Protein AF-0000000073394061 (afdb_homodimer)

InterPro domains:
  IPR002800 Chorismate pyruvate-lyase Rv2949c-like [PF01947] (24-173)
  IPR028978 Chorismate pyruvate-lyase/UbiC transcription regulator-associated domain superfamily [G3DSA:3.40.1410.10] (12-185)
  IPR028978 Chorismate pyruvate-lyase/UbiC transcription regulator-associated domain superfamily [SSF64288] (14-178)

pLDDT: mean 82.8, std 19.22, range [21.3, 97.12]

Radius of gyration: 22.37 Å; Cα contacts (8 Å, |Δi|>4): 707; chains: 2; bounding box: 52×55×83 Å

Structure (mmCIF, N/CA/C/O backbone):
data_AF-0000000073394061-model_v1
#
loop_
_entity.id
_entity.type
_entity.pdbx_description
1 polymer 'Chorismate pyruvate-lyase'
#
loop_
_atom_site.group_PDB
_atom_site.id
_atom_site.type_symbol
_atom_site.label_atom_id
_atom_site.label_alt_id
_atom_site.label_comp_id
_atom_site.label_asym_id
_atom_site.label_entity_id
_atom_site.label_seq_id
_atom_site.pdbx_PDB_ins_code
_atom_site.Cartn_x
_atom_site.Cartn_y
_atom_site.Cartn_z
_atom_site.occupancy
_atom_site.B_iso_or_equiv
_atom_site.auth_seq_id
_atom_site.auth_comp_id
_atom_site.auth_asym_id
_atom_site.auth_atom_id
_atom_site.p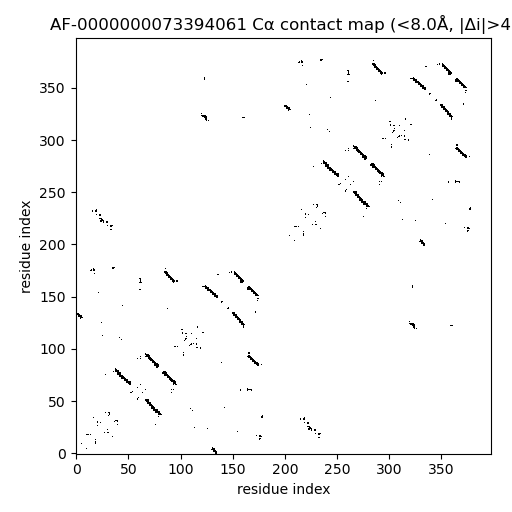dbx_PDB_model_num
ATOM 1 N N . MET A 1 1 ? -3.027 -14.547 -26.516 1 45.72 1 MET A N 1
ATOM 2 C CA . MET A 1 1 ? -3.789 -14.266 -25.297 1 45.72 1 MET A CA 1
ATOM 3 C C . MET A 1 1 ? -3.908 -12.766 -25.062 1 45.72 1 MET A C 1
ATOM 5 O O . MET A 1 1 ? -2.9 -12.055 -25.031 1 45.72 1 MET A O 1
ATOM 9 N N . THR A 1 2 ? -5.047 -12.25 -25.5 1 61.88 2 THR A N 1
ATOM 10 C CA . THR A 1 2 ? -5.207 -10.828 -25.781 1 61.88 2 THR A CA 1
ATOM 11 C C . THR A 1 2 ? -5.277 -10.023 -24.484 1 61.88 2 THR A C 1
ATOM 13 O O . THR A 1 2 ? -6.195 -10.211 -23.688 1 61.88 2 THR A O 1
ATOM 16 N N . GLU A 1 3 ? -4.152 -9.688 -23.984 1 70.31 3 GLU A N 1
ATOM 17 C CA . GLU A 1 3 ? -4.09 -8.711 -22.906 1 70.31 3 GLU A CA 1
ATOM 18 C C . GLU A 1 3 ? -4.555 -7.336 -23.375 1 70.31 3 GLU A C 1
ATOM 20 O O . GLU A 1 3 ? -4.105 -6.848 -24.406 1 70.31 3 GLU A O 1
ATOM 25 N N . CYS A 1 4 ? -5.719 -6.996 -22.797 1 76.94 4 CYS A N 1
ATOM 26 C CA . CYS A 1 4 ? -6.172 -5.633 -23.031 1 76.94 4 CYS A CA 1
ATOM 27 C C . CYS A 1 4 ? -5.809 -4.723 -21.875 1 76.94 4 CYS A C 1
ATOM 29 O O . CYS A 1 4 ? -6.453 -4.758 -20.828 1 76.94 4 CYS A O 1
ATOM 31 N N . PHE A 1 5 ? -4.836 -3.943 -22.094 1 83.5 5 PHE A N 1
ATOM 32 C CA . PHE A 1 5 ? -4.379 -3.045 -21.031 1 83.5 5 PHE A CA 1
ATOM 33 C C . PHE A 1 5 ? -5.422 -1.971 -20.75 1 83.5 5 PHE A C 1
ATOM 35 O O . PHE A 1 5 ? -6.043 -1.442 -21.672 1 83.5 5 PHE A O 1
ATOM 42 N N . LEU A 1 6 ? -5.652 -1.752 -19.5 1 82.94 6 LEU A N 1
ATOM 43 C CA . LEU A 1 6 ? -6.695 -0.818 -19.094 1 82.94 6 LEU A CA 1
ATOM 44 C C . LEU A 1 6 ? -6.102 0.546 -18.75 1 82.94 6 LEU A C 1
ATOM 46 O O . LEU A 1 6 ? -5.102 0.634 -18.047 1 82.94 6 LEU A O 1
ATOM 50 N N . SER A 1 7 ? -6.727 1.514 -19.328 1 81.19 7 SER A N 1
ATOM 51 C CA . SER A 1 7 ? -6.43 2.885 -18.922 1 81.19 7 SER A CA 1
ATOM 52 C C . SER A 1 7 ? -7.051 3.211 -17.578 1 81.19 7 SER A C 1
ATOM 54 O O . SER A 1 7 ? -7.855 2.438 -17.047 1 81.19 7 SER A O 1
ATOM 56 N N . ASP A 1 8 ? -6.648 4.328 -17.031 1 82.88 8 ASP A N 1
ATOM 57 C CA . ASP A 1 8 ? -7.234 4.789 -15.781 1 82.88 8 ASP A CA 1
ATOM 58 C C . ASP A 1 8 ? -8.75 4.914 -15.898 1 82.88 8 ASP A C 1
ATOM 60 O O . ASP A 1 8 ? -9.477 4.594 -14.953 1 82.88 8 ASP A O 1
ATOM 64 N N . GLN A 1 9 ? -9.203 5.332 -17.031 1 81.25 9 GLN A N 1
ATOM 65 C CA . GLN A 1 9 ? -10.633 5.508 -17.266 1 81.25 9 GLN A CA 1
ATOM 66 C C . GLN A 1 9 ? -11.359 4.164 -17.266 1 81.25 9 GLN A C 1
ATOM 68 O O . GLN A 1 9 ? -12.477 4.055 -16.75 1 81.25 9 GLN A O 1
ATOM 73 N N . GLU A 1 10 ? -10.758 3.188 -17.812 1 84.19 10 GLU A N 1
ATOM 74 C CA . GLU A 1 10 ? -11.352 1.856 -17.859 1 84.19 10 GLU A CA 1
ATOM 75 C C . GLU A 1 10 ? -11.375 1.218 -16.469 1 84.19 10 GLU A C 1
ATOM 77 O O . GLU A 1 10 ? -12.328 0.512 -16.125 1 84.19 10 GLU A O 1
ATOM 82 N N . ILE A 1 11 ? -10.391 1.505 -15.758 1 84.38 11 ILE A N 1
ATOM 83 C CA . ILE A 1 11 ? -10.312 0.983 -14.398 1 84.38 11 ILE A CA 1
ATOM 84 C C . ILE A 1 11 ? -11.438 1.579 -13.555 1 84.38 11 ILE A C 1
ATOM 86 O O . ILE A 1 11 ? -12.016 0.895 -12.703 1 84.38 11 ILE A O 1
ATOM 90 N N . ARG A 1 12 ? -11.812 2.775 -13.82 1 84.44 12 ARG A N 1
ATOM 91 C CA . ARG A 1 12 ? -12.859 3.463 -13.078 1 84.44 12 ARG A CA 1
ATOM 92 C C . ARG A 1 12 ? -14.219 2.812 -13.305 1 84.44 12 ARG A C 1
ATOM 94 O O . ARG A 1 12 ? -15.156 3.033 -12.539 1 84.44 12 ARG A O 1
ATOM 101 N N . LYS A 1 13 ? -14.312 2.006 -14.328 1 85.44 13 LYS A N 1
ATOM 102 C CA . LYS A 1 13 ? -15.578 1.362 -14.664 1 85.44 13 LYS A CA 1
ATOM 103 C C . LYS A 1 13 ? -15.727 0.024 -13.938 1 85.44 13 LYS A C 1
ATOM 105 O O . LYS A 1 13 ? -16.797 -0.576 -13.945 1 85.44 13 LYS A O 1
ATOM 110 N N . LEU A 1 14 ? -14.68 -0.327 -13.328 1 88.31 14 LEU A N 1
ATOM 111 C CA . LEU A 1 14 ? -14.711 -1.595 -12.602 1 88.31 14 LEU A CA 1
ATOM 112 C C . LEU A 1 14 ? -15.477 -1.455 -11.297 1 88.31 14 LEU A C 1
ATOM 114 O O . LEU A 1 14 ? -15.742 -0.339 -10.836 1 88.31 14 LEU A O 1
ATOM 118 N N . ASN A 1 15 ? -15.828 -2.625 -10.805 1 90 15 ASN A N 1
ATOM 119 C CA . ASN A 1 15 ? -16.469 -2.654 -9.492 1 90 15 ASN A CA 1
ATOM 120 C C . ASN A 1 15 ? -15.586 -2.025 -8.422 1 90 15 ASN A C 1
ATOM 122 O O . ASN A 1 15 ? -14.359 -2.156 -8.469 1 90 15 ASN A O 1
ATOM 126 N N . ARG A 1 16 ? -16.172 -1.45 -7.41 1 90.19 16 ARG A N 1
ATOM 127 C CA . ARG A 1 16 ? -15.484 -0.701 -6.363 1 90.19 16 ARG A CA 1
ATOM 128 C C . ARG A 1 16 ? -14.445 -1.569 -5.656 1 90.19 16 ARG A C 1
ATOM 130 O O . ARG A 1 16 ? -13.32 -1.128 -5.41 1 90.19 16 ARG A O 1
ATOM 137 N N . ASP A 1 17 ? -14.836 -2.752 -5.301 1 92.06 17 ASP A N 1
ATOM 138 C CA . ASP A 1 17 ? -13.922 -3.645 -4.594 1 92.06 17 ASP A CA 1
ATOM 139 C C . ASP A 1 17 ? -12.664 -3.914 -5.418 1 92.06 17 ASP A C 1
ATOM 141 O O . ASP A 1 17 ? -11.555 -3.865 -4.895 1 92.06 17 ASP A O 1
ATOM 145 N N . LEU A 1 18 ? -12.867 -4.156 -6.68 1 92.44 18 LEU A N 1
ATOM 146 C CA . LEU A 1 18 ? -11.734 -4.402 -7.566 1 92.44 18 LEU A CA 1
ATOM 147 C C . LEU A 1 18 ? -10.859 -3.16 -7.691 1 92.44 18 LEU A C 1
ATOM 149 O O . LEU A 1 18 ? -9.633 -3.258 -7.691 1 92.44 18 LEU A O 1
ATOM 153 N N . ARG A 1 19 ? -11.469 -2.023 -7.805 1 93.5 19 ARG A N 1
ATOM 154 C CA . ARG A 1 19 ? -10.711 -0.776 -7.887 1 93.5 19 ARG A CA 1
ATOM 155 C C . ARG A 1 19 ? -9.852 -0.578 -6.645 1 93.5 19 ARG A C 1
ATOM 157 O O . ARG A 1 19 ? -8.703 -0.139 -6.742 1 93.5 19 ARG A O 1
ATOM 164 N N . ILE A 1 20 ? -10.414 -0.909 -5.496 1 93.31 20 ILE A N 1
ATOM 165 C CA . ILE A 1 20 ? -9.688 -0.782 -4.238 1 93.31 20 ILE A CA 1
ATOM 166 C C . ILE A 1 20 ? -8.492 -1.735 -4.238 1 93.31 20 ILE A C 1
ATOM 168 O O . ILE A 1 20 ? -7.379 -1.345 -3.881 1 93.31 20 ILE A O 1
ATOM 172 N N . LEU A 1 21 ? -8.727 -2.887 -4.652 1 94 21 LEU A N 1
ATOM 173 C CA . LEU A 1 21 ? -7.664 -3.887 -4.664 1 94 21 LEU A CA 1
ATOM 174 C C . LEU A 1 21 ? -6.562 -3.502 -5.648 1 94 21 LEU A C 1
ATOM 176 O O . LEU A 1 21 ? -5.379 -3.668 -5.355 1 94 21 LEU A O 1
ATOM 180 N N . ILE A 1 22 ? -6.945 -3.02 -6.793 1 92.94 22 ILE A N 1
ATOM 181 C CA . ILE A 1 22 ? -5.984 -2.594 -7.805 1 92.94 22 ILE A CA 1
ATOM 182 C C . ILE A 1 22 ? -5.176 -1.409 -7.281 1 92.94 22 ILE A C 1
ATOM 184 O O . ILE A 1 22 ? -3.973 -1.31 -7.539 1 92.94 22 ILE A O 1
ATOM 188 N N . ALA A 1 23 ? -5.793 -0.604 -6.559 1 92.19 23 ALA A N 1
ATOM 189 C CA . ALA A 1 23 ? -5.156 0.602 -6.035 1 92.19 23 ALA A CA 1
ATOM 190 C C . ALA A 1 23 ? -4.215 0.271 -4.879 1 92.19 23 ALA A C 1
ATOM 192 O O . ALA A 1 23 ? -3.283 1.026 -4.594 1 92.19 23 ALA A O 1
ATOM 193 N N . ALA A 1 24 ? -4.457 -0.82 -4.191 1 89 24 ALA A N 1
ATOM 194 C CA . ALA A 1 24 ? -3.627 -1.22 -3.059 1 89 24 ALA A CA 1
ATOM 195 C C . ALA A 1 24 ? -2.229 -1.623 -3.516 1 89 24 ALA A C 1
ATOM 197 O O . ALA A 1 24 ? -2.076 -2.367 -4.488 1 89 24 ALA A O 1
ATOM 198 N N . ASN A 1 25 ? -1.171 -1.042 -2.975 1 81.12 25 ASN A N 1
ATOM 199 C CA . ASN A 1 25 ? 0.212 -1.317 -3.352 1 81.12 25 ASN A CA 1
ATOM 200 C C . ASN A 1 25 ? 1.014 -1.868 -2.176 1 81.12 25 ASN A C 1
ATOM 202 O O . ASN A 1 25 ? 1.778 -1.138 -1.544 1 81.12 25 ASN A O 1
ATOM 206 N N . GLY A 1 26 ? 1.031 -3.102 -2.012 1 72.31 26 GLY A N 1
ATOM 207 C CA . GLY A 1 26 ? 1.876 -3.723 -1.005 1 72.31 26 GLY A CA 1
ATOM 208 C C . GLY A 1 26 ? 1.09 -4.328 0.142 1 72.31 26 GLY A C 1
ATOM 209 O O . GLY A 1 26 ? 1.67 -4.918 1.056 1 72.31 26 GLY A O 1
ATOM 210 N N . THR A 1 27 ? -0.174 -4.168 0.167 1 81.94 27 THR A N 1
ATOM 211 C CA . THR A 1 27 ? -0.983 -4.676 1.27 1 81.94 27 THR A CA 1
ATOM 212 C C . THR A 1 27 ? -2.188 -5.453 0.744 1 81.94 27 THR A C 1
ATOM 214 O O . THR A 1 27 ? -3.271 -5.398 1.329 1 81.94 27 THR A O 1
ATOM 217 N N . LEU A 1 28 ? -1.962 -6.133 -0.266 1 91.44 28 LEU A N 1
ATOM 218 C CA . LEU A 1 28 ? -3.098 -6.75 -0.941 1 91.44 28 LEU A CA 1
ATOM 219 C C . LEU A 1 28 ? -3.84 -7.695 -0.002 1 91.44 28 LEU A C 1
ATOM 221 O O . LEU A 1 28 ? -5.062 -7.617 0.128 1 91.44 28 LEU A O 1
ATOM 225 N N . THR A 1 29 ? -3.115 -8.5 0.686 1 92.75 29 THR A N 1
ATOM 226 C CA . THR A 1 29 ? -3.756 -9.492 1.546 1 92.75 29 THR A CA 1
ATOM 227 C C . THR A 1 29 ? -4.543 -8.812 2.662 1 92.75 29 THR A C 1
ATOM 229 O O . THR A 1 29 ? -5.672 -9.203 2.959 1 92.75 29 THR A O 1
ATOM 232 N N . ARG A 1 30 ? -4.012 -7.824 3.217 1 91.25 30 ARG A N 1
ATOM 233 C CA . ARG A 1 30 ? -4.68 -7.102 4.297 1 91.25 30 ARG A CA 1
ATOM 234 C C . ARG A 1 30 ? -5.977 -6.465 3.809 1 91.25 30 ARG A C 1
ATOM 236 O O . ARG A 1 30 ? -7.016 -6.59 4.457 1 91.25 30 ARG A O 1
ATOM 243 N N . VAL A 1 31 ? -5.871 -5.832 2.732 1 93.5 31 VAL A N 1
ATOM 244 C CA . VAL A 1 31 ? -7.047 -5.164 2.182 1 93.5 31 VAL A CA 1
ATOM 245 C C . VAL A 1 31 ? -8.07 -6.203 1.727 1 93.5 31 VAL A C 1
ATOM 247 O O . VAL A 1 31 ? -9.273 -6.027 1.916 1 93.5 31 VAL A O 1
ATOM 250 N N . LEU A 1 32 ? -7.574 -7.223 1.147 1 94.81 32 LEU A N 1
ATOM 251 C CA . LEU A 1 32 ? -8.445 -8.289 0.668 1 94.81 32 LEU A CA 1
ATOM 252 C C . LEU A 1 32 ? -9.219 -8.922 1.822 1 94.81 32 LEU A C 1
ATOM 254 O O . LEU A 1 32 ? -10.391 -9.266 1.672 1 94.81 32 LEU A O 1
ATOM 258 N N . ASN A 1 33 ? -8.633 -9.047 2.965 1 94.31 33 ASN A N 1
ATOM 259 C CA . ASN A 1 33 ? -9.328 -9.531 4.156 1 94.31 33 ASN A CA 1
ATOM 260 C C . ASN A 1 33 ? -10.57 -8.703 4.461 1 94.31 33 ASN A C 1
ATOM 262 O O . ASN A 1 33 ? -11.617 -9.25 4.82 1 94.31 33 ASN A O 1
ATOM 266 N N . ILE A 1 34 ? -10.461 -7.504 4.316 1 92.56 34 ILE A N 1
ATOM 267 C CA . ILE A 1 34 ? -11.547 -6.586 4.637 1 92.56 34 ILE A CA 1
ATOM 268 C C . ILE A 1 34 ? -12.594 -6.613 3.527 1 92.56 34 ILE A C 1
ATOM 270 O O . ILE A 1 34 ? -13.789 -6.773 3.793 1 92.56 34 ILE A O 1
ATOM 274 N N . VAL A 1 35 ? -12.094 -6.539 2.305 1 92.12 35 VAL A N 1
ATOM 275 C CA . VAL A 1 35 ? -12.969 -6.469 1.142 1 92.12 35 VAL A CA 1
ATOM 276 C C . VAL A 1 35 ? -13.773 -7.758 1.021 1 92.12 35 VAL A C 1
ATOM 278 O O . VAL A 1 35 ? -14.961 -7.727 0.702 1 92.12 35 VAL A O 1
ATOM 281 N N . ALA A 1 36 ? -13.188 -8.82 1.277 1 92.69 36 ALA A N 1
ATOM 282 C CA . ALA A 1 36 ? -13.836 -10.133 1.172 1 92.69 36 ALA A CA 1
ATOM 283 C C . ALA A 1 36 ? -14.602 -10.469 2.447 1 92.69 36 ALA A C 1
ATOM 285 O O . ALA A 1 36 ? -15.398 -11.414 2.469 1 92.69 36 ALA A O 1
ATOM 286 N N . ASP A 1 37 ? -14.359 -9.727 3.475 1 91.44 37 ASP A N 1
ATOM 287 C CA . ASP A 1 37 ? -14.906 -10.016 4.793 1 91.44 37 ASP A CA 1
ATOM 288 C C . ASP A 1 37 ? -14.672 -11.469 5.18 1 91.44 37 ASP A C 1
ATOM 290 O O . ASP A 1 37 ? -15.609 -12.18 5.551 1 91.44 37 ASP A O 1
ATOM 294 N N . ASP A 1 38 ? -13.531 -11.914 4.996 1 92.38 38 ASP A N 1
ATOM 295 C CA . ASP A 1 38 ? -13.055 -13.266 5.254 1 92.38 38 ASP A CA 1
ATOM 296 C C . ASP A 1 38 ? -11.57 -13.266 5.617 1 92.38 38 ASP A C 1
ATOM 298 O O . ASP A 1 38 ? -10.82 -12.383 5.195 1 92.38 38 ASP A O 1
ATOM 302 N N . GLU A 1 39 ? -11.219 -14.203 6.488 1 93.75 39 GLU A N 1
ATOM 303 C CA . GLU A 1 39 ? -9.781 -14.398 6.652 1 93.75 39 GLU A CA 1
ATOM 304 C C . GLU A 1 39 ? -9.156 -14.992 5.391 1 93.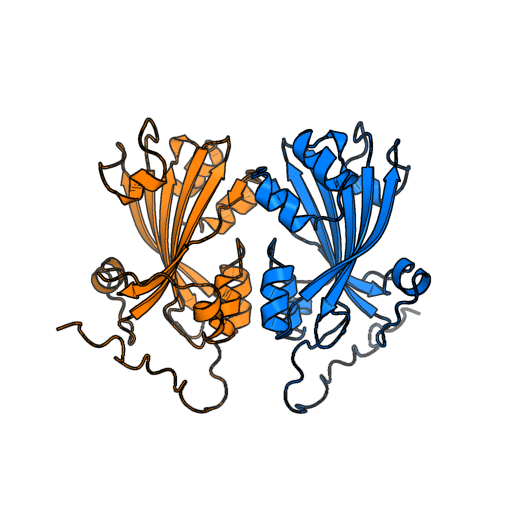75 39 GLU A C 1
ATOM 306 O O . GLU A 1 39 ? -9.531 -16.078 4.961 1 93.75 39 GLU A O 1
ATOM 311 N N . VAL A 1 40 ? -8.234 -14.305 4.852 1 94.81 40 VAL A N 1
ATOM 312 C CA . VAL A 1 40 ? -7.621 -14.742 3.605 1 94.81 40 VAL A CA 1
ATOM 313 C C . VAL A 1 40 ? -6.359 -15.547 3.906 1 94.81 40 VAL A C 1
ATOM 315 O O . VAL A 1 40 ? -5.512 -15.109 4.688 1 94.81 40 VAL A O 1
ATOM 318 N N . ILE A 1 41 ? -6.258 -16.641 3.314 1 95.25 41 ILE A N 1
ATOM 319 C CA . ILE A 1 41 ? -5.074 -17.484 3.49 1 95.25 41 ILE A CA 1
ATOM 320 C C . ILE A 1 41 ? -4.301 -17.562 2.174 1 95.25 41 ILE A C 1
ATOM 322 O O . ILE A 1 41 ? -4.895 -17.516 1.095 1 95.25 41 ILE A O 1
ATOM 326 N N . VAL A 1 42 ? -3.004 -17.719 2.346 1 96.31 42 VAL A N 1
ATOM 327 C CA . VAL A 1 42 ? -2.113 -17.891 1.202 1 96.31 42 VAL A CA 1
ATOM 328 C C . VAL A 1 42 ? -1.809 -19.375 1.004 1 96.31 42 VAL A C 1
ATOM 330 O O . VAL A 1 42 ? -1.283 -20.031 1.905 1 96.31 42 VAL A O 1
ATOM 333 N N . GLN A 1 43 ? -2.146 -19.891 -0.129 1 95.12 43 GLN A N 1
ATOM 334 C CA . GLN A 1 43 ? -1.823 -21.266 -0.482 1 95.12 43 GLN A CA 1
ATOM 335 C C . GLN A 1 43 ? -0.78 -21.328 -1.595 1 95.12 43 GLN A C 1
ATOM 337 O O . GLN A 1 43 ? -1.052 -20.922 -2.727 1 95.12 43 GLN A O 1
ATOM 342 N N . ILE A 1 44 ? 0.374 -21.891 -1.315 1 96.19 44 ILE A N 1
ATOM 343 C CA . ILE A 1 44 ? 1.384 -22.109 -2.346 1 96.19 44 ILE A CA 1
ATOM 344 C C . ILE A 1 44 ? 1.004 -23.328 -3.195 1 96.19 44 ILE A C 1
ATOM 346 O O . ILE A 1 44 ? 0.878 -24.438 -2.678 1 96.19 44 ILE A O 1
ATOM 350 N N . VAL A 1 45 ? 0.826 -23.141 -4.418 1 95.81 45 VAL A N 1
ATOM 351 C CA . VAL A 1 45 ? 0.418 -24.203 -5.344 1 95.81 45 VAL A CA 1
ATOM 352 C C . VAL A 1 45 ? 1.65 -24.938 -5.855 1 95.81 45 VAL A C 1
ATOM 354 O O . VAL A 1 45 ? 1.649 -26.172 -5.949 1 95.81 45 VAL A O 1
ATOM 357 N N . LYS A 1 46 ? 2.617 -24.172 -6.258 1 94.5 46 LYS A N 1
ATOM 358 C CA . LYS A 1 46 ? 3.861 -24.688 -6.816 1 94.5 46 LYS A CA 1
ATOM 359 C C . LYS A 1 46 ? 4.992 -23.672 -6.672 1 94.5 46 LYS A C 1
ATOM 361 O O . LYS A 1 46 ? 4.758 -22.469 -6.707 1 94.5 46 LYS A O 1
ATOM 366 N N . GLN A 1 47 ? 6.16 -24.172 -6.477 1 94.69 47 GLN A N 1
ATOM 367 C CA . GLN A 1 47 ? 7.34 -23.312 -6.523 1 94.69 47 GLN A CA 1
ATOM 368 C C . GLN A 1 47 ? 8.547 -24.062 -7.078 1 94.69 47 GLN A C 1
ATOM 370 O O . GLN A 1 47 ? 8.688 -25.266 -6.855 1 94.69 47 GLN A O 1
ATOM 375 N N . ARG A 1 48 ? 9.375 -23.359 -7.789 1 93.12 48 ARG A N 1
ATOM 376 C CA . ARG A 1 48 ? 10.578 -23.906 -8.406 1 93.12 48 ARG A CA 1
ATOM 377 C C . ARG A 1 48 ? 11.688 -22.875 -8.461 1 93.12 48 ARG A C 1
ATOM 379 O O . ARG A 1 48 ? 11.43 -21.688 -8.656 1 93.12 48 ARG A O 1
ATOM 386 N N . ILE A 1 49 ? 12.906 -23.359 -8.273 1 92.88 49 ILE A N 1
ATOM 387 C CA . ILE A 1 49 ? 14.07 -22.516 -8.453 1 92.88 49 ILE A CA 1
ATOM 388 C C . ILE A 1 49 ? 14.719 -22.797 -9.805 1 92.88 49 ILE A C 1
ATOM 390 O O . ILE A 1 49 ? 15.039 -23.953 -10.117 1 92.88 49 ILE A O 1
ATOM 394 N N . HIS A 1 50 ? 14.82 -21.734 -10.547 1 90 50 HIS A N 1
ATOM 395 C CA . HIS A 1 50 ? 15.5 -21.828 -11.836 1 90 50 HIS A CA 1
ATOM 396 C C . HIS A 1 50 ? 16.922 -21.312 -11.742 1 90 50 HIS A C 1
ATOM 398 O O . HIS A 1 50 ? 17.156 -20.219 -11.211 1 90 50 HIS A O 1
ATOM 404 N N . ASP A 1 51 ? 18.031 -22.016 -12.109 1 82.81 51 ASP A N 1
ATOM 405 C CA . ASP A 1 51 ? 19.422 -21.578 -12.062 1 82.81 51 ASP A CA 1
ATOM 406 C C . ASP A 1 51 ? 19.672 -20.422 -13.023 1 82.81 51 ASP A C 1
ATOM 408 O O . ASP A 1 51 ? 20.422 -19.5 -12.703 1 82.81 51 ASP A O 1
ATOM 412 N N . VAL A 1 52 ? 19.438 -20.625 -14.359 1 64.38 52 VAL A N 1
ATOM 413 C CA . VAL A 1 52 ? 19.672 -19.547 -15.312 1 64.38 52 VAL A CA 1
ATOM 414 C C . VAL A 1 52 ? 18.344 -18.969 -15.789 1 64.38 52 VAL A C 1
ATOM 416 O O . VAL A 1 52 ? 17.344 -19.703 -15.867 1 64.38 52 VAL A O 1
ATOM 419 N N . SER A 1 53 ? 18.281 -17.609 -15.539 1 59.25 53 SER A N 1
ATOM 420 C CA . SER A 1 53 ? 17.047 -17.016 -16.031 1 59.25 53 SER A CA 1
ATOM 421 C C . SER A 1 53 ? 16.609 -17.656 -17.344 1 59.25 53 SER A C 1
ATOM 423 O O . SER A 1 53 ? 17.344 -17.594 -18.328 1 59.25 53 SER A O 1
ATOM 425 N N . PRO A 1 54 ? 15.711 -18.578 -17.219 1 57.66 54 PRO A N 1
ATOM 426 C CA . PRO A 1 54 ? 15.273 -19.078 -18.531 1 57.66 54 PRO A CA 1
ATOM 427 C C . PRO A 1 54 ? 14.977 -17.953 -19.516 1 57.66 54 PRO A C 1
ATOM 429 O O . PRO A 1 54 ? 14.68 -16.828 -19.094 1 57.66 54 PRO A O 1
ATOM 432 N N . LYS A 1 55 ? 15.5 -18.062 -20.688 1 56.69 55 LYS A N 1
ATOM 433 C CA . LYS A 1 55 ? 15.203 -17.125 -21.766 1 56.69 55 LYS A CA 1
ATOM 434 C C . LYS A 1 55 ? 13.711 -16.797 -21.812 1 56.69 55 LYS A C 1
ATOM 436 O O . LYS A 1 55 ? 13.188 -16.438 -22.875 1 56.69 55 LYS A O 1
ATOM 441 N N . LEU A 1 56 ? 13.062 -16.922 -20.641 1 58.22 56 LEU A N 1
ATOM 442 C CA . LEU A 1 56 ? 11.641 -16.641 -20.719 1 58.22 56 LEU A CA 1
ATOM 443 C C . LEU A 1 56 ? 11.383 -15.141 -20.531 1 58.22 56 LEU A C 1
ATOM 445 O O . LEU A 1 56 ? 12.055 -14.492 -19.719 1 58.22 56 LEU A O 1
ATOM 449 N N . SER A 1 57 ? 10.562 -14.609 -21.453 1 59.59 57 SER A N 1
ATOM 450 C CA . SER A 1 57 ? 10.164 -13.211 -21.562 1 59.59 57 SER A CA 1
ATOM 451 C C . SER A 1 57 ? 9.852 -12.602 -20.203 1 59.59 57 SER A C 1
ATOM 453 O O . SER A 1 57 ? 10.227 -11.461 -19.922 1 59.59 57 SER A O 1
ATOM 455 N N . GLU A 1 58 ? 9.273 -13.383 -19.328 1 62.78 58 GLU A N 1
ATOM 456 C CA . GLU A 1 58 ? 8.898 -12.844 -18.016 1 62.78 58 GLU A CA 1
ATOM 457 C C . GLU A 1 58 ? 10.125 -12.547 -17.172 1 62.78 58 GLU A C 1
ATOM 459 O O . GLU A 1 58 ? 10.125 -11.594 -16.375 1 62.78 58 GLU A O 1
ATOM 464 N N . PHE A 1 59 ? 11.102 -13.234 -17.484 1 66.38 59 PHE A N 1
ATOM 465 C CA . PHE A 1 59 ? 12.344 -13.07 -16.75 1 66.38 59 PHE A CA 1
ATOM 466 C C . PHE A 1 59 ? 13.078 -11.812 -17.203 1 66.38 59 PHE A C 1
ATOM 468 O O . PHE A 1 59 ? 13.891 -11.266 -16.453 1 66.38 59 PHE A O 1
ATOM 475 N N . GLU A 1 60 ? 12.633 -11.516 -18.422 1 71.88 60 GLU A N 1
ATOM 476 C CA . GLU A 1 60 ? 13.258 -10.305 -18.969 1 71.88 60 GLU A CA 1
ATOM 477 C C . GLU A 1 60 ? 12.891 -9.078 -18.141 1 71.88 60 GLU A C 1
ATOM 479 O O . GLU A 1 60 ? 13.648 -8.109 -18.078 1 71.88 60 GLU A O 1
ATOM 484 N N . GLN A 1 61 ? 11.773 -9.242 -17.469 1 76.88 61 GLN A N 1
ATOM 485 C CA . GLN A 1 61 ? 11.328 -8.125 -16.641 1 76.88 61 GLN A CA 1
ATOM 486 C C . GLN A 1 61 ? 12.242 -7.953 -15.43 1 76.88 61 GLN A C 1
ATOM 488 O O . GLN A 1 61 ? 12.281 -6.883 -14.82 1 76.88 61 GLN A O 1
ATOM 493 N N . LEU A 1 62 ? 12.906 -9.008 -15.016 1 78.38 62 LEU A N 1
ATOM 494 C CA . LEU A 1 62 ? 13.867 -8.906 -13.922 1 78.38 62 LEU A CA 1
ATOM 495 C C . LEU A 1 62 ? 15.195 -8.328 -14.406 1 78.38 62 LEU A C 1
ATOM 497 O O . LEU A 1 62 ? 16.047 -7.977 -13.602 1 78.38 62 LEU A O 1
ATOM 501 N N . GLY A 1 63 ? 15.164 -8.078 -15.688 1 70.5 63 GLY A N 1
ATOM 502 C CA . GLY A 1 63 ? 16.422 -7.629 -16.281 1 70.5 63 GLY A CA 1
ATOM 503 C C . GLY A 1 63 ? 17.25 -8.766 -16.859 1 70.5 63 GLY A C 1
ATOM 504 O O . GLY A 1 63 ? 17.031 -9.93 -16.516 1 70.5 63 GLY A O 1
ATOM 505 N N . GLN A 1 64 ? 17.766 -8.562 -18.031 1 61.47 64 GLN A N 1
ATOM 506 C CA . GLN A 1 64 ? 18.422 -9.578 -18.844 1 61.47 64 GLN A CA 1
ATOM 507 C C . GLN A 1 64 ? 19.703 -10.062 -18.172 1 61.47 64 GLN A C 1
ATOM 509 O O . GLN A 1 64 ? 19.922 -11.273 -18.016 1 61.47 64 GLN A O 1
ATOM 514 N N . VAL A 1 65 ? 20.625 -9.289 -17.922 1 59.66 65 VAL A N 1
ATOM 515 C CA . VAL A 1 65 ? 22 -9.703 -17.703 1 59.66 65 VAL A CA 1
ATOM 516 C C . VAL A 1 65 ? 22.266 -9.859 -16.203 1 59.66 65 VAL A C 1
ATOM 518 O O . VAL A 1 65 ? 21.984 -8.953 -15.414 1 59.66 65 VAL A O 1
ATOM 521 N N . GLY A 1 66 ? 22.562 -11.164 -15.742 1 66.25 66 GLY A N 1
ATOM 522 C CA . GLY A 1 66 ? 23.172 -11.367 -14.43 1 66.25 66 GLY A CA 1
ATOM 523 C C . GLY A 1 66 ? 22.156 -11.641 -13.344 1 66.25 66 GLY A C 1
ATOM 524 O O . GLY A 1 66 ? 22.391 -11.352 -12.172 1 66.25 66 GLY A O 1
ATOM 525 N N . VAL A 1 67 ? 20.891 -12.008 -13.539 1 72.12 67 VAL A N 1
ATOM 526 C CA . VAL A 1 67 ? 19.906 -12.195 -12.492 1 72.12 67 VAL A CA 1
ATOM 527 C C . VAL A 1 67 ? 20.281 -13.406 -11.633 1 72.12 67 VAL A C 1
ATOM 529 O O . VAL A 1 67 ? 20.094 -13.398 -10.414 1 72.12 67 VAL A O 1
ATOM 532 N N . GLY A 1 68 ? 20.938 -14.383 -12.094 1 84.25 68 GLY A N 1
ATOM 533 C CA . GLY A 1 68 ? 21.219 -15.609 -11.359 1 84.25 68 GLY A CA 1
ATOM 534 C C . GLY A 1 68 ? 19.984 -16.484 -11.156 1 84.25 68 GLY A C 1
ATOM 535 O O . GLY A 1 68 ? 19.188 -16.672 -12.086 1 84.25 68 GLY A O 1
ATOM 536 N N . ARG A 1 69 ? 19.906 -17.125 -9.914 1 90.69 69 ARG A N 1
ATOM 537 C CA . ARG A 1 69 ? 18.797 -18.031 -9.633 1 90.69 69 ARG A CA 1
ATOM 538 C C . ARG A 1 69 ? 17.5 -17.25 -9.469 1 90.69 69 ARG A C 1
ATOM 540 O O . ARG A 1 69 ? 17.484 -16.172 -8.867 1 90.69 69 ARG A O 1
ATOM 547 N N . VAL A 1 70 ? 16.422 -17.859 -9.961 1 92.88 70 VAL A N 1
ATOM 548 C CA . VAL A 1 70 ? 15.109 -17.25 -9.875 1 92.88 70 VAL A CA 1
ATOM 549 C C . VAL A 1 70 ? 14.117 -18.219 -9.234 1 92.88 70 VAL A C 1
ATOM 551 O O . VAL A 1 70 ? 13.953 -19.344 -9.703 1 92.88 70 VAL A O 1
ATOM 554 N N . LEU A 1 71 ? 13.539 -17.828 -8.141 1 94.5 71 LEU A N 1
ATOM 555 C CA . LEU A 1 71 ? 12.438 -18.578 -7.543 1 94.5 71 LEU A CA 1
ATOM 556 C C . LEU A 1 71 ? 11.109 -18.188 -8.188 1 94.5 71 LEU A C 1
ATOM 558 O O . LEU A 1 71 ? 10.75 -17.016 -8.227 1 94.5 71 LEU A O 1
ATOM 562 N N . GLN A 1 72 ? 10.516 -19.156 -8.805 1 94.62 72 GLN A N 1
ATOM 563 C CA . GLN A 1 72 ? 9.172 -19 -9.344 1 94.62 72 GLN A CA 1
ATOM 564 C C . GLN A 1 72 ? 8.133 -19.609 -8.414 1 94.62 72 GLN A C 1
ATOM 566 O O . GLN A 1 72 ? 8.188 -20.797 -8.109 1 94.62 72 GLN A O 1
ATOM 571 N N . ARG A 1 73 ? 7.191 -18.812 -7.93 1 95.56 73 ARG A N 1
ATOM 572 C CA . ARG A 1 73 ? 6.191 -19.266 -6.965 1 95.56 73 ARG A CA 1
ATOM 573 C C . ARG A 1 73 ? 4.781 -18.922 -7.441 1 95.56 73 ARG A C 1
ATOM 575 O O . ARG A 1 73 ? 4.512 -17.797 -7.863 1 95.56 73 ARG A O 1
ATOM 582 N N . TYR A 1 74 ? 3.912 -19.922 -7.445 1 96.38 74 TYR A N 1
ATOM 583 C CA . TYR A 1 74 ? 2.49 -19.766 -7.727 1 96.38 74 TYR A CA 1
ATOM 584 C C . TYR A 1 74 ? 1.665 -19.891 -6.453 1 96.38 74 TYR A C 1
ATOM 586 O O . TYR A 1 74 ? 1.813 -20.859 -5.703 1 96.38 74 TYR A O 1
ATOM 594 N N . ILE A 1 75 ? 0.779 -18.875 -6.258 1 97.06 75 ILE A N 1
ATOM 595 C CA . ILE A 1 75 ? -0.034 -18.953 -5.051 1 97.06 75 ILE A CA 1
ATOM 596 C C . ILE A 1 75 ? -1.492 -18.656 -5.387 1 97.06 75 ILE A C 1
ATOM 598 O O . ILE A 1 75 ? -1.782 -18.031 -6.414 1 97.06 75 ILE A O 1
ATOM 602 N N . ILE A 1 76 ? -2.363 -19.094 -4.48 1 95.81 76 ILE A N 1
ATOM 603 C CA . ILE A 1 76 ? -3.771 -18.719 -4.465 1 95.81 76 ILE A CA 1
ATOM 604 C C . ILE A 1 76 ? -4.117 -18.047 -3.135 1 95.81 76 ILE A C 1
ATOM 606 O O . ILE A 1 76 ? -3.699 -18.516 -2.074 1 95.81 76 ILE A O 1
ATOM 610 N N . LEU A 1 77 ? -4.734 -16.891 -3.252 1 96 77 LEU A N 1
ATOM 611 C CA . LEU A 1 77 ? -5.379 -16.312 -2.076 1 96 77 LEU A CA 1
ATOM 612 C C . LEU A 1 77 ? -6.832 -16.766 -1.978 1 96 77 LEU A C 1
ATOM 614 O O . LEU A 1 77 ? -7.637 -16.484 -2.871 1 96 77 LEU A O 1
ATOM 618 N N . LYS A 1 78 ? -7.176 -17.375 -0.898 1 95 78 LYS A N 1
ATOM 619 C CA . LYS A 1 78 ? -8.531 -17.906 -0.756 1 95 78 LYS A CA 1
ATOM 620 C C . LYS A 1 78 ? -9.078 -17.625 0.638 1 95 78 LYS A C 1
ATOM 622 O O . LYS A 1 78 ? -8.32 -17.391 1.58 1 95 78 LYS A O 1
ATOM 627 N N . GLY A 1 79 ? -10.391 -17.578 0.709 1 94.44 79 GLY A N 1
ATOM 628 C CA . GLY A 1 79 ? -11.039 -17.422 2.004 1 94.44 79 GLY A CA 1
ATOM 629 C C . GLY A 1 79 ? -10.953 -18.656 2.867 1 94.44 79 GLY A C 1
ATOM 630 O O . GLY A 1 79 ? -11.219 -19.766 2.396 1 94.44 79 GLY A O 1
ATOM 631 N N . ARG A 1 80 ? -10.586 -18.438 4.043 1 94.69 80 ARG A N 1
ATOM 632 C CA . ARG A 1 80 ? -10.5 -19.547 4.977 1 94.69 80 ARG A CA 1
ATOM 633 C C . ARG A 1 80 ? -11.875 -20.172 5.207 1 94.69 80 ARG A C 1
ATOM 635 O O . ARG A 1 80 ? -12.016 -21.391 5.199 1 94.69 80 ARG A O 1
ATOM 642 N N . ASN A 1 81 ? -12.859 -19.344 5.355 1 93.5 81 ASN A N 1
ATOM 643 C CA . ASN A 1 81 ? -14.203 -19.828 5.664 1 93.5 81 ASN A CA 1
ATOM 644 C C . ASN A 1 81 ? -15.008 -20.109 4.395 1 93.5 81 ASN A C 1
ATOM 646 O O . ASN A 1 81 ? -15.609 -21.172 4.262 1 93.5 81 ASN A O 1
ATOM 650 N N . SER A 1 82 ? -14.992 -19.234 3.459 1 90.56 82 SER A N 1
ATOM 651 C CA . SER A 1 82 ? -15.805 -19.344 2.254 1 90.56 82 SER A CA 1
ATOM 652 C C . SER A 1 82 ? -15.164 -20.297 1.241 1 90.56 82 SER A C 1
ATOM 654 O O . SER A 1 82 ? -15.844 -20.797 0.343 1 90.56 82 SER A O 1
ATOM 656 N N . GLU A 1 83 ? -13.828 -20.406 1.298 1 91.38 83 GLU A N 1
ATOM 657 C CA . GLU A 1 83 ? -13.039 -21.188 0.354 1 91.38 83 GLU A CA 1
ATOM 658 C C . GLU A 1 83 ? -13.094 -20.594 -1.049 1 91.38 83 GLU A C 1
ATOM 660 O O . GLU A 1 83 ? -12.688 -21.234 -2.02 1 91.38 83 GLU A O 1
ATOM 665 N N . HIS A 1 84 ? -13.664 -19.422 -1.066 1 91.88 84 HIS A N 1
ATOM 666 C CA . HIS A 1 84 ? -13.648 -18.703 -2.334 1 91.88 84 HIS A CA 1
ATOM 667 C C . HIS A 1 84 ? -12.219 -18.359 -2.756 1 91.88 84 HIS A C 1
ATOM 669 O O . HIS A 1 84 ? -11.398 -17.969 -1.925 1 91.88 84 HIS A O 1
ATOM 675 N N . LEU A 1 85 ? -11.977 -18.562 -4.039 1 94 85 LEU A N 1
ATOM 676 C CA . LEU A 1 85 ? -10.711 -18.125 -4.621 1 94 85 LEU A CA 1
ATOM 677 C C . LEU A 1 85 ? -10.766 -16.656 -5.008 1 94 85 LEU A C 1
ATOM 679 O O . LEU A 1 85 ? -11.656 -16.234 -5.758 1 94 85 LEU A O 1
ATOM 683 N N . PHE A 1 86 ? -9.844 -15.867 -4.539 1 94.69 86 PHE A N 1
ATOM 684 C CA . PHE A 1 86 ? -9.93 -14.43 -4.77 1 94.69 8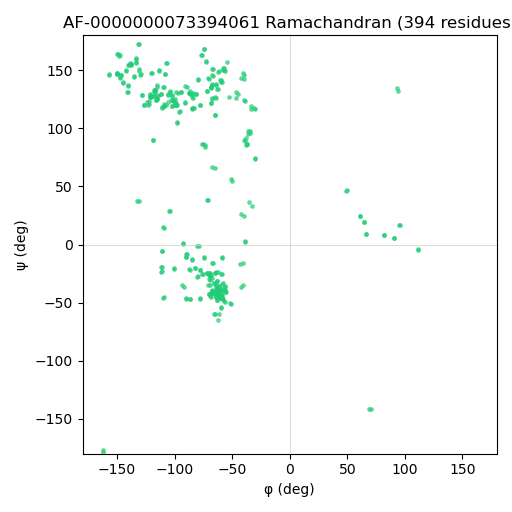6 PHE A CA 1
ATOM 685 C C . PHE A 1 86 ? -8.859 -13.969 -5.75 1 94.69 86 PHE A C 1
ATOM 687 O O . PHE A 1 86 ? -9.133 -13.188 -6.66 1 94.69 86 PHE A O 1
ATOM 694 N N . VAL A 1 87 ? -7.605 -14.445 -5.555 1 96 87 VAL A N 1
ATOM 695 C CA . VAL A 1 87 ? -6.496 -13.969 -6.371 1 96 87 VAL A CA 1
ATOM 696 C C . VAL A 1 87 ? -5.559 -15.125 -6.699 1 96 87 VAL A C 1
ATOM 698 O O . VAL A 1 87 ? -5.254 -15.953 -5.832 1 96 87 VAL A O 1
ATOM 701 N N . ALA A 1 88 ? -5.199 -15.281 -7.91 1 96.5 88 ALA A N 1
ATOM 702 C CA . ALA A 1 88 ? -4.094 -16.125 -8.359 1 96.5 88 ALA A CA 1
ATOM 703 C C . ALA A 1 88 ? -2.865 -15.289 -8.695 1 96.5 88 ALA A C 1
ATOM 705 O O . ALA A 1 88 ? -2.949 -14.328 -9.469 1 96.5 88 ALA A O 1
ATOM 706 N N . ALA A 1 89 ? -1.744 -15.648 -8.141 1 96.38 89 ALA A N 1
ATOM 707 C CA . ALA A 1 89 ? -0.574 -14.797 -8.336 1 96.38 89 ALA A CA 1
ATOM 708 C C . ALA A 1 89 ? 0.661 -15.625 -8.664 1 96.38 89 ALA A C 1
ATOM 710 O O . ALA A 1 89 ? 0.836 -16.734 -8.141 1 96.38 89 ALA A O 1
ATOM 711 N N . GLU A 1 90 ? 1.472 -15.086 -9.492 1 95.56 90 GLU A N 1
ATOM 712 C CA . GLU A 1 90 ? 2.807 -15.594 -9.789 1 95.56 90 GLU A CA 1
ATOM 713 C C . GLU A 1 90 ? 3.881 -14.586 -9.398 1 95.56 90 GLU A C 1
ATOM 715 O O . GLU A 1 90 ? 3.771 -13.398 -9.711 1 95.56 90 GLU A O 1
ATOM 720 N N . SER A 1 91 ? 4.887 -15.055 -8.719 1 95.69 91 SER A N 1
ATOM 721 C CA . SER A 1 91 ? 6.035 -14.219 -8.375 1 95.69 91 SER A CA 1
ATOM 722 C C . SER A 1 91 ? 7.328 -14.805 -8.93 1 95.69 91 SER A C 1
ATOM 724 O O . SER A 1 91 ? 7.602 -16 -8.758 1 95.69 91 SER A O 1
ATOM 726 N N . LEU A 1 92 ? 8.023 -13.992 -9.641 1 94.75 92 LEU A N 1
ATOM 727 C CA . LEU A 1 92 ? 9.406 -14.266 -10.023 1 94.75 92 LEU A CA 1
ATOM 728 C C . LEU A 1 92 ? 10.375 -13.477 -9.148 1 94.75 92 LEU A C 1
ATOM 730 O O . LEU A 1 92 ? 10.375 -12.242 -9.164 1 94.75 92 LEU A O 1
ATOM 734 N N . ILE A 1 93 ? 11.234 -14.211 -8.422 1 95 93 ILE A N 1
ATOM 735 C CA . ILE A 1 93 ? 12.102 -13.57 -7.434 1 95 93 ILE A CA 1
ATOM 736 C C . ILE A 1 93 ? 13.555 -13.891 -7.75 1 95 93 ILE A C 1
ATOM 738 O O . ILE A 1 93 ? 13.953 -15.062 -7.777 1 95 93 ILE A O 1
ATOM 742 N N . ALA A 1 94 ? 14.336 -12.859 -7.992 1 94.12 94 ALA A N 1
ATOM 743 C CA . ALA A 1 94 ? 15.781 -13.016 -8.156 1 94.12 94 ALA A CA 1
ATOM 744 C C . ALA A 1 94 ? 16.469 -13.234 -6.805 1 94.12 94 ALA A C 1
ATOM 746 O O . ALA A 1 94 ? 16.984 -12.297 -6.203 1 94.12 94 ALA A O 1
ATOM 747 N N . ILE A 1 95 ? 16.531 -14.453 -6.391 1 93.62 95 ILE A N 1
ATOM 748 C CA . ILE A 1 95 ? 16.875 -14.75 -5 1 93.62 95 ILE A CA 1
ATOM 749 C C . ILE A 1 95 ? 18.328 -14.406 -4.742 1 93.62 95 ILE A C 1
ATOM 751 O O . ILE A 1 95 ? 18.703 -14.031 -3.627 1 93.62 95 ILE A O 1
ATOM 755 N N . ASP A 1 96 ? 19.203 -14.422 -5.703 1 92.19 96 ASP A N 1
ATOM 756 C CA . ASP A 1 96 ? 20.625 -14.148 -5.488 1 92.19 96 ASP A CA 1
ATOM 757 C C . ASP A 1 96 ? 20.859 -12.664 -5.258 1 92.19 96 ASP A C 1
ATOM 759 O O . ASP A 1 96 ? 21.969 -12.258 -4.855 1 92.19 96 ASP A O 1
ATOM 763 N N . ARG A 1 97 ? 19.875 -11.898 -5.512 1 93.5 97 ARG A N 1
ATOM 764 C CA . ARG A 1 97 ? 19.984 -10.461 -5.27 1 93.5 97 ARG A CA 1
ATOM 765 C C . ARG A 1 97 ? 19.484 -10.102 -3.875 1 93.5 97 ARG A C 1
ATOM 767 O O . ARG A 1 97 ? 19.484 -8.93 -3.492 1 93.5 97 ARG A O 1
ATOM 774 N N . LEU A 1 98 ? 19.062 -11.07 -3.119 1 95.81 98 LEU A N 1
ATOM 775 C CA . LEU A 1 98 ? 18.453 -10.828 -1.811 1 95.81 98 LEU A CA 1
ATOM 776 C C . LEU A 1 98 ? 19.422 -11.227 -0.692 1 95.81 98 LEU A C 1
ATOM 778 O O . LEU A 1 98 ? 20.312 -12.047 -0.9 1 95.81 98 LEU A O 1
ATOM 782 N N . PRO A 1 99 ? 19.219 -10.617 0.499 1 96.19 99 PRO A N 1
ATOM 783 C CA . PRO A 1 99 ? 19.984 -11.078 1.656 1 96.19 99 PRO A CA 1
ATOM 784 C C . PRO A 1 99 ? 19.781 -12.562 1.95 1 96.19 99 PRO A C 1
ATOM 786 O O . PRO A 1 99 ? 18.688 -13.086 1.763 1 96.19 99 PRO A O 1
ATOM 789 N N . ALA A 1 100 ? 20.797 -13.18 2.537 1 96.06 100 ALA A N 1
ATOM 790 C CA . ALA A 1 100 ? 20.812 -14.617 2.783 1 96.06 100 ALA A CA 1
ATOM 791 C C . ALA A 1 100 ? 19.625 -15.039 3.656 1 96.06 100 ALA A C 1
ATOM 793 O O . ALA A 1 100 ? 19.047 -16.109 3.457 1 96.06 100 ALA A O 1
ATOM 794 N N . ALA A 1 101 ? 19.328 -14.219 4.586 1 95.75 101 ALA A N 1
ATOM 795 C CA . ALA A 1 101 ? 18.234 -14.547 5.5 1 95.75 101 ALA A CA 1
ATOM 796 C C . ALA A 1 101 ? 16.906 -14.648 4.75 1 95.75 101 ALA A C 1
ATOM 798 O O . ALA A 1 101 ? 16.078 -15.508 5.055 1 95.75 101 ALA A O 1
ATOM 799 N N . ILE A 1 102 ? 16.703 -13.805 3.785 1 96.81 102 ILE A N 1
ATOM 800 C CA . ILE A 1 102 ? 15.484 -13.812 2.988 1 96.81 102 ILE A CA 1
ATOM 801 C C . ILE A 1 102 ? 15.461 -15.047 2.088 1 96.81 102 ILE A C 1
ATOM 803 O O . ILE A 1 102 ? 14.445 -15.734 1.984 1 96.81 102 ILE A O 1
ATOM 807 N N . ILE A 1 103 ? 16.594 -15.336 1.505 1 95.75 103 ILE A N 1
ATOM 808 C CA . ILE A 1 103 ? 16.734 -16.516 0.646 1 95.75 103 ILE A CA 1
ATOM 809 C C . ILE A 1 103 ? 16.344 -17.766 1.423 1 95.75 103 ILE A C 1
ATOM 811 O O . ILE A 1 103 ? 15.516 -18.562 0.96 1 95.75 103 ILE A O 1
ATOM 815 N N . THR A 1 104 ? 16.875 -17.891 2.566 1 96.38 104 THR A N 1
ATOM 816 C CA . THR A 1 104 ? 16.641 -19.062 3.402 1 96.38 104 THR A CA 1
ATOM 817 C C . THR A 1 104 ? 15.156 -19.203 3.74 1 96.38 104 THR A C 1
ATOM 819 O O . THR A 1 104 ? 14.578 -20.281 3.596 1 96.38 104 THR A O 1
ATOM 822 N N . ARG A 1 105 ? 14.531 -18.141 4.078 1 95.81 105 ARG A N 1
ATOM 823 C CA . ARG A 1 105 ? 13.125 -18.188 4.453 1 95.81 105 ARG A CA 1
ATOM 824 C C . ARG A 1 105 ? 12.25 -18.516 3.252 1 95.81 105 ARG A C 1
ATOM 826 O O . ARG A 1 105 ? 11.305 -19.312 3.363 1 95.81 105 ARG A O 1
ATOM 833 N N . LEU A 1 106 ? 12.57 -17.906 2.107 1 95.69 106 LEU A N 1
ATOM 834 C CA . LEU A 1 106 ? 11.766 -18.109 0.911 1 95.69 106 LEU A CA 1
ATOM 835 C C . LEU A 1 106 ? 11.93 -19.531 0.376 1 95.69 106 LEU A C 1
ATOM 837 O O . LEU A 1 106 ? 10.992 -20.109 -0.172 1 95.69 106 LEU A O 1
ATOM 841 N N . THR A 1 107 ? 13.086 -20.125 0.581 1 93.88 107 THR A N 1
ATOM 842 C CA . THR A 1 107 ? 13.375 -21.406 -0.067 1 93.88 107 THR A CA 1
ATOM 843 C C . THR A 1 107 ? 13.18 -22.562 0.906 1 93.88 107 THR A C 1
ATOM 845 O O . THR A 1 107 ? 12.969 -23.703 0.487 1 93.88 107 THR A O 1
ATOM 848 N N . GLN A 1 108 ? 13.203 -22.312 2.166 1 93.5 108 GLN A N 1
ATOM 849 C CA . GLN A 1 108 ? 13.156 -23.406 3.125 1 93.5 108 GLN A CA 1
ATOM 850 C C . GLN A 1 108 ? 11.836 -23.422 3.891 1 93.5 108 GLN A C 1
ATOM 852 O O . GLN A 1 108 ? 11.602 -24.312 4.711 1 93.5 108 GLN A O 1
ATOM 857 N N . THR A 1 109 ? 11.023 -22.422 3.666 1 90.38 109 THR A N 1
ATOM 858 C CA . THR A 1 109 ? 9.711 -22.391 4.305 1 90.38 109 THR A CA 1
ATOM 859 C C . THR A 1 109 ? 8.617 -22.078 3.285 1 90.38 109 THR A C 1
ATOM 861 O O . THR A 1 109 ? 8.906 -21.766 2.127 1 90.38 109 THR A O 1
ATOM 864 N N . ASN A 1 110 ? 7.406 -22.203 3.787 1 90.12 110 ASN A N 1
ATOM 865 C CA . ASN A 1 110 ? 6.246 -21.828 2.979 1 90.12 110 ASN A CA 1
ATOM 866 C C . ASN A 1 110 ? 5.66 -20.5 3.416 1 90.12 110 ASN A C 1
ATOM 868 O O . ASN A 1 110 ? 4.453 -20.266 3.295 1 90.12 110 ASN A O 1
ATOM 872 N N . ASP A 1 111 ? 6.539 -19.703 3.939 1 93.5 111 ASP A N 1
ATOM 873 C CA . ASP A 1 111 ? 6.078 -18.391 4.383 1 93.5 111 ASP A CA 1
ATOM 874 C C . ASP A 1 111 ? 5.668 -17.531 3.193 1 93.5 111 ASP A C 1
ATOM 876 O O . ASP A 1 111 ? 6.355 -17.5 2.17 1 93.5 111 ASP A O 1
ATOM 880 N N . PRO A 1 112 ? 4.551 -16.844 3.375 1 92.88 112 PRO A N 1
ATOM 881 C CA . PRO A 1 112 ? 4.137 -15.945 2.299 1 92.88 112 PRO A CA 1
ATOM 882 C C . PRO A 1 112 ? 5.176 -14.867 2.002 1 92.88 112 PRO A C 1
ATOM 884 O O . PRO A 1 112 ? 5.812 -14.344 2.922 1 92.88 112 PRO A O 1
ATOM 887 N N . LEU A 1 113 ? 5.344 -14.562 0.723 1 94.56 113 LEU A N 1
ATOM 888 C CA . LEU A 1 113 ? 6.324 -13.586 0.257 1 94.56 113 LEU A CA 1
ATOM 889 C C . LEU A 1 113 ? 6.191 -12.273 1.014 1 94.56 113 LEU A C 1
ATOM 891 O O . LEU A 1 113 ? 7.184 -11.727 1.499 1 94.56 113 LEU A O 1
ATOM 895 N N . GLY A 1 114 ? 4.926 -11.727 1.084 1 92.38 114 GLY A N 1
ATOM 896 C CA . GLY A 1 114 ? 4.699 -10.461 1.765 1 92.38 114 GLY A CA 1
ATOM 897 C C . GLY A 1 114 ? 5.176 -10.461 3.203 1 92.38 114 GLY A C 1
ATOM 898 O O . GLY A 1 114 ? 5.734 -9.469 3.678 1 92.38 114 GLY A O 1
ATOM 899 N N . GLU A 1 115 ? 4.988 -11.523 3.916 1 92.06 115 GLU A N 1
ATOM 900 C CA . GLU A 1 115 ? 5.402 -11.641 5.309 1 92.06 115 GLU A CA 1
ATOM 901 C C . GLU A 1 115 ? 6.926 -11.688 5.43 1 92.06 115 GLU A C 1
ATOM 903 O O . GLU A 1 115 ? 7.5 -11.078 6.332 1 92.06 115 GLU A O 1
ATOM 908 N N . VAL A 1 116 ? 7.57 -12.469 4.574 1 94.56 116 VAL A N 1
ATOM 909 C CA . VAL A 1 116 ? 9.023 -12.578 4.582 1 94.56 116 VAL A CA 1
ATOM 910 C C . VAL A 1 116 ? 9.648 -11.211 4.32 1 94.56 116 VAL A C 1
ATOM 912 O O . VAL A 1 116 ? 10.57 -10.797 5.027 1 94.56 116 VAL A O 1
ATOM 915 N N . MET A 1 117 ? 9.094 -10.539 3.318 1 93.94 117 MET A N 1
ATOM 916 C CA . MET A 1 117 ? 9.617 -9.219 2.973 1 93.94 117 MET A CA 1
ATOM 917 C C . MET A 1 117 ? 9.43 -8.234 4.125 1 93.94 117 MET A C 1
ATOM 919 O O . MET A 1 117 ? 10.352 -7.512 4.484 1 93.94 117 MET A O 1
ATOM 923 N N . ALA A 1 118 ? 8.258 -8.234 4.711 1 91.12 118 ALA A N 1
ATOM 924 C CA . ALA A 1 118 ? 7.965 -7.328 5.82 1 91.12 118 ALA A CA 1
ATOM 925 C C . ALA A 1 118 ? 8.883 -7.602 7.008 1 91.12 118 ALA A C 1
ATOM 927 O O . ALA A 1 118 ? 9.383 -6.668 7.641 1 91.12 118 ALA A O 1
ATOM 928 N N . ALA A 1 119 ? 9.133 -8.812 7.285 1 92.62 119 ALA A N 1
ATOM 929 C CA . ALA A 1 119 ? 9.945 -9.203 8.438 1 92.62 119 ALA A CA 1
ATOM 930 C C . ALA A 1 119 ? 11.414 -8.875 8.203 1 92.62 119 ALA A C 1
ATOM 932 O O . ALA A 1 119 ? 12.172 -8.688 9.164 1 92.62 119 ALA A O 1
ATOM 933 N N . SER A 1 120 ? 11.789 -8.805 6.992 1 94.5 120 SER A N 1
ATOM 934 C CA . SER A 1 120 ? 13.195 -8.617 6.668 1 94.5 120 SER A CA 1
ATOM 935 C C . SER A 1 120 ? 13.586 -7.141 6.75 1 94.5 120 SER A C 1
ATOM 937 O O . SER A 1 120 ? 14.773 -6.809 6.781 1 94.5 120 SER A O 1
ATOM 939 N N . HIS A 1 121 ? 12.625 -6.258 6.676 1 93.69 121 HIS A N 1
ATOM 940 C CA . HIS A 1 121 ? 12.836 -4.812 6.699 1 93.69 121 HIS A CA 1
ATOM 941 C C . HIS A 1 121 ? 13.617 -4.348 5.477 1 93.69 121 HIS A C 1
ATOM 943 O O . HIS A 1 121 ? 14.273 -3.305 5.516 1 93.69 121 HIS A O 1
ATOM 949 N N . ILE A 1 122 ? 13.617 -5.195 4.461 1 96 122 ILE A N 1
ATOM 950 C CA . ILE A 1 122 ? 14.305 -4.809 3.234 1 96 122 ILE A CA 1
ATOM 951 C C . ILE A 1 122 ? 13.641 -3.566 2.641 1 96 122 ILE A C 1
ATOM 953 O O . ILE A 1 122 ? 12.406 -3.461 2.627 1 96 122 ILE A O 1
ATOM 957 N N . GLU A 1 123 ? 14.453 -2.6 2.256 1 97.12 123 GLU A N 1
ATOM 958 C CA . GLU A 1 123 ? 13.961 -1.402 1.581 1 97.12 123 GLU A CA 1
ATOM 959 C C . GLU A 1 123 ? 13.734 -1.66 0.095 1 97.12 123 GLU A C 1
ATOM 961 O O . GLU A 1 123 ? 14.617 -2.168 -0.595 1 97.12 123 GLU A O 1
ATOM 966 N N . THR A 1 124 ? 12.516 -1.28 -0.397 1 96.12 124 THR A N 1
ATOM 967 C CA . THR A 1 124 ? 12.172 -1.554 -1.788 1 96.12 124 THR A CA 1
ATOM 968 C C . THR A 1 124 ? 11.453 -0.358 -2.414 1 96.12 124 THR A C 1
ATOM 970 O O . THR A 1 124 ? 10.984 0.532 -1.702 1 96.12 124 THR A O 1
ATOM 973 N N . PHE A 1 125 ? 11.547 -0.302 -3.65 1 95.31 125 PHE A N 1
ATOM 974 C CA . PHE A 1 125 ? 10.703 0.559 -4.469 1 95.31 125 PHE A CA 1
ATOM 975 C C . PHE A 1 125 ? 9.812 -0.271 -5.387 1 95.31 125 PHE A C 1
ATOM 977 O O . PHE A 1 125 ? 10.305 -1.147 -6.105 1 95.31 125 PHE A O 1
ATOM 984 N N . LYS A 1 126 ? 8.516 -0.023 -5.289 1 93.94 126 LYS A N 1
ATOM 985 C CA . LYS A 1 126 ? 7.566 -0.729 -6.145 1 93.94 126 LYS A CA 1
ATOM 986 C C . LYS A 1 126 ? 7.156 0.131 -7.34 1 93.94 126 LYS A C 1
ATOM 988 O O . LYS A 1 126 ? 6.602 1.218 -7.164 1 93.94 126 LYS A O 1
ATOM 993 N N . GLU A 1 127 ? 7.367 -0.337 -8.5 1 92.69 127 GLU A N 1
ATOM 994 C CA . GLU A 1 127 ? 6.957 0.368 -9.711 1 92.69 127 GLU A CA 1
ATOM 995 C C . GLU A 1 127 ? 5.445 0.315 -9.898 1 92.69 127 GLU A C 1
ATOM 997 O O . GLU A 1 127 ? 4.777 -0.566 -9.352 1 92.69 127 GLU A O 1
ATOM 1002 N N . GLU A 1 128 ? 5.004 1.286 -10.664 1 90.62 128 GLU A N 1
ATOM 1003 C CA . GLU A 1 128 ? 3.574 1.308 -10.969 1 90.62 128 GLU A CA 1
ATOM 1004 C C . GLU A 1 128 ? 3.146 0.034 -11.688 1 90.62 128 GLU A C 1
ATOM 1006 O O . GLU A 1 128 ? 3.85 -0.447 -12.578 1 90.62 128 GLU A O 1
ATOM 1011 N N . ALA A 1 129 ? 2.004 -0.416 -11.305 1 92.31 129 ALA A N 1
ATOM 1012 C CA . ALA A 1 129 ? 1.507 -1.651 -11.898 1 92.31 129 ALA A CA 1
ATOM 1013 C C . ALA A 1 129 ? 0.894 -1.389 -13.273 1 92.31 129 ALA A C 1
ATOM 1015 O O . ALA A 1 129 ? 0.219 -0.376 -13.477 1 92.31 129 ALA A O 1
ATOM 1016 N N . LYS A 1 130 ? 1.137 -2.332 -14.164 1 93 130 LYS A N 1
ATOM 1017 C CA . LYS A 1 130 ? 0.338 -2.416 -15.383 1 93 130 LYS A CA 1
ATOM 1018 C C . LYS A 1 130 ? -0.911 -3.266 -15.164 1 93 130 LYS A C 1
ATOM 1020 O O . LYS A 1 130 ? -0.83 -4.367 -14.617 1 93 130 LYS A O 1
ATOM 1025 N N . VAL A 1 131 ? -2.021 -2.713 -15.562 1 94.69 131 VAL A N 1
ATOM 1026 C CA . VAL A 1 131 ? -3.293 -3.387 -15.328 1 94.69 131 VAL A CA 1
ATOM 1027 C C . VAL A 1 131 ? -3.932 -3.762 -16.672 1 94.69 131 VAL A C 1
ATOM 1029 O O . VAL A 1 131 ? -3.924 -2.969 -17.609 1 94.69 131 VAL A O 1
ATOM 1032 N N . TRP A 1 132 ? -4.477 -4.992 -16.75 1 94.56 132 TRP A N 1
ATOM 1033 C CA . TRP A 1 132 ? -5.137 -5.418 -17.969 1 94.56 132 TRP A CA 1
ATOM 1034 C C . TRP A 1 132 ? -6.254 -6.414 -17.672 1 94.56 132 TRP A C 1
ATOM 1036 O O . TRP A 1 132 ? -6.398 -6.867 -16.531 1 94.56 132 TRP A O 1
ATOM 1046 N N . VAL A 1 133 ? -7.074 -6.586 -18.625 1 92.69 133 VAL A N 1
ATOM 1047 C CA . VAL A 1 133 ? -8.023 -7.695 -18.625 1 92.69 133 VAL A CA 1
ATOM 1048 C C . VAL A 1 133 ? -7.547 -8.781 -19.594 1 92.69 133 VAL A C 1
ATOM 1050 O O . VAL A 1 133 ? -7.152 -8.484 -20.719 1 92.69 133 VAL A O 1
ATOM 1053 N N . GLY A 1 134 ? -7.555 -9.961 -19.125 1 90.88 134 GLY A N 1
ATOM 1054 C CA . GLY A 1 134 ? -7.117 -11.055 -19.969 1 90.88 134 GLY A CA 1
ATOM 1055 C C . GLY A 1 134 ? -7.559 -12.414 -19.469 1 90.88 134 GLY A C 1
ATOM 1056 O O . GLY A 1 134 ? -8.305 -12.508 -18.484 1 90.88 134 GLY A O 1
ATOM 1057 N N . ASP A 1 135 ? -7.086 -13.383 -20.234 1 90.38 135 ASP A N 1
ATOM 1058 C CA . ASP A 1 135 ? -7.414 -14.758 -19.875 1 90.38 135 ASP A CA 1
ATOM 1059 C C . ASP A 1 135 ? -6.738 -15.148 -18.562 1 90.38 135 ASP A C 1
ATOM 1061 O O . ASP A 1 135 ? -5.691 -14.594 -18.203 1 90.38 135 ASP A O 1
ATOM 1065 N N . LEU A 1 136 ? -7.363 -16.031 -17.875 1 91.44 136 LEU A N 1
ATOM 1066 C CA . LEU A 1 136 ? -6.742 -16.594 -16.688 1 91.44 136 LEU A CA 1
ATOM 1067 C C . LEU A 1 136 ? -5.453 -17.328 -17.047 1 91.44 136 LEU A C 1
ATOM 1069 O O . LEU A 1 136 ? -5.336 -17.891 -18.141 1 91.44 136 LEU A O 1
ATOM 1073 N N . PRO A 1 137 ? -4.57 -17.297 -16.125 1 90.25 137 PRO A N 1
ATOM 1074 C CA . PRO A 1 137 ? -3.328 -18 -16.406 1 90.25 137 PRO A CA 1
ATOM 1075 C C . PRO A 1 137 ? -3.525 -19.516 -16.516 1 90.25 137 PRO A C 1
ATOM 1077 O O . PRO A 1 137 ? -4.309 -20.094 -15.75 1 90.25 137 PRO A O 1
ATOM 1080 N N . GLY A 1 138 ? -2.762 -20.109 -17.391 1 89.62 138 GLY A N 1
ATOM 1081 C CA . GLY A 1 138 ? -2.916 -21.531 -17.688 1 89.62 138 GLY A CA 1
ATOM 1082 C C . GLY A 1 138 ? -2.627 -22.422 -16.5 1 89.62 138 GLY A C 1
ATOM 1083 O O . GLY A 1 138 ? -3.215 -23.5 -16.359 1 89.62 138 GLY A O 1
ATOM 1084 N N . TRP A 1 139 ? -1.719 -21.984 -15.641 1 90.62 139 TRP A N 1
ATOM 1085 C CA . TRP A 1 139 ? -1.322 -22.828 -14.523 1 90.62 139 TRP A CA 1
ATOM 1086 C C . TRP A 1 139 ? -2.49 -23.047 -13.562 1 90.62 139 TRP A C 1
ATOM 1088 O O . TRP A 1 139 ? -2.502 -24.016 -12.797 1 90.62 139 TRP A O 1
ATOM 1098 N N . LEU A 1 140 ? -3.479 -22.188 -13.492 1 91 140 LEU A N 1
ATOM 1099 C CA . LEU A 1 140 ? -4.641 -22.375 -12.633 1 91 140 LEU A CA 1
ATOM 1100 C C . LEU A 1 140 ? -5.387 -23.656 -12.984 1 91 140 LEU A C 1
ATOM 1102 O O . LEU A 1 140 ? -5.668 -24.469 -12.109 1 91 140 LEU A O 1
ATOM 1106 N N . ALA A 1 141 ? -5.719 -23.734 -14.25 1 86.5 141 ALA A N 1
ATOM 1107 C CA . ALA A 1 141 ? -6.422 -24.922 -14.727 1 86.5 141 ALA A CA 1
ATOM 1108 C C . ALA A 1 141 ? -5.578 -26.172 -14.523 1 86.5 141 ALA A C 1
ATOM 1110 O O . ALA A 1 141 ? -6.102 -27.234 -14.156 1 86.5 141 ALA A O 1
ATOM 1111 N N . LEU A 1 142 ? -4.34 -26.062 -14.766 1 85.31 142 LEU A N 1
ATOM 1112 C CA . LEU A 1 142 ? -3.412 -27.172 -14.641 1 85.31 142 LEU A CA 1
ATOM 1113 C C . LEU A 1 142 ? -3.414 -27.719 -13.219 1 85.31 142 LEU A C 1
ATOM 1115 O O . LEU A 1 142 ? -3.186 -28.922 -13.008 1 85.31 142 LEU A O 1
ATOM 1119 N N . HIS A 1 143 ? -3.762 -26.922 -12.297 1 86.62 143 HIS A N 1
ATOM 1120 C CA . HIS A 1 143 ? -3.707 -27.359 -10.906 1 86.62 143 HIS A CA 1
ATOM 1121 C C . HIS A 1 143 ? -5.109 -27.547 -10.328 1 86.62 143 HIS A C 1
ATOM 1123 O O . HIS A 1 143 ? -5.289 -27.531 -9.109 1 86.62 143 HIS A O 1
ATOM 1129 N N . GLY A 1 144 ? -6.094 -27.578 -11.234 1 82.25 144 GLY A N 1
ATOM 1130 C CA . GLY A 1 144 ? -7.426 -28.016 -10.852 1 82.25 144 GLY A CA 1
ATOM 1131 C C . GLY A 1 144 ? -8.312 -26.875 -10.375 1 82.25 144 GLY A C 1
ATOM 1132 O O . GLY A 1 144 ? -9.398 -27.109 -9.844 1 82.25 144 GLY A O 1
ATOM 1133 N N . TYR A 1 145 ? -7.766 -25.766 -10.5 1 81.62 145 TYR A N 1
ATOM 1134 C CA . TYR A 1 145 ? -8.602 -24.641 -10.102 1 81.62 145 TYR A CA 1
ATOM 1135 C C . TYR A 1 145 ? -9.523 -24.219 -11.242 1 81.62 145 TYR A C 1
ATOM 1137 O O . TYR A 1 145 ? -9.094 -24.141 -12.398 1 81.62 145 TYR A O 1
ATOM 1145 N N . GLN A 1 146 ? -10.766 -24.094 -10.906 1 76.69 146 GLN A N 1
ATOM 1146 C CA . GLN A 1 146 ? -11.773 -23.672 -11.875 1 76.69 146 GLN A CA 1
ATOM 1147 C C . GLN A 1 146 ? -12.375 -22.328 -11.484 1 76.69 146 GLN A C 1
ATOM 1149 O O . GLN A 1 146 ? -12.594 -22.062 -10.297 1 76.69 146 GLN A O 1
ATOM 1154 N N . ASN A 1 147 ? -12.359 -21.469 -12.43 1 74.69 147 ASN A N 1
ATOM 1155 C CA . ASN A 1 147 ? -13.031 -20.188 -12.266 1 74.69 147 ASN A CA 1
ATOM 1156 C C . ASN A 1 147 ? -14.156 -20 -13.281 1 74.69 147 ASN A C 1
ATOM 1158 O O . ASN A 1 147 ? -14.008 -20.375 -14.445 1 74.69 147 ASN A O 1
ATOM 1162 N N . SER A 1 148 ? -15.25 -19.609 -12.734 1 70.56 148 SER A N 1
ATOM 1163 C CA . SER A 1 148 ? -16.406 -19.406 -13.609 1 70.56 148 SER A CA 1
ATOM 1164 C C . SER A 1 148 ? -16.094 -18.391 -14.703 1 70.56 148 SER A C 1
ATOM 1166 O O . SER A 1 148 ? -16.594 -18.516 -15.82 1 70.56 148 SER A O 1
ATOM 1168 N N . ARG A 1 149 ? -15.305 -17.5 -14.344 1 75.81 149 ARG A N 1
ATOM 1169 C CA . ARG A 1 149 ? -14.938 -16.469 -15.312 1 75.81 149 ARG A CA 1
ATOM 1170 C C . ARG A 1 149 ? -13.688 -16.875 -16.078 1 75.81 149 ARG A C 1
ATOM 1172 O O . ARG A 1 149 ? -12.734 -17.406 -15.508 1 75.81 149 ARG A O 1
ATOM 1179 N N . LYS A 1 150 ? -13.742 -16.641 -17.422 1 79.12 150 LYS A N 1
ATOM 1180 C CA . LYS A 1 150 ? -12.602 -16.984 -18.266 1 79.12 150 LYS A CA 1
ATOM 1181 C C . LYS A 1 150 ? -11.609 -15.82 -18.328 1 79.12 150 LYS A C 1
ATOM 1183 O O . LYS A 1 150 ? -10.445 -16.016 -18.688 1 79.12 150 LYS A O 1
ATOM 1188 N N . ARG A 1 151 ? -12.172 -14.648 -18.016 1 85.81 151 ARG A N 1
ATOM 1189 C CA . ARG A 1 151 ? -11.32 -13.461 -18.047 1 85.81 151 ARG A CA 1
ATOM 1190 C C . ARG A 1 151 ? -11.273 -12.789 -16.672 1 85.81 151 ARG A C 1
ATOM 1192 O O . ARG A 1 151 ? -12.227 -12.883 -15.898 1 85.81 151 ARG A O 1
ATOM 1199 N N . ALA A 1 152 ? -10.148 -12.227 -16.422 1 91.38 152 ALA A N 1
ATOM 1200 C CA . ALA A 1 152 ? -9.961 -11.562 -15.141 1 91.38 152 ALA A CA 1
ATOM 1201 C C . ALA A 1 152 ? -9.141 -10.289 -15.297 1 91.38 152 ALA A C 1
ATOM 1203 O O . ALA A 1 152 ? -8.359 -10.156 -16.234 1 91.38 152 ALA A O 1
ATOM 1204 N N . VAL A 1 153 ? -9.406 -9.344 -14.453 1 93.75 153 VAL A N 1
ATOM 1205 C CA . VAL A 1 153 ? -8.5 -8.211 -14.312 1 93.75 153 VAL A CA 1
ATOM 1206 C C . VAL A 1 153 ? -7.188 -8.68 -13.68 1 93.75 153 VAL A C 1
ATOM 1208 O O . VAL A 1 153 ? -7.199 -9.469 -12.734 1 93.75 153 VAL A O 1
ATOM 1211 N N . ALA A 1 154 ? -6.133 -8.227 -14.227 1 94.81 154 ALA A N 1
ATOM 1212 C CA . ALA A 1 154 ? -4.812 -8.602 -13.727 1 94.81 154 ALA A CA 1
ATOM 1213 C C . ALA A 1 154 ? -3.912 -7.371 -13.594 1 94.81 154 ALA A C 1
ATOM 1215 O O . ALA A 1 154 ? -4.184 -6.328 -14.195 1 94.81 154 ALA A O 1
ATOM 1216 N N . ARG A 1 155 ? -2.928 -7.496 -12.75 1 94.5 155 ARG A N 1
ATOM 1217 C CA . ARG A 1 155 ? -1.904 -6.461 -12.672 1 94.5 155 ARG A CA 1
ATOM 1218 C C . ARG A 1 155 ? -0.518 -7.07 -12.492 1 94.5 155 ARG A C 1
ATOM 1220 O O . ARG A 1 155 ? -0.385 -8.18 -11.977 1 94.5 155 ARG A O 1
ATOM 1227 N N . ARG A 1 156 ? 0.483 -6.305 -12.93 1 94.12 156 ARG A N 1
ATOM 1228 C CA . ARG A 1 156 ? 1.883 -6.711 -12.836 1 94.12 156 ARG A CA 1
ATOM 1229 C C . ARG A 1 156 ? 2.77 -5.531 -12.453 1 94.12 156 ARG A C 1
ATOM 1231 O O . ARG A 1 156 ? 2.576 -4.414 -12.945 1 94.12 156 ARG A O 1
ATOM 1238 N N . TYR A 1 157 ? 3.689 -5.793 -11.562 1 93.06 157 TYR A N 1
ATOM 1239 C CA . TYR A 1 157 ? 4.633 -4.758 -11.164 1 93.06 157 TYR A CA 1
ATOM 1240 C C . TYR A 1 157 ? 5.984 -5.363 -10.797 1 93.06 157 TYR A C 1
ATOM 1242 O O . TYR A 1 157 ? 6.078 -6.559 -10.516 1 93.06 157 TYR A O 1
ATOM 1250 N N . ARG A 1 158 ? 6.984 -4.535 -10.773 1 94.62 158 ARG A N 1
ATOM 1251 C CA . ARG A 1 158 ? 8.328 -4.898 -10.336 1 94.62 158 ARG A CA 1
ATOM 1252 C C . ARG A 1 158 ? 8.656 -4.27 -8.984 1 94.62 158 ARG A C 1
ATOM 1254 O O . ARG A 1 158 ? 8.164 -3.189 -8.664 1 94.62 158 ARG A O 1
ATOM 1261 N N . VAL A 1 159 ? 9.391 -4.988 -8.297 1 95.38 159 VAL A N 1
ATOM 1262 C CA . VAL A 1 159 ? 9.945 -4.477 -7.047 1 95.38 159 VAL A CA 1
ATOM 1263 C C . VAL A 1 159 ? 11.453 -4.309 -7.188 1 95.38 159 VAL A C 1
ATOM 1265 O O . VAL A 1 159 ? 12.156 -5.227 -7.621 1 95.38 159 VAL A O 1
ATOM 1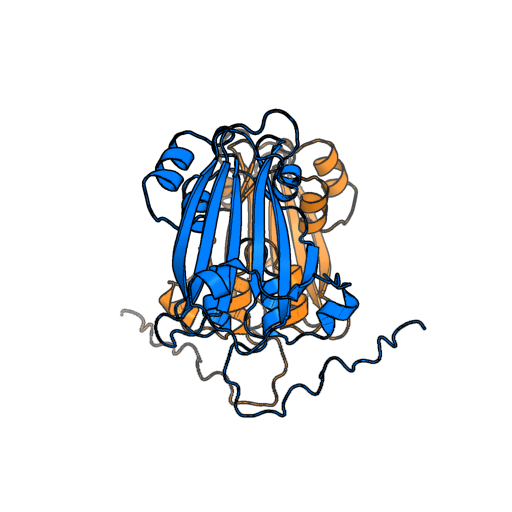268 N N . ILE A 1 160 ? 11.922 -3.154 -6.836 1 95.88 160 ILE A N 1
ATOM 1269 C CA . ILE A 1 160 ? 13.328 -2.799 -6.969 1 95.88 160 ILE A CA 1
ATOM 1270 C C . ILE A 1 160 ? 13.977 -2.721 -5.59 1 95.88 160 ILE A C 1
ATOM 1272 O O . ILE A 1 160 ? 13.391 -2.176 -4.652 1 95.88 160 ILE A O 1
ATOM 1276 N N . SER A 1 161 ? 15.117 -3.27 -5.461 1 95.94 161 SER A N 1
ATOM 1277 C CA . SER A 1 161 ? 15.984 -3.123 -4.301 1 95.94 161 SER A CA 1
ATOM 1278 C C . SER A 1 161 ? 17.453 -3.105 -4.711 1 95.94 161 SER A C 1
ATOM 1280 O O . SER A 1 161 ? 17.859 -3.832 -5.621 1 95.94 161 SER A O 1
ATOM 1282 N N . GLY A 1 162 ? 18.219 -2.221 -4.07 1 93.94 162 GLY A N 1
ATOM 1283 C CA . GLY A 1 162 ? 19.609 -2.084 -4.477 1 93.94 162 GLY A CA 1
ATOM 1284 C C . GLY A 1 162 ? 19.781 -1.644 -5.918 1 93.94 162 GLY A C 1
ATOM 1285 O O . GLY A 1 162 ? 20.719 -2.066 -6.602 1 93.94 162 GLY A O 1
ATOM 1286 N N . GLY A 1 163 ? 18.844 -1.029 -6.41 1 93 163 GLY A N 1
ATOM 1287 C CA . GLY A 1 163 ? 18.906 -0.485 -7.754 1 93 163 GLY A CA 1
ATOM 1288 C C . GLY A 1 163 ? 18.609 -1.516 -8.828 1 93 163 GLY A C 1
ATOM 1289 O O . GLY A 1 163 ? 18.734 -1.23 -10.023 1 93 163 GLY A O 1
ATOM 1290 N N . GLN A 1 164 ? 18.188 -2.666 -8.391 1 93.06 164 GLN A N 1
ATOM 1291 C CA . GLN A 1 164 ? 17.922 -3.742 -9.344 1 93.06 164 GLN A CA 1
ATOM 1292 C C . GLN A 1 164 ? 16.531 -4.348 -9.109 1 93.06 164 GLN A C 1
ATOM 1294 O O . GLN A 1 164 ? 16.062 -4.426 -7.977 1 93.06 164 GLN A O 1
ATOM 1299 N N . PRO A 1 165 ? 15.93 -4.773 -10.242 1 94.62 165 PRO A N 1
ATOM 1300 C CA . PRO A 1 165 ? 14.688 -5.523 -10.031 1 94.62 165 PRO A CA 1
ATOM 1301 C C . PRO A 1 165 ? 14.922 -6.848 -9.305 1 94.62 165 PRO A C 1
ATOM 1303 O O . PRO A 1 165 ? 15.742 -7.656 -9.734 1 94.62 165 PRO A O 1
ATOM 1306 N N . ILE A 1 166 ? 14.195 -7.023 -8.242 1 94.25 166 ILE A N 1
ATOM 1307 C CA . ILE A 1 166 ? 14.398 -8.242 -7.465 1 94.25 166 ILE A CA 1
ATOM 1308 C C . ILE A 1 166 ? 13.172 -9.141 -7.586 1 94.25 166 ILE A C 1
ATOM 1310 O O . ILE A 1 166 ? 13.242 -10.336 -7.289 1 94.25 166 ILE A O 1
ATOM 1314 N N . MET A 1 167 ? 12.031 -8.57 -7.992 1 95.31 167 MET A N 1
ATOM 1315 C CA . MET A 1 167 ? 10.812 -9.367 -8.109 1 95.31 167 MET A CA 1
ATOM 1316 C C . MET A 1 167 ? 9.898 -8.82 -9.195 1 95.31 167 MET A C 1
ATOM 1318 O O . MET A 1 167 ? 9.852 -7.605 -9.422 1 95.31 167 MET A O 1
ATOM 1322 N N . VAL A 1 168 ? 9.234 -9.695 -9.805 1 95.19 168 VAL A N 1
ATOM 1323 C CA . VAL A 1 168 ? 8.078 -9.406 -10.648 1 95.19 168 VAL A CA 1
ATOM 1324 C C . VAL A 1 168 ? 6.859 -10.172 -10.141 1 95.19 168 VAL A C 1
ATOM 1326 O O . VAL A 1 168 ? 6.906 -11.398 -10 1 95.19 168 VAL A O 1
ATOM 1329 N N . VAL A 1 169 ? 5.844 -9.477 -9.852 1 95.44 169 VAL A N 1
ATOM 1330 C CA . VAL A 1 169 ? 4.641 -10.102 -9.305 1 95.44 169 VAL A CA 1
ATOM 1331 C C . VAL A 1 169 ? 3.469 -9.875 -10.258 1 95.44 169 VAL A C 1
ATOM 1333 O O . VAL A 1 169 ? 3.227 -8.75 -10.695 1 95.44 169 VAL A O 1
ATOM 1336 N N . THR A 1 170 ? 2.777 -10.906 -10.633 1 95.12 170 THR A N 1
ATOM 1337 C CA . THR A 1 170 ? 1.561 -10.867 -11.438 1 95.12 170 THR A CA 1
ATOM 1338 C C . THR A 1 170 ? 0.373 -11.406 -10.648 1 95.12 170 THR A C 1
ATOM 1340 O O . THR A 1 170 ? 0.419 -12.523 -10.133 1 95.12 170 THR A O 1
ATOM 1343 N N . GLU A 1 171 ? -0.655 -10.617 -10.539 1 95.62 171 GLU A N 1
ATOM 1344 C CA . GLU A 1 171 ? -1.847 -10.961 -9.766 1 95.62 171 GLU A CA 1
ATOM 1345 C C . GLU A 1 171 ? -3.092 -10.961 -10.648 1 95.62 171 GLU A C 1
ATOM 1347 O O . GLU A 1 171 ? -3.354 -9.992 -11.367 1 95.62 171 GLU A O 1
ATOM 1352 N N . HIS A 1 172 ? -3.838 -12.023 -10.625 1 95.62 172 HIS A N 1
ATOM 1353 C CA . HIS A 1 172 ? -5.117 -12.148 -11.305 1 95.62 172 HIS A CA 1
ATOM 1354 C C . HIS A 1 172 ? -6.277 -12.172 -10.312 1 95.62 172 HIS A C 1
ATOM 1356 O O . HIS A 1 172 ? -6.324 -13.023 -9.43 1 95.62 172 HIS A O 1
ATOM 1362 N N . PHE A 1 173 ? -7.125 -11.211 -10.453 1 95.31 173 PHE A N 1
ATOM 1363 C CA . PHE A 1 173 ? -8.289 -11.117 -9.578 1 95.31 173 PHE A CA 1
ATOM 1364 C C . PHE A 1 173 ? -9.43 -11.977 -10.109 1 95.31 173 PHE A C 1
ATOM 1366 O O . PHE A 1 173 ? -10.047 -11.641 -11.125 1 95.31 173 PHE A O 1
ATOM 1373 N N . LEU A 1 174 ? -9.797 -12.93 -9.367 1 93.62 174 LEU A N 1
ATOM 1374 C CA . LEU A 1 174 ? -10.625 -14.008 -9.891 1 93.62 174 LEU A CA 1
ATOM 1375 C C . LEU A 1 174 ? -12.109 -13.68 -9.727 1 93.62 174 LEU A C 1
ATOM 1377 O O . LEU A 1 174 ? -12.969 -14.383 -10.266 1 93.62 174 LEU A O 1
ATOM 1381 N N . ARG A 1 175 ? -12.383 -12.641 -8.977 1 86.94 175 ARG A N 1
ATOM 1382 C CA . ARG A 1 175 ? -13.758 -12.203 -8.75 1 86.94 175 ARG A CA 1
ATOM 1383 C C . ARG A 1 175 ? -13.891 -10.695 -8.984 1 86.94 175 ARG A C 1
ATOM 1385 O O . ARG A 1 175 ? -12.938 -9.945 -8.773 1 86.94 175 ARG A O 1
ATOM 1392 N N . SER A 1 176 ? -15.039 -10.336 -9.406 1 75.69 176 SER A N 1
ATOM 1393 C CA . SER A 1 176 ? -15.305 -8.914 -9.555 1 75.69 176 SER A CA 1
ATOM 1394 C C . SER A 1 176 ? -15.922 -8.328 -8.281 1 75.69 176 SER A C 1
ATOM 1396 O O . SER A 1 176 ? -15.727 -7.152 -7.977 1 75.69 176 SER A O 1
ATOM 1398 N N . VAL A 1 177 ? -16.734 -9.094 -7.672 1 69.12 177 VAL A N 1
ATOM 1399 C CA . VAL A 1 177 ? -17.391 -8.68 -6.438 1 69.12 177 VAL A CA 1
ATOM 1400 C C . VAL A 1 177 ? -16.969 -9.594 -5.293 1 69.12 177 VAL A C 1
ATOM 1402 O O . VAL A 1 177 ? -17.062 -10.82 -5.406 1 69.12 177 VAL A O 1
ATOM 1405 N N . PHE A 1 178 ? -16.625 -8.922 -4.215 1 74.62 178 PHE A N 1
ATOM 1406 C CA . PHE A 1 178 ? -16.016 -9.711 -3.156 1 74.62 178 PHE A CA 1
ATOM 1407 C C . PHE A 1 178 ? -16.938 -9.82 -1.949 1 74.62 178 PHE A C 1
ATOM 1409 O O . PHE A 1 178 ? -16.688 -10.609 -1.039 1 74.62 178 PHE A O 1
ATOM 1416 N N . ARG A 1 179 ? -17.859 -8.93 -1.761 1 66.94 179 ARG A N 1
ATOM 1417 C CA . ARG A 1 179 ? -18.844 -9.102 -0.705 1 66.94 179 ARG A CA 1
ATOM 1418 C C . ARG A 1 179 ? -20.219 -9.422 -1.288 1 66.94 179 ARG A C 1
ATOM 1420 O O . ARG A 1 179 ? -20.609 -8.859 -2.312 1 66.94 179 ARG A O 1
ATOM 1427 N N . ASP A 1 180 ? -20.781 -10.477 -0.974 1 55.41 180 ASP A N 1
ATOM 1428 C CA . ASP A 1 180 ? -22.141 -10.82 -1.392 1 55.41 180 ASP A CA 1
ATOM 1429 C C . ASP A 1 180 ? -23.109 -9.688 -1.075 1 55.41 180 ASP A C 1
ATOM 1431 O O . ASP A 1 180 ? -23.375 -9.391 0.094 1 55.41 180 ASP A O 1
ATOM 1435 N N . ALA A 1 181 ? -22.891 -8.492 -1.541 1 47.72 181 ALA A N 1
ATOM 1436 C CA . ALA A 1 181 ? -23.953 -7.527 -1.271 1 47.72 181 ALA A CA 1
ATOM 1437 C C . ALA A 1 181 ? -25.328 -8.148 -1.48 1 47.72 181 ALA A C 1
ATOM 1439 O O . ALA A 1 181 ? -25.484 -9.07 -2.285 1 47.72 181 ALA A O 1
ATOM 1440 N N . PRO A 1 182 ? -26.375 -7.816 -0.651 1 42.66 182 PRO A N 1
ATOM 1441 C CA . PRO A 1 182 ? -27.672 -8.211 -1.233 1 42.66 182 PRO A CA 1
ATOM 1442 C C . PRO A 1 182 ? -27.734 -7.941 -2.734 1 42.66 182 PRO A C 1
ATOM 1444 O O . PRO A 1 182 ? -27.031 -7.074 -3.244 1 42.66 182 PRO A O 1
ATOM 1447 N N . HIS A 1 183 ? -28.484 -8.773 -3.59 1 37.16 183 HIS A N 1
ATOM 1448 C CA . HIS A 1 183 ? -28.656 -8.836 -5.039 1 37.16 183 HIS A CA 1
ATOM 1449 C C . HIS A 1 183 ? -28.641 -7.438 -5.652 1 37.16 183 HIS A C 1
ATOM 1451 O O . HIS A 1 183 ? -29.672 -6.766 -5.711 1 37.16 183 HIS A O 1
ATOM 1457 N N . GLU A 1 184 ? -27.984 -6.5 -5.32 1 36.22 184 GLU A N 1
ATOM 1458 C CA . GLU A 1 184 ? -28.188 -5.469 -6.336 1 36.22 184 GLU A CA 1
ATOM 1459 C C . GLU A 1 184 ? -27.844 -5.992 -7.727 1 36.22 184 GLU A C 1
ATOM 1461 O O . GLU A 1 184 ? -27.094 -6.957 -7.867 1 36.22 184 GLU A O 1
ATOM 1466 N N . GLU A 1 185 ? -28.531 -5.473 -8.852 1 34.78 185 GLU A N 1
ATOM 1467 C CA . GLU A 1 185 ? -28.594 -5.875 -10.258 1 34.78 185 GLU A CA 1
ATOM 1468 C C . GLU A 1 185 ? -27.203 -6.148 -10.82 1 34.78 185 GLU A C 1
ATOM 1470 O O . GLU A 1 185 ? -26.234 -5.477 -10.453 1 34.78 185 GLU A O 1
ATOM 1475 N N . PRO A 1 186 ? -27.094 -7.309 -11.359 1 35.62 186 PRO A N 1
ATOM 1476 C CA . PRO A 1 186 ? -25.906 -7.742 -12.094 1 35.62 186 PRO A CA 1
ATOM 1477 C C . PRO A 1 186 ? -25.234 -6.598 -12.852 1 35.62 186 PRO A C 1
ATOM 1479 O O . PRO A 1 186 ? -25.906 -5.668 -13.305 1 35.62 186 PRO A O 1
ATOM 1482 N N . ASP A 1 187 ? -24.094 -6.27 -12.539 1 36.22 187 ASP A N 1
ATOM 1483 C CA . ASP A 1 187 ? -23.297 -5.316 -13.312 1 36.22 187 ASP A CA 1
ATOM 1484 C C . ASP A 1 187 ? -23.594 -5.445 -14.812 1 36.22 187 ASP A C 1
ATOM 1486 O O . ASP A 1 187 ? -23.406 -6.516 -15.391 1 36.22 187 ASP A O 1
ATOM 1490 N N . ARG A 1 188 ? -24.438 -4.645 -15.438 1 34.72 188 ARG A N 1
ATOM 1491 C CA . ARG A 1 188 ? -24.641 -4.484 -16.875 1 34.72 188 ARG A CA 1
ATOM 1492 C C . ARG A 1 188 ? -23.312 -4.492 -17.625 1 34.72 188 ARG A C 1
ATOM 1494 O O . ARG A 1 188 ? -23.281 -4.309 -18.844 1 34.72 188 ARG A O 1
ATOM 1501 N N . TRP A 1 189 ? -22.25 -4.324 -16.969 1 34.12 189 TRP A N 1
ATOM 1502 C CA . TRP A 1 189 ? -21.125 -4.148 -17.875 1 34.12 189 TRP A CA 1
ATOM 1503 C C . TRP A 1 189 ? -20.766 -5.465 -18.562 1 34.12 189 TRP A C 1
ATOM 1505 O O . TRP A 1 189 ? -20 -6.266 -18.016 1 34.12 189 TRP A O 1
ATOM 1515 N N . GLN A 1 190 ? -21.703 -6.234 -18.922 1 32.22 190 GLN A N 1
ATOM 1516 C CA . GLN A 1 190 ? -21.312 -7.109 -20.016 1 32.22 190 GLN A CA 1
ATOM 1517 C C . GLN A 1 190 ? -20.406 -6.371 -21 1 32.22 190 GLN A C 1
ATOM 1519 O O . GLN A 1 190 ? -20.734 -5.27 -21.453 1 32.22 190 GLN A O 1
ATOM 1524 N N . PHE A 1 191 ? -19.094 -6.465 -20.781 1 33.34 191 PHE A N 1
ATOM 1525 C CA . PHE A 1 191 ? -18.188 -6.02 -21.828 1 33.34 191 PHE A CA 1
ATOM 1526 C C . PHE A 1 191 ? -18.812 -6.215 -23.203 1 33.34 191 PHE A C 1
ATOM 1528 O O . PHE A 1 191 ? -19.062 -7.348 -23.625 1 33.34 191 PHE A O 1
ATOM 1535 N N . SER A 1 192 ? -19.781 -5.402 -23.609 1 31.02 192 SER A N 1
ATOM 1536 C CA . SER A 1 192 ? -20.234 -5.426 -25 1 31.02 192 SER A CA 1
ATOM 1537 C C . SER A 1 192 ? -19.047 -5.598 -25.953 1 31.02 192 SER A C 1
ATOM 1539 O O . SER A 1 192 ? -17.969 -5.074 -25.719 1 31.02 192 SER A O 1
ATOM 1541 N N . ASN A 1 193 ? -19.078 -6.652 -26.844 1 29.55 193 ASN A N 1
ATOM 1542 C CA . ASN A 1 193 ? -18.406 -7.059 -28.078 1 29.55 193 ASN A CA 1
ATOM 1543 C C . ASN A 1 193 ? -18.172 -5.871 -29 1 29.55 193 ASN A C 1
ATOM 1545 O O . ASN A 1 193 ? -18 -6.043 -30.219 1 29.55 193 ASN A O 1
ATOM 1549 N N . ALA A 1 194 ? -18.484 -4.621 -28.703 1 32.62 194 ALA A N 1
ATOM 1550 C CA . ALA A 1 194 ? -18.281 -3.666 -29.797 1 32.62 194 ALA A CA 1
ATOM 1551 C C . ALA A 1 194 ? -16.828 -3.656 -30.25 1 32.62 194 ALA A C 1
ATOM 1553 O O . ALA A 1 194 ? -16.422 -2.789 -31.031 1 32.62 194 ALA A O 1
ATOM 1554 N N . ILE A 1 195 ? -15.859 -4.266 -29.578 1 30.33 195 ILE A N 1
ATOM 1555 C CA . ILE A 1 195 ? -14.68 -4.16 -30.438 1 30.33 195 ILE A CA 1
ATOM 1556 C C . ILE A 1 195 ? -14.875 -4.988 -31.703 1 30.33 195 ILE A C 1
ATOM 1558 O O . ILE A 1 195 ? -14.961 -6.219 -31.641 1 30.33 195 ILE A O 1
ATOM 1562 N N . THR A 1 196 ? -15.844 -4.547 -32.562 1 27.77 196 THR A N 1
ATOM 1563 C CA . THR A 1 196 ? -15.969 -4.945 -33.938 1 27.77 196 THR A CA 1
ATOM 1564 C C . THR A 1 196 ? -14.602 -5.27 -34.531 1 27.77 196 THR A C 1
ATOM 1566 O O . THR A 1 196 ? -13.664 -4.477 -34.438 1 27.77 196 THR A O 1
ATOM 1569 N N . LEU A 1 197 ? -14.383 -6.516 -34.938 1 24.17 197 LEU A N 1
ATOM 1570 C CA . LEU A 1 197 ? -13.469 -7.164 -35.875 1 24.17 197 LEU A CA 1
ATOM 1571 C C . LEU A 1 197 ? -13.273 -6.305 -37.125 1 24.17 197 LEU A C 1
ATOM 1573 O O . LEU A 1 197 ? -14.242 -5.883 -37.75 1 24.17 197 LEU A O 1
ATOM 1577 N N . ALA A 1 198 ? -12.266 -5.379 -37.094 1 26.36 198 ALA A N 1
ATOM 1578 C CA . ALA A 1 198 ? -11.789 -4.98 -38.406 1 26.36 198 ALA A CA 1
ATOM 1579 C C . ALA A 1 198 ? -11.773 -6.168 -39.375 1 26.36 198 ALA A C 1
ATOM 1581 O O . ALA A 1 198 ? -11.062 -7.145 -39.156 1 26.36 198 ALA A O 1
ATOM 1582 N N . ARG A 1 199 ? -12.891 -6.398 -40 1 21.3 199 ARG A N 1
ATOM 1583 C CA . ARG A 1 199 ? -12.695 -6.836 -41.375 1 21.3 199 ARG A CA 1
ATOM 1584 C C . ARG A 1 199 ? -11.961 -5.777 -42.188 1 21.3 199 ARG A C 1
ATOM 1586 O O . ARG A 1 199 ? -12.242 -4.582 -42.062 1 21.3 199 ARG A O 1
ATOM 1593 N N . MET B 1 1 ? -3.865 13.938 26.516 1 45.5 1 MET B N 1
ATOM 1594 C CA . MET B 1 1 ? -4.637 13.602 25.328 1 45.5 1 MET B CA 1
ATOM 1595 C C . MET B 1 1 ? -4.629 12.094 25.078 1 45.5 1 MET B C 1
ATOM 1597 O O . MET B 1 1 ? -3.562 11.477 25 1 45.5 1 MET B O 1
ATOM 1601 N N . THR B 1 2 ? -5.711 11.484 25.516 1 61.47 2 THR B N 1
ATOM 1602 C CA . THR B 1 2 ? -5.746 10.055 25.797 1 61.47 2 THR B CA 1
ATOM 1603 C C . THR B 1 2 ? -5.766 9.242 24.5 1 61.47 2 THR B C 1
ATOM 1605 O O . THR B 1 2 ? -6.707 9.344 23.719 1 61.47 2 THR B O 1
ATOM 1608 N N . GLU B 1 3 ? -4.625 9.016 23.969 1 70 3 GLU B N 1
ATOM 1609 C CA . GLU B 1 3 ? -4.488 8.055 22.891 1 70 3 GLU B CA 1
ATOM 1610 C C . GLU B 1 3 ? -4.809 6.637 23.359 1 70 3 GLU B C 1
ATOM 1612 O O . GLU B 1 3 ? -4.301 6.191 24.391 1 70 3 GLU B O 1
ATOM 1617 N N . CYS B 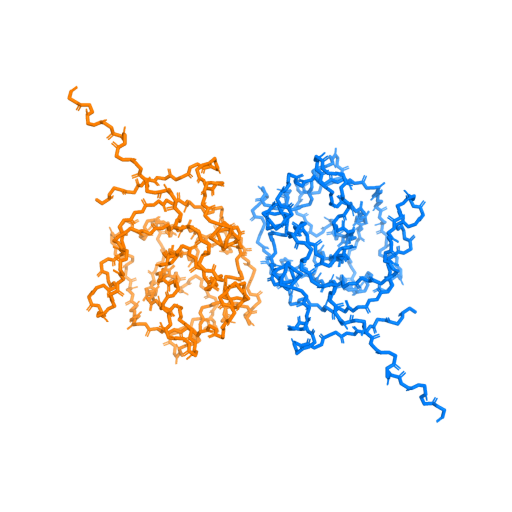1 4 ? -5.941 6.195 22.812 1 77 4 CYS B N 1
ATOM 1618 C CA . CYS B 1 4 ? -6.254 4.793 23.062 1 77 4 CYS B CA 1
ATOM 1619 C C . CYS B 1 4 ? -5.824 3.924 21.875 1 77 4 CYS B C 1
ATOM 1621 O O . CYS B 1 4 ? -6.48 3.906 20.844 1 77 4 CYS B O 1
ATOM 1623 N N . PHE B 1 5 ? -4.773 3.232 22.078 1 83.19 5 PHE B N 1
ATOM 1624 C CA . PHE B 1 5 ? -4.25 2.379 21.016 1 83.19 5 PHE B CA 1
ATOM 1625 C C . PHE B 1 5 ? -5.195 1.212 20.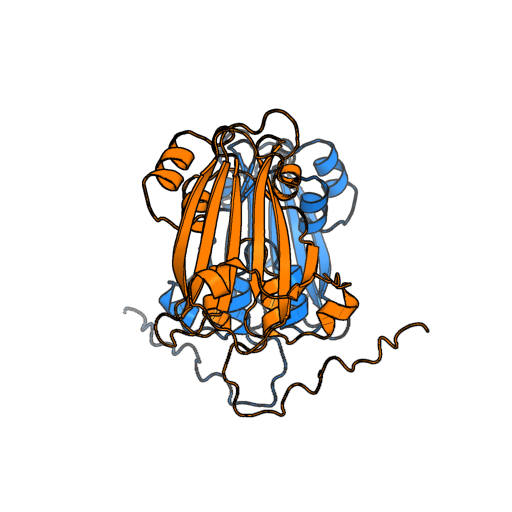75 1 83.19 5 PHE B C 1
ATOM 1627 O O . PHE B 1 5 ? -5.75 0.628 21.688 1 83.19 5 PHE B O 1
ATOM 1634 N N . LEU B 1 6 ? -5.434 0.977 19.516 1 83 6 LEU B N 1
ATOM 1635 C CA . LEU B 1 6 ? -6.391 -0.052 19.109 1 83 6 LEU B CA 1
ATOM 1636 C C . LEU B 1 6 ? -5.68 -1.355 18.766 1 83 6 LEU B C 1
ATOM 1638 O O . LEU B 1 6 ? -4.691 -1.351 18.031 1 83 6 LEU B O 1
ATOM 1642 N N . SER B 1 7 ? -6.207 -2.371 19.359 1 81.62 7 SER B N 1
ATOM 1643 C CA . SER B 1 7 ? -5.789 -3.711 18.953 1 81.62 7 SER B CA 1
ATOM 1644 C C . SER B 1 7 ? -6.402 -4.098 17.609 1 81.62 7 SER B C 1
ATOM 1646 O O . SER B 1 7 ? -7.289 -3.406 17.094 1 81.62 7 SER B O 1
ATOM 1648 N N . ASP B 1 8 ? -5.902 -5.176 17.062 1 83.25 8 ASP B N 1
ATOM 1649 C CA . ASP B 1 8 ? -6.465 -5.691 15.82 1 83.25 8 ASP B CA 1
ATOM 1650 C C . ASP B 1 8 ? -7.961 -5.965 15.961 1 83.25 8 ASP B C 1
ATOM 1652 O O . ASP B 1 8 ? -8.734 -5.719 15.031 1 83.25 8 ASP B O 1
ATOM 1656 N N . GLN B 1 9 ? -8.359 -6.41 17.094 1 81.69 9 GLN B N 1
ATOM 1657 C CA . GLN B 1 9 ? -9.758 -6.719 17.359 1 81.69 9 GLN B CA 1
ATOM 1658 C C . GLN B 1 9 ? -10.609 -5.449 17.359 1 81.69 9 GLN B C 1
ATOM 1660 O O . GLN B 1 9 ? -11.734 -5.449 16.875 1 81.69 9 GLN B O 1
ATOM 1665 N N . GLU B 1 10 ? -10.086 -4.43 17.922 1 84.62 10 GLU B N 1
ATOM 1666 C CA . GLU B 1 10 ? -10.805 -3.164 17.969 1 84.62 10 GLU B CA 1
ATOM 1667 C C . GLU B 1 10 ? -10.914 -2.533 16.578 1 84.62 10 GLU B C 1
ATOM 1669 O O . GLU B 1 10 ? -11.93 -1.927 16.25 1 84.62 10 GLU B O 1
ATOM 1674 N N . ILE B 1 11 ? -9.914 -2.73 15.844 1 85 11 ILE B N 1
ATOM 1675 C CA . ILE B 1 11 ? -9.906 -2.209 14.484 1 85 11 ILE B CA 1
ATOM 1676 C C . ILE B 1 11 ? -10.984 -2.912 13.656 1 85 11 ILE B C 1
ATOM 1678 O O . ILE B 1 11 ? -11.641 -2.287 12.82 1 85 11 ILE B O 1
ATOM 1682 N N . ARG B 1 12 ? -11.242 -4.141 13.938 1 84.88 12 ARG B N 1
ATOM 1683 C CA . ARG B 1 12 ? -12.234 -4.93 13.203 1 84.88 12 ARG B CA 1
ATOM 1684 C C . ARG B 1 12 ? -13.641 -4.406 13.461 1 84.88 12 ARG B C 1
ATOM 1686 O O . ARG B 1 12 ? -14.57 -4.719 12.711 1 84.88 12 ARG B O 1
ATOM 1693 N N . LYS B 1 13 ? -13.797 -3.609 14.477 1 85.75 13 LYS B N 1
ATOM 1694 C CA . LYS B 1 13 ? -15.109 -3.088 14.836 1 85.75 13 LYS B CA 1
ATOM 1695 C C . LYS B 1 13 ? -15.391 -1.771 14.117 1 85.75 13 LYS B C 1
ATOM 1697 O O . LYS B 1 13 ? -16.516 -1.276 14.141 1 85.75 13 LYS B O 1
ATOM 1702 N N . LEU B 1 14 ? -14.391 -1.326 13.492 1 88.5 14 LEU B N 1
ATOM 1703 C CA . LEU B 1 14 ? -14.555 -0.067 12.773 1 88.5 14 LEU B CA 1
ATOM 1704 C C . LEU B 1 14 ? -15.32 -0.278 11.477 1 88.5 14 LEU B C 1
ATOM 1706 O O . LEU B 1 14 ? -15.484 -1.413 11.023 1 88.5 14 LEU B O 1
ATOM 1710 N N . ASN B 1 15 ? -15.797 0.866 11 1 90.19 15 ASN B N 1
ATOM 1711 C CA . ASN B 1 15 ? -16.453 0.841 9.703 1 90.19 15 ASN B CA 1
ATOM 1712 C C . ASN B 1 15 ? -15.539 0.291 8.617 1 90.19 15 ASN B C 1
ATOM 1714 O O . ASN B 1 15 ? -14.328 0.529 8.641 1 90.19 15 ASN B O 1
ATOM 1718 N N . ARG B 1 16 ? -16.078 -0.339 7.613 1 90.19 16 ARG B N 1
ATOM 1719 C CA . ARG B 1 16 ? -15.344 -1.022 6.555 1 90.19 16 ARG B CA 1
ATOM 1720 C C . ARG B 1 16 ? -14.414 -0.061 5.824 1 90.19 16 ARG B C 1
ATOM 1722 O O . ARG B 1 16 ? -13.258 -0.393 5.559 1 90.19 16 ARG B O 1
ATOM 1729 N N . ASP B 1 17 ? -14.922 1.077 5.473 1 92.06 17 ASP B N 1
ATOM 1730 C CA . ASP B 1 17 ? -14.117 2.055 4.746 1 92.06 17 ASP B CA 1
ATOM 1731 C C . ASP B 1 17 ? -12.875 2.443 5.547 1 92.06 17 ASP B C 1
ATOM 1733 O O . ASP B 1 17 ? -11.766 2.496 5.004 1 92.06 17 ASP B O 1
ATOM 1737 N N . LEU B 1 18 ? -13.07 2.668 6.816 1 92.5 18 LEU B N 1
ATOM 1738 C CA . LEU B 1 18 ? -11.953 3.025 7.684 1 92.5 18 LEU B CA 1
ATOM 1739 C C . LEU B 1 18 ? -10.961 1.87 7.793 1 92.5 18 LEU B C 1
ATOM 1741 O O . LEU B 1 18 ? -9.75 2.084 7.77 1 92.5 18 LEU B O 1
ATOM 1745 N N . ARG B 1 19 ? -11.461 0.681 7.914 1 93.5 19 ARG B N 1
ATOM 1746 C CA . ARG B 1 19 ? -10.586 -0.488 7.98 1 93.5 19 ARG B CA 1
ATOM 1747 C C . ARG B 1 19 ? -9.734 -0.607 6.723 1 93.5 19 ARG B C 1
ATOM 1749 O O . ARG B 1 19 ? -8.547 -0.938 6.797 1 93.5 19 ARG B O 1
ATOM 1756 N N . ILE B 1 20 ? -10.344 -0.333 5.59 1 93.25 20 ILE B N 1
ATOM 1757 C CA . ILE B 1 20 ? -9.625 -0.391 4.32 1 93.25 20 ILE B CA 1
ATOM 1758 C C . ILE B 1 20 ? -8.531 0.671 4.297 1 93.25 20 ILE B C 1
ATOM 1760 O O . ILE B 1 20 ? -7.391 0.388 3.918 1 93.25 20 ILE B O 1
ATOM 1764 N N . LEU B 1 21 ? -8.859 1.794 4.715 1 94 21 LEU B N 1
ATOM 1765 C CA . LEU B 1 21 ? -7.898 2.891 4.707 1 94 21 LEU B CA 1
ATOM 1766 C C . LEU B 1 21 ? -6.75 2.611 5.672 1 94 21 LEU B C 1
ATOM 1768 O O . LEU B 1 21 ? -5.59 2.887 5.355 1 94 21 LEU B O 1
ATOM 1772 N N . ILE B 1 22 ? -7.066 2.098 6.82 1 92.94 22 ILE B N 1
ATOM 1773 C CA . ILE B 1 22 ? -6.051 1.768 7.812 1 92.94 22 ILE B CA 1
ATOM 1774 C C . ILE B 1 22 ? -5.141 0.665 7.277 1 92.94 22 ILE B C 1
ATOM 1776 O O . ILE B 1 22 ? -3.932 0.681 7.512 1 92.94 22 ILE B O 1
ATOM 1780 N N . ALA B 1 23 ? -5.691 -0.194 6.559 1 92.19 23 ALA B N 1
ATOM 1781 C CA . ALA B 1 23 ? -4.949 -1.334 6.023 1 92.19 23 ALA B CA 1
ATOM 1782 C C . ALA B 1 23 ? -4.066 -0.916 4.852 1 92.19 23 ALA B C 1
ATOM 1784 O O . ALA B 1 23 ? -3.072 -1.578 4.547 1 92.19 23 ALA B O 1
ATOM 1785 N N . ALA B 1 24 ? -4.426 0.141 4.164 1 89.06 24 ALA B N 1
ATOM 1786 C CA . ALA B 1 24 ? -3.662 0.617 3.014 1 89.06 24 ALA B CA 1
ATOM 1787 C C . ALA B 1 24 ? -2.301 1.155 3.443 1 89.06 24 ALA B C 1
ATOM 1789 O O . ALA B 1 24 ? -2.203 1.921 4.406 1 89.06 24 ALA B O 1
ATOM 1790 N N . ASN B 1 25 ? -1.212 0.658 2.879 1 81.25 25 ASN B N 1
ATOM 1791 C CA . ASN B 1 25 ? 0.146 1.062 3.227 1 81.25 25 ASN B CA 1
ATOM 1792 C C . ASN B 1 25 ? 0.871 1.676 2.031 1 81.25 25 ASN B C 1
ATOM 1794 O O . ASN B 1 25 ? 1.681 1.012 1.384 1 81.25 25 ASN B O 1
ATOM 1798 N N . GLY B 1 26 ? 0.765 2.9 1.872 1 72.25 26 GLY B N 1
ATOM 1799 C CA . GLY B 1 26 ? 1.537 3.592 0.851 1 72.25 26 GLY B CA 1
ATOM 1800 C C . GLY B 1 26 ? 0.684 4.121 -0.286 1 72.25 26 GLY B C 1
ATOM 1801 O O . GLY B 1 26 ? 1.2 4.727 -1.228 1 72.25 26 GLY B O 1
ATOM 1802 N N . THR B 1 27 ? -0.568 3.863 -0.286 1 82 27 THR B N 1
ATOM 1803 C CA . THR B 1 27 ? -1.438 4.301 -1.371 1 82 27 THR B CA 1
ATOM 1804 C C . THR B 1 27 ? -2.703 4.953 -0.821 1 82 27 THR B C 1
ATOM 1806 O O . THR B 1 27 ? -3.785 4.801 -1.389 1 82 27 THR B O 1
ATOM 1809 N N . LEU B 1 28 ? -2.527 5.648 0.194 1 91.38 28 LEU B N 1
ATOM 1810 C CA . LEU B 1 28 ? -3.705 6.156 0.891 1 91.38 28 LEU B CA 1
ATOM 1811 C C . LEU B 1 28 ? -4.551 7.027 -0.032 1 91.38 28 LEU B C 1
ATOM 1813 O O . LEU B 1 28 ? -5.766 6.836 -0.135 1 91.38 28 LEU B O 1
ATOM 1817 N N . THR B 1 29 ? -3.922 7.906 -0.739 1 92.69 29 THR B N 1
ATOM 1818 C CA . THR B 1 29 ? -4.668 8.836 -1.583 1 92.69 29 THR B CA 1
ATOM 1819 C C . THR B 1 29 ? -5.41 8.086 -2.684 1 92.69 29 THR B C 1
ATOM 1821 O O . THR B 1 29 ? -6.578 8.367 -2.959 1 92.69 29 THR B O 1
ATOM 1824 N N . ARG B 1 30 ? -4.793 7.145 -3.246 1 91.19 30 ARG B N 1
ATOM 1825 C CA . ARG B 1 30 ? -5.41 6.363 -4.312 1 91.19 30 ARG B CA 1
ATOM 1826 C C . ARG B 1 30 ? -6.633 5.605 -3.799 1 91.19 30 ARG B C 1
ATOM 1828 O O . ARG B 1 30 ? -7.691 5.629 -4.426 1 91.19 30 ARG B O 1
ATOM 1835 N N . VAL B 1 31 ? -6.445 4.988 -2.721 1 93.5 31 VAL B N 1
ATOM 1836 C CA . VAL B 1 31 ? -7.539 4.211 -2.146 1 93.5 31 VAL B CA 1
ATOM 1837 C C . VAL B 1 31 ? -8.648 5.152 -1.672 1 93.5 31 VAL B C 1
ATOM 1839 O O . VAL B 1 31 ? -9.836 4.859 -1.838 1 93.5 31 VAL B O 1
ATOM 1842 N N . LEU B 1 32 ? -8.242 6.219 -1.101 1 94.75 32 LEU B N 1
ATOM 1843 C CA . LEU B 1 32 ? -9.203 7.199 -0.604 1 94.75 32 LEU B CA 1
ATOM 1844 C C . LEU B 1 32 ? -10.055 7.75 -1.742 1 94.75 32 LEU B C 1
ATOM 1846 O O . LEU B 1 32 ? -11.25 7.984 -1.568 1 94.75 32 LEU B O 1
ATOM 1850 N N . ASN B 1 33 ? -9.508 7.922 -2.9 1 94.25 33 ASN B N 1
ATOM 1851 C CA . ASN B 1 33 ? -10.266 8.344 -4.078 1 94.25 33 ASN B CA 1
ATOM 1852 C C . ASN B 1 33 ? -11.43 7.398 -4.359 1 94.25 33 ASN B C 1
ATOM 1854 O O . ASN B 1 33 ? -12.523 7.848 -4.699 1 94.25 33 ASN B O 1
ATOM 1858 N N . ILE B 1 34 ? -11.203 6.207 -4.211 1 92.5 34 ILE B N 1
ATOM 1859 C CA . ILE B 1 34 ? -12.203 5.191 -4.512 1 92.5 34 ILE B CA 1
ATOM 1860 C C . ILE B 1 34 ? -13.227 5.125 -3.379 1 92.5 34 ILE B C 1
ATOM 1862 O O . ILE B 1 34 ? -14.438 5.168 -3.623 1 92.5 34 ILE B O 1
ATOM 1866 N N . VAL B 1 35 ? -12.695 5.109 -2.168 1 92.06 35 VAL B N 1
ATOM 1867 C CA . VAL B 1 35 ? -13.539 4.957 -0.987 1 92.06 35 VAL B CA 1
ATOM 1868 C C . VAL B 1 35 ? -14.461 6.168 -0.854 1 92.06 35 VAL B C 1
ATOM 1870 O O . VAL B 1 35 ? -15.641 6.027 -0.513 1 92.06 35 VAL B O 1
ATOM 1873 N N . ALA B 1 36 ? -13.992 7.281 -1.122 1 92.69 36 ALA B N 1
ATOM 1874 C CA . ALA B 1 36 ? -14.75 8.523 -1.005 1 92.69 36 ALA B CA 1
ATOM 1875 C C . ALA B 1 36 ? -15.562 8.789 -2.266 1 92.69 36 ALA B C 1
ATOM 1877 O O . ALA B 1 36 ? -16.453 9.648 -2.273 1 92.69 36 ALA B O 1
ATOM 1878 N N . ASP B 1 37 ? -15.273 8.055 -3.297 1 91.44 37 ASP B N 1
ATOM 1879 C CA . ASP B 1 37 ? -15.875 8.297 -4.605 1 91.44 37 ASP B CA 1
ATOM 1880 C C . ASP B 1 37 ? -15.781 9.766 -4.996 1 91.44 37 ASP B C 1
ATOM 1882 O O . ASP B 1 37 ? -16.797 10.383 -5.348 1 91.44 37 ASP B O 1
ATOM 1886 N N . ASP B 1 38 ? -14.68 10.32 -4.832 1 92.25 38 ASP B N 1
ATOM 1887 C CA . ASP B 1 38 ? -14.344 11.711 -5.098 1 92.25 38 ASP B CA 1
ATOM 1888 C C . ASP B 1 38 ? -12.875 11.852 -5.488 1 92.25 38 ASP B C 1
ATOM 1890 O O . ASP B 1 38 ? -12.031 11.047 -5.082 1 92.25 38 ASP B O 1
ATOM 1894 N N . GLU B 1 39 ? -12.625 12.82 -6.352 1 93.69 39 GLU B N 1
ATOM 1895 C CA . GLU B 1 39 ? -11.219 13.148 -6.547 1 93.69 39 GLU B CA 1
ATOM 1896 C C . GLU B 1 39 ? -10.625 13.797 -5.297 1 93.69 39 GLU B C 1
ATOM 1898 O O . GLU B 1 39 ? -11.102 14.844 -4.848 1 93.69 39 GLU B O 1
ATOM 1903 N N . VAL B 1 40 ? -9.625 13.195 -4.789 1 94.81 40 VAL B N 1
ATOM 1904 C CA . VAL B 1 40 ? -9.031 13.688 -3.551 1 94.81 40 VAL B CA 1
ATOM 1905 C C . VAL B 1 40 ? -7.863 14.617 -3.875 1 94.81 40 VAL B C 1
ATOM 1907 O O . VAL B 1 40 ? -6.992 14.266 -4.676 1 94.81 40 VAL B O 1
ATOM 1910 N N . ILE B 1 41 ? -7.859 15.727 -3.273 1 95.25 41 ILE B N 1
ATOM 1911 C CA . ILE B 1 41 ? -6.77 16.672 -3.465 1 95.25 41 ILE B CA 1
ATOM 1912 C C . ILE B 1 41 ? -5.984 16.828 -2.166 1 95.25 41 ILE B C 1
ATOM 1914 O O . ILE B 1 41 ? -6.547 16.719 -1.075 1 95.25 41 ILE B O 1
ATOM 1918 N N . VAL B 1 42 ? -4.699 17.094 -2.361 1 96.25 42 VAL B N 1
ATOM 1919 C CA . VAL B 1 42 ? -3.807 17.344 -1.237 1 96.25 42 VAL B CA 1
ATOM 1920 C C . VAL B 1 42 ? -3.643 18.844 -1.045 1 96.25 42 VAL B C 1
ATOM 1922 O O . VAL B 1 42 ? -3.199 19.547 -1.956 1 96.25 42 VAL B O 1
ATOM 1925 N N . GLN B 1 43 ? -4.012 19.344 0.089 1 95.06 43 GLN B N 1
ATOM 1926 C CA . GLN B 1 43 ? -3.811 20.75 0.434 1 95.06 43 GLN B CA 1
ATOM 1927 C C . GLN B 1 43 ? -2.76 20.891 1.53 1 95.06 43 GLN B C 1
ATOM 1929 O O . GLN B 1 43 ? -2.973 20.469 2.666 1 95.06 43 GLN B O 1
ATOM 1934 N N . ILE B 1 44 ? -1.667 21.578 1.23 1 96.12 44 ILE B N 1
ATOM 1935 C CA . ILE B 1 44 ? -0.664 21.891 2.242 1 96.12 44 ILE B CA 1
ATOM 1936 C C . ILE B 1 44 ? -1.141 23.047 3.1 1 96.12 44 ILE B C 1
ATOM 1938 O O . ILE B 1 44 ? -1.385 24.156 2.586 1 96.12 44 ILE B O 1
ATOM 1942 N N . VAL B 1 45 ? -1.284 22.859 4.332 1 95.75 45 VAL B N 1
ATOM 1943 C CA . VAL B 1 45 ? -1.772 23.875 5.266 1 95.75 45 VAL B CA 1
ATOM 1944 C C . VAL B 1 45 ? -0.606 24.719 5.758 1 95.75 45 VAL B C 1
ATOM 1946 O O . VAL B 1 45 ? -0.722 25.953 5.852 1 95.75 45 VAL B O 1
ATOM 1949 N N . LYS B 1 46 ? 0.439 24.047 6.133 1 94.44 46 LYS B N 1
ATOM 1950 C CA . LYS B 1 46 ? 1.64 24.688 6.668 1 94.44 46 LYS B CA 1
ATOM 1951 C C . LYS B 1 46 ? 2.859 23.781 6.5 1 94.44 46 LYS B C 1
ATOM 1953 O O . LYS B 1 46 ? 2.742 22.547 6.535 1 94.44 46 LYS B O 1
ATOM 1958 N N . GLN B 1 47 ? 3.971 24.391 6.281 1 94.75 47 GLN B N 1
ATOM 1959 C CA . GLN B 1 47 ? 5.227 23.641 6.301 1 94.75 47 GLN B CA 1
ATOM 1960 C C . GLN B 1 47 ? 6.367 24.516 6.836 1 94.75 47 GLN B C 1
ATOM 1962 O O . GLN B 1 47 ? 6.387 25.719 6.625 1 94.75 47 GLN B O 1
ATOM 1967 N N . ARG B 1 48 ? 7.27 23.891 7.535 1 93.12 48 ARG B N 1
ATOM 1968 C CA . ARG B 1 48 ? 8.422 24.547 8.133 1 93.12 48 ARG B CA 1
ATOM 1969 C C . ARG B 1 48 ? 9.633 23.625 8.172 1 93.12 48 ARG B C 1
ATOM 1971 O O . ARG B 1 48 ? 9.484 22.406 8.367 1 93.12 48 ARG B O 1
ATOM 1978 N N . ILE B 1 49 ? 10.781 24.219 7.961 1 92.88 49 ILE B N 1
ATOM 1979 C CA . ILE B 1 49 ? 12.031 23.484 8.117 1 92.88 49 ILE B CA 1
ATOM 1980 C C . ILE B 1 49 ? 12.672 23.828 9.461 1 92.88 49 ILE B C 1
ATOM 1982 O O . ILE B 1 49 ? 12.883 25.016 9.766 1 92.88 49 ILE B O 1
ATOM 1986 N N . HIS B 1 50 ? 12.898 22.797 10.18 1 89.88 50 HIS B N 1
ATOM 1987 C CA . HIS B 1 50 ? 13.586 22.953 11.453 1 89.88 50 HIS B CA 1
ATOM 1988 C C . HIS B 1 50 ? 15.055 22.562 11.344 1 89.88 50 HIS B C 1
ATOM 1990 O O . HIS B 1 50 ? 15.375 21.5 10.797 1 89.88 50 HIS B O 1
ATOM 1996 N N . ASP B 1 51 ? 16.062 23.375 11.68 1 82.69 51 ASP B N 1
ATOM 1997 C CA . ASP B 1 51 ? 17.484 23.078 11.617 1 82.69 51 ASP B CA 1
ATOM 1998 C C . ASP B 1 51 ? 17.859 21.922 12.555 1 82.69 51 ASP B C 1
ATOM 2000 O O . ASP B 1 51 ? 18.656 21.062 12.203 1 82.69 51 ASP B O 1
ATOM 2004 N N . VAL B 1 52 ? 17.703 22.141 13.93 1 63.84 52 VAL B N 1
ATOM 2005 C CA . VAL B 1 52 ? 18.062 21.078 14.859 1 63.84 52 VAL B CA 1
ATOM 2006 C C . VAL B 1 52 ? 16.797 20.391 15.367 1 63.84 52 VAL B C 1
ATOM 2008 O O . VAL B 1 52 ? 15.742 21.016 15.469 1 63.84 52 VAL B O 1
ATOM 2011 N N . SER B 1 53 ? 16.859 19 15.117 1 59.41 53 SER B N 1
ATOM 2012 C CA . SER B 1 53 ? 15.688 18.297 15.648 1 59.41 53 SER B CA 1
ATOM 2013 C C . SER B 1 53 ? 15.219 18.906 16.953 1 59.41 53 SER B C 1
ATOM 2015 O O . SER B 1 53 ? 15.961 18.938 17.938 1 59.41 53 SER B O 1
ATOM 2017 N N . PRO B 1 54 ? 14.266 19.781 16.828 1 56.59 54 PRO B N 1
ATOM 2018 C CA . PRO B 1 54 ? 13.82 20.234 18.156 1 56.59 54 PRO B CA 1
ATOM 2019 C C . PRO B 1 54 ? 13.641 19.078 19.141 1 56.59 54 PRO B C 1
ATOM 2021 O O . PRO B 1 54 ? 13.414 17.938 18.719 1 56.59 54 PRO B O 1
ATOM 2024 N N . LYS B 1 55 ? 14.219 19.203 20.297 1 56.38 55 LYS B N 1
ATOM 2025 C CA . LYS B 1 55 ? 14.031 18.234 21.375 1 56.38 55 LYS B CA 1
ATOM 2026 C C . LYS B 1 55 ? 12.586 17.766 21.438 1 56.38 55 LYS B C 1
ATOM 2028 O O . LYS B 1 55 ? 12.117 17.344 22.5 1 56.38 55 LYS B O 1
ATOM 2033 N N . LEU B 1 56 ? 11.906 17.859 20.312 1 57.72 56 LEU B N 1
ATOM 2034 C CA . LEU B 1 56 ? 10.516 17.469 20.438 1 57.72 56 LEU B CA 1
ATOM 2035 C C . LEU B 1 56 ? 10.367 15.953 20.25 1 57.72 56 LEU B C 1
ATOM 2037 O O . LEU B 1 56 ? 11.047 15.359 19.406 1 57.72 56 LEU B O 1
ATOM 2041 N N . SER B 1 57 ? 9.656 15.352 21.219 1 59.69 57 SER B N 1
ATOM 2042 C CA . SER B 1 57 ? 9.367 13.93 21.344 1 59.69 57 SER B CA 1
ATOM 2043 C C . SER B 1 57 ? 9.047 13.312 19.984 1 59.69 57 SER B C 1
ATOM 2045 O O . SER B 1 57 ? 9.477 12.188 19.703 1 59.69 57 SER B O 1
ATOM 2047 N N . GLU B 1 58 ? 8.406 14.062 19.125 1 62.94 58 GLU B N 1
ATOM 2048 C CA . GLU B 1 58 ? 8.008 13.508 17.844 1 62.94 58 GLU B CA 1
ATOM 2049 C C . GLU B 1 58 ? 9.219 13.273 16.938 1 62.94 58 GLU B C 1
ATOM 2051 O O . GLU B 1 58 ? 9.242 12.32 16.156 1 62.94 58 GLU B O 1
ATOM 2056 N N . PHE B 1 59 ? 10.18 14.031 17.219 1 65.81 59 PHE B N 1
ATOM 2057 C CA . PHE B 1 59 ? 11.398 13.938 16.438 1 65.81 59 PHE B CA 1
ATOM 2058 C C . PHE B 1 59 ? 12.234 12.734 16.859 1 65.81 59 PHE B C 1
ATOM 2060 O O . PHE B 1 59 ? 13.055 12.242 16.094 1 65.81 59 PHE B O 1
ATOM 2067 N N . GLU B 1 60 ? 11.867 12.414 18.109 1 72.5 60 GLU B N 1
ATOM 2068 C CA . GLU B 1 60 ? 12.586 11.258 18.625 1 72.5 60 GLU B CA 1
ATOM 2069 C C . GLU B 1 60 ? 12.297 10.008 17.797 1 72.5 60 GLU B C 1
ATOM 2071 O O . GLU B 1 60 ? 13.125 9.102 17.734 1 72.5 60 GLU B O 1
ATOM 2076 N N . GLN B 1 61 ? 11.156 10.102 17.172 1 76.69 61 GLN B N 1
ATOM 2077 C CA . GLN B 1 61 ? 10.781 8.961 16.344 1 76.69 61 GLN B CA 1
ATOM 2078 C C . GLN B 1 61 ? 11.68 8.859 15.117 1 76.69 61 GLN B C 1
ATOM 2080 O O . GLN B 1 61 ? 11.789 7.793 14.508 1 76.69 61 GLN B O 1
ATOM 2085 N N . LEU B 1 62 ? 12.266 9.938 14.688 1 76.56 62 LEU B N 1
ATOM 2086 C CA . LEU B 1 62 ? 13.203 9.922 13.57 1 76.56 62 LEU B CA 1
ATOM 2087 C C . LEU B 1 62 ? 14.586 9.461 14.023 1 76.56 62 LEU B C 1
ATOM 2089 O O . LEU B 1 62 ? 15.453 9.18 13.195 1 76.56 62 LEU B O 1
ATOM 2093 N N . GLY B 1 63 ? 14.617 9.219 15.305 1 70.44 63 GLY B N 1
ATOM 2094 C CA . GLY B 1 63 ? 15.914 8.875 15.875 1 70.44 63 GLY B CA 1
ATOM 2095 C C . GLY B 1 63 ? 16.656 10.078 16.438 1 70.44 63 GLY B C 1
ATOM 2096 O O . GLY B 1 63 ? 16.344 11.219 16.094 1 70.44 63 GLY B O 1
ATOM 2097 N N . GLN B 1 64 ? 17.156 9.945 17.625 1 61.31 64 GLN B N 1
ATOM 2098 C CA . GLN B 1 64 ? 17.75 11.016 18.422 1 61.31 64 GLN B CA 1
ATOM 2099 C C . GLN B 1 64 ? 18.969 11.617 17.734 1 61.31 64 GLN B C 1
ATOM 2101 O O . GLN B 1 64 ? 19.078 12.836 17.609 1 61.31 64 GLN B O 1
ATOM 2106 N N . VAL B 1 65 ? 19.938 10.938 17.453 1 59.53 65 VAL B N 1
ATOM 2107 C CA . VAL B 1 65 ? 21.281 11.477 17.219 1 59.53 65 VAL B CA 1
ATOM 2108 C C . VAL B 1 65 ? 21.5 11.664 15.719 1 59.53 65 VAL B C 1
ATOM 2110 O O . VAL B 1 65 ? 21.297 10.734 14.93 1 59.53 65 VAL B O 1
ATOM 2113 N N . GLY B 1 66 ? 21.656 12.984 15.242 1 66.25 66 GLY B N 1
ATOM 2114 C CA . GLY B 1 66 ? 22.234 13.25 13.938 1 66.25 66 GLY B CA 1
ATOM 2115 C C . GLY B 1 66 ? 21.188 13.43 12.852 1 66.25 66 GLY B C 1
ATOM 2116 O O . GLY B 1 66 ? 21.453 13.156 11.68 1 66.25 66 GLY B O 1
ATOM 2117 N N . VAL B 1 67 ? 19.891 13.68 13.031 1 71.81 67 VAL B N 1
ATOM 2118 C CA . VAL B 1 67 ? 18.875 13.773 11.984 1 71.81 67 VAL B CA 1
ATOM 2119 C C . VAL B 1 67 ? 19.125 15.023 11.141 1 71.81 67 VAL B C 1
ATOM 2121 O O . VAL B 1 67 ? 18.938 15 9.922 1 71.81 67 VAL B O 1
ATOM 2124 N N . GLY B 1 68 ? 19.719 16.047 11.602 1 84 68 GLY B N 1
ATOM 2125 C CA . GLY B 1 68 ? 19.859 17.297 10.883 1 84 68 GLY B CA 1
ATOM 2126 C C . GLY B 1 68 ? 18.562 18.047 10.703 1 84 68 GLY B C 1
ATOM 2127 O O . GLY B 1 68 ? 17.766 18.156 11.648 1 84 68 GLY B O 1
ATOM 2128 N N . ARG B 1 69 ? 18.391 18.688 9.453 1 90.62 69 ARG B N 1
ATOM 2129 C CA . ARG B 1 69 ? 17.188 19.469 9.188 1 90.62 69 ARG B CA 1
ATOM 2130 C C . ARG B 1 69 ? 15.961 18.578 9.047 1 90.62 69 ARG B C 1
ATOM 2132 O O . ARG B 1 69 ? 16.031 17.5 8.453 1 90.62 69 ARG B O 1
ATOM 2139 N N . VAL B 1 70 ? 14.836 19.078 9.562 1 92.75 70 VAL B N 1
ATOM 2140 C CA . VAL B 1 70 ? 13.578 18.344 9.5 1 92.75 70 VAL B CA 1
ATOM 2141 C C . VAL B 1 70 ? 12.492 19.219 8.883 1 92.75 70 VAL B C 1
ATOM 2143 O O . VAL B 1 70 ? 12.227 20.328 9.367 1 92.75 70 VAL B O 1
ATOM 2146 N N . LEU B 1 71 ? 11.938 18.781 7.797 1 94.5 71 LEU B N 1
ATOM 2147 C CA . LEU B 1 71 ? 10.758 19.422 7.227 1 94.5 71 LEU B CA 1
ATOM 2148 C C . LEU B 1 71 ? 9.484 18.922 7.895 1 94.5 71 LEU B C 1
ATOM 2150 O O . LEU B 1 71 ? 9.242 17.703 7.938 1 94.5 71 LEU B O 1
ATOM 2154 N N . GLN B 1 72 ? 8.812 19.812 8.523 1 94.62 72 GLN B N 1
ATOM 2155 C CA . GLN B 1 72 ? 7.496 19.531 9.086 1 94.62 72 GLN B 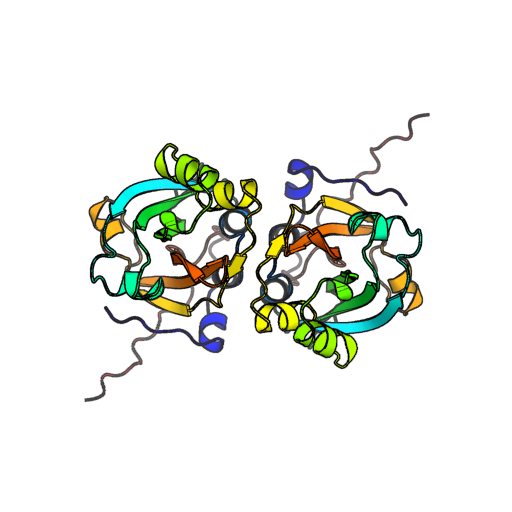CA 1
ATOM 2156 C C . GLN B 1 72 ? 6.387 20.031 8.172 1 94.62 72 GLN B C 1
ATOM 2158 O O . GLN B 1 72 ? 6.324 21.234 7.863 1 94.62 72 GLN B O 1
ATOM 2163 N N . ARG B 1 73 ? 5.52 19.156 7.707 1 95.62 73 ARG B N 1
ATOM 2164 C CA . ARG B 1 73 ? 4.465 19.516 6.758 1 95.62 73 ARG B CA 1
ATOM 2165 C C . ARG B 1 73 ? 3.102 19.047 7.262 1 95.62 73 ARG B C 1
ATOM 2167 O O . ARG B 1 73 ? 2.947 17.906 7.688 1 95.62 73 ARG B O 1
ATOM 2174 N N . TYR B 1 74 ? 2.143 19.953 7.285 1 96.38 74 TYR B N 1
ATOM 2175 C CA . TYR B 1 74 ? 0.748 19.672 7.594 1 96.38 74 TYR B CA 1
ATOM 2176 C C . TYR B 1 74 ? -0.109 19.719 6.332 1 96.38 74 TYR B C 1
ATOM 2178 O O . TYR B 1 74 ? -0.067 20.688 5.582 1 96.38 74 TYR B O 1
ATOM 2186 N N . ILE B 1 75 ? -0.895 18.609 6.156 1 97.06 75 ILE B N 1
ATOM 2187 C CA . ILE B 1 75 ? -1.734 18.609 4.961 1 97.06 75 ILE B CA 1
ATOM 2188 C C . ILE B 1 75 ? -3.15 18.172 5.328 1 97.06 75 ILE B C 1
ATOM 2190 O O . ILE B 1 75 ? -3.361 17.531 6.363 1 97.06 75 ILE B O 1
ATOM 2194 N N . ILE B 1 76 ? -4.074 18.531 4.445 1 95.69 76 ILE B N 1
ATOM 2195 C CA . ILE B 1 76 ? -5.441 18.016 4.457 1 95.69 76 ILE B CA 1
ATOM 2196 C C . ILE B 1 76 ? -5.746 17.328 3.133 1 95.69 76 ILE B C 1
ATOM 2198 O O . ILE B 1 76 ? -5.398 17.828 2.064 1 95.69 76 ILE B O 1
ATOM 2202 N N . LEU B 1 77 ? -6.254 16.109 3.26 1 96 77 LEU B N 1
ATOM 2203 C CA . LEU B 1 77 ? -6.863 15.469 2.098 1 96 77 LEU B CA 1
ATOM 2204 C C . LEU B 1 77 ? -8.352 15.781 2.025 1 96 77 LEU B C 1
ATOM 2206 O O . LEU B 1 77 ? -9.109 15.43 2.936 1 96 77 LEU B O 1
ATOM 2210 N N . LYS B 1 78 ? -8.773 16.359 0.956 1 94.94 78 LYS B N 1
ATOM 2211 C CA . LYS B 1 78 ? -10.172 16.75 0.837 1 94.94 78 LYS B CA 1
ATOM 2212 C C . LYS B 1 78 ? -10.719 16.422 -0.547 1 94.94 78 LYS B C 1
ATOM 2214 O O . LYS B 1 78 ? -9.961 16.266 -1.502 1 94.94 78 LYS B O 1
ATOM 2219 N N . GLY B 1 79 ? -12.031 16.25 -0.599 1 94.38 79 GLY B N 1
ATOM 2220 C CA . GLY B 1 79 ? -12.68 16.031 -1.882 1 94.38 79 GLY B CA 1
ATOM 2221 C C . GLY B 1 79 ? -12.734 17.281 -2.748 1 94.38 79 GLY B C 1
ATOM 2222 O O . GLY B 1 79 ? -13.094 18.359 -2.271 1 94.38 79 GLY B O 1
ATOM 2223 N N . ARG B 1 80 ? -12.352 17.078 -3.926 1 94.56 80 ARG B N 1
ATOM 2224 C CA . ARG B 1 80 ? -12.391 18.203 -4.863 1 94.56 80 ARG B CA 1
ATOM 2225 C C . ARG B 1 80 ? -13.82 18.688 -5.066 1 94.56 80 ARG B C 1
ATOM 2227 O O . ARG B 1 80 ? -14.078 19.891 -5.047 1 94.56 80 ARG B O 1
ATOM 2234 N N . ASN B 1 81 ? -14.727 17.781 -5.199 1 93.44 81 ASN B N 1
ATOM 2235 C CA . ASN B 1 81 ? -16.125 18.141 -5.48 1 93.44 81 ASN B CA 1
ATOM 2236 C C . ASN B 1 81 ? -16.922 18.344 -4.195 1 93.44 81 ASN B C 1
ATOM 2238 O O . ASN B 1 81 ? -17.609 19.344 -4.051 1 93.44 81 ASN B O 1
ATOM 2242 N N . SER B 1 82 ? -16.812 17.469 -3.262 1 90.44 82 SER B N 1
ATOM 2243 C CA . SER B 1 82 ? -17.609 17.5 -2.043 1 90.44 82 SER B CA 1
ATOM 2244 C C . SER B 1 82 ? -17.047 18.5 -1.04 1 90.44 82 SER B C 1
ATOM 2246 O O . SER B 1 82 ? -17.75 18.938 -0.131 1 90.44 82 SER B O 1
ATOM 2248 N N . GLU B 1 83 ? -15.719 18.75 -1.125 1 91.19 83 GLU B N 1
ATOM 2249 C CA . GLU B 1 83 ? -15 19.609 -0.195 1 91.19 83 GLU B CA 1
ATOM 2250 C C . GLU B 1 83 ? -14.969 19.016 1.207 1 91.19 83 GLU B C 1
ATOM 2252 O O . GLU B 1 83 ? -14.586 19.672 2.168 1 91.19 83 GLU B O 1
ATOM 2257 N N . HIS B 1 84 ? -15.422 17.797 1.24 1 91.69 84 HIS B N 1
ATOM 2258 C CA . HIS B 1 84 ? -15.312 17.078 2.506 1 91.69 84 HIS B CA 1
ATOM 2259 C C . HIS B 1 84 ? -13.852 16.875 2.9 1 91.69 84 HIS B C 1
ATOM 2261 O O . HIS B 1 84 ? -13.016 16.562 2.053 1 91.69 84 HIS B O 1
ATOM 2267 N N . LEU B 1 85 ? -13.609 17.078 4.188 1 93.94 85 LEU B N 1
ATOM 2268 C CA . LEU B 1 85 ? -12.297 16.766 4.746 1 93.94 85 LEU B CA 1
ATOM 2269 C C . LEU B 1 85 ? -12.211 15.289 5.125 1 93.94 85 LEU B C 1
ATOM 2271 O O . LEU B 1 85 ? -13.047 14.789 5.887 1 93.94 85 LEU B O 1
ATOM 2275 N N . PHE B 1 86 ? -11.211 14.602 4.645 1 94.62 86 PHE B N 1
ATOM 2276 C CA . PHE B 1 86 ? -11.156 13.164 4.871 1 94.62 86 PHE B CA 1
ATOM 2277 C C . PHE B 1 86 ? -10.031 12.812 5.832 1 94.62 86 PHE B C 1
ATOM 2279 O O . PHE B 1 86 ? -10.211 12 6.746 1 94.62 86 PHE B O 1
ATOM 2286 N N . VAL B 1 87 ? -8.836 13.398 5.609 1 95.94 87 VAL B N 1
ATOM 2287 C CA . VAL B 1 87 ? -7.668 13.031 6.402 1 95.94 87 VAL B CA 1
ATOM 2288 C C . VAL B 1 87 ? -6.84 14.273 6.715 1 95.94 87 VAL B C 1
ATOM 2290 O O . VAL B 1 87 ? -6.633 15.125 5.848 1 95.94 87 VAL B O 1
ATOM 2293 N N . ALA B 1 88 ? -6.469 14.469 7.918 1 96.5 88 ALA B N 1
ATOM 2294 C CA . ALA B 1 88 ? -5.441 15.414 8.352 1 96.5 88 ALA B CA 1
ATOM 2295 C C . ALA B 1 88 ? -4.133 14.695 8.664 1 96.5 88 ALA B C 1
ATOM 2297 O O . ALA B 1 88 ? -4.113 13.727 9.43 1 96.5 88 ALA B O 1
ATOM 2298 N N . ALA B 1 89 ? -3.064 15.156 8.078 1 96.44 89 ALA B N 1
ATOM 2299 C CA . ALA B 1 89 ? -1.814 14.422 8.258 1 96.44 89 ALA B CA 1
ATOM 2300 C C . ALA B 1 89 ? -0.659 15.367 8.562 1 96.44 89 ALA B C 1
ATOM 2302 O O . ALA B 1 89 ? -0.597 16.484 8.031 1 96.44 89 ALA B O 1
ATOM 2303 N N . GLU B 1 90 ? 0.213 14.906 9.375 1 95.56 90 GLU B N 1
ATOM 2304 C CA . GLU B 1 90 ? 1.5 15.539 9.656 1 95.56 90 GLU B CA 1
ATOM 2305 C C . GLU B 1 90 ? 2.658 14.633 9.234 1 95.56 90 GLU B C 1
ATOM 2307 O O . GLU B 1 90 ? 2.664 13.445 9.547 1 95.56 90 GLU B O 1
ATOM 2312 N N . SER B 1 91 ? 3.602 15.188 8.539 1 95.75 91 SER B N 1
ATOM 2313 C CA . SER B 1 91 ? 4.82 14.477 8.172 1 95.75 91 SER B CA 1
ATOM 2314 C C . SER B 1 91 ? 6.059 15.18 8.703 1 95.75 91 SER B C 1
ATOM 2316 O O . SER B 1 91 ? 6.215 16.391 8.523 1 95.75 91 SER B O 1
ATOM 2318 N N . LEU B 1 92 ? 6.848 14.445 9.398 1 94.69 92 LEU B N 1
ATOM 2319 C CA . LEU B 1 92 ? 8.203 14.852 9.75 1 94.69 92 LEU B CA 1
ATOM 2320 C C . LEU B 1 92 ? 9.227 14.156 8.859 1 94.69 92 LEU B C 1
ATOM 2322 O O . LEU B 1 92 ? 9.344 12.93 8.883 1 94.69 92 LEU B O 1
ATOM 2326 N N . ILE B 1 93 ? 9.984 14.961 8.125 1 95 93 ILE B N 1
ATOM 2327 C CA . ILE B 1 93 ? 10.891 14.414 7.125 1 95 93 ILE B CA 1
ATOM 2328 C C . ILE B 1 93 ? 12.32 14.867 7.414 1 95 93 ILE B C 1
ATOM 2330 O O . ILE B 1 93 ? 12.602 16.062 7.438 1 95 93 ILE B O 1
ATOM 2334 N N . ALA B 1 94 ? 13.203 13.914 7.625 1 94.06 94 ALA B N 1
ATOM 2335 C CA . ALA B 1 94 ? 14.625 14.203 7.766 1 94.06 94 ALA B CA 1
ATOM 2336 C C . ALA B 1 94 ? 15.266 14.492 6.406 1 94.06 94 ALA B C 1
ATOM 2338 O O . ALA B 1 94 ? 15.852 13.594 5.793 1 94.06 94 ALA B O 1
ATOM 2339 N N . ILE B 1 95 ? 15.211 15.703 5.996 1 93.62 95 ILE B N 1
ATOM 2340 C CA . ILE B 1 95 ? 15.492 16.031 4.602 1 93.62 95 ILE B CA 1
ATOM 2341 C C . ILE B 1 95 ? 16.984 15.82 4.316 1 93.62 95 ILE B C 1
ATOM 2343 O O . ILE B 1 95 ? 17.359 15.477 3.195 1 93.62 95 ILE B O 1
ATOM 2347 N N . ASP B 1 96 ? 17.859 15.922 5.262 1 92.12 96 ASP B N 1
ATOM 2348 C CA . ASP B 1 96 ? 19.297 15.781 5.02 1 92.12 96 ASP B CA 1
ATOM 2349 C C . ASP B 1 96 ? 19.672 14.32 4.789 1 92.12 96 ASP B C 1
ATOM 2351 O O . ASP B 1 96 ? 20.781 14.023 4.367 1 92.12 96 ASP B O 1
ATOM 2355 N N . ARG B 1 97 ? 18.75 13.469 5.059 1 93.5 97 ARG B N 1
ATOM 2356 C CA . ARG B 1 97 ? 18.984 12.055 4.82 1 93.5 97 ARG B CA 1
ATOM 2357 C C . ARG B 1 97 ? 18.5 11.641 3.436 1 93.5 97 ARG B C 1
ATOM 2359 O O . ARG B 1 97 ? 18.594 10.477 3.055 1 93.5 97 ARG B O 1
ATOM 2366 N N . LEU B 1 98 ? 17.984 12.562 2.68 1 95.94 98 LEU B N 1
ATOM 2367 C CA . LEU B 1 98 ? 17.375 12.266 1.383 1 95.94 98 LEU B CA 1
ATOM 2368 C C . LEU B 1 98 ? 18.281 12.75 0.248 1 95.94 98 LEU B C 1
ATOM 2370 O O . LEU B 1 98 ? 19.094 13.648 0.439 1 95.94 98 LEU B O 1
ATOM 2374 N N . PRO B 1 99 ? 18.125 12.125 -0.943 1 96.25 99 PRO B N 1
ATOM 2375 C CA . PRO B 1 99 ? 18.828 12.656 -2.113 1 96.25 99 PRO B CA 1
ATOM 2376 C C . PRO B 1 99 ? 18.484 14.117 -2.4 1 96.25 99 PRO B C 1
ATOM 2378 O O . PRO B 1 99 ? 17.344 14.539 -2.188 1 96.25 99 PRO B O 1
ATOM 2381 N N . ALA B 1 100 ? 19.406 14.828 -3.006 1 96.12 100 ALA B N 1
ATOM 2382 C CA . ALA B 1 100 ? 19.281 16.266 -3.248 1 96.12 100 ALA B CA 1
ATOM 2383 C C . ALA B 1 100 ? 18.047 16.562 -4.098 1 96.12 100 ALA B C 1
ATOM 2385 O O . ALA B 1 100 ? 17.375 17.578 -3.885 1 96.12 100 ALA B O 1
ATOM 2386 N N . ALA B 1 101 ? 17.797 15.727 -5.023 1 95.88 101 ALA B N 1
ATOM 2387 C CA . ALA B 1 101 ? 16.672 15.953 -5.914 1 95.88 101 ALA B CA 1
ATOM 2388 C C . ALA B 1 101 ? 15.352 15.922 -5.141 1 95.88 101 ALA B C 1
ATOM 2390 O O . ALA B 1 101 ? 14.438 16.703 -5.426 1 95.88 101 ALA B O 1
ATOM 2391 N N . ILE B 1 102 ? 15.242 15.062 -4.172 1 96.88 102 ILE B N 1
ATOM 2392 C CA . ILE B 1 102 ? 14.039 14.953 -3.354 1 96.88 102 ILE B CA 1
ATOM 2393 C C . ILE B 1 102 ? 13.922 16.188 -2.447 1 96.88 102 ILE B C 1
ATOM 2395 O O . ILE B 1 102 ? 12.844 16.766 -2.32 1 96.88 102 ILE B O 1
ATOM 2399 N N . ILE B 1 103 ? 15.039 16.578 -1.884 1 95.75 103 ILE B N 1
ATOM 2400 C CA . ILE B 1 103 ? 15.07 17.766 -1.025 1 95.75 103 ILE B CA 1
ATOM 2401 C C . ILE B 1 103 ? 14.555 18.969 -1.792 1 95.75 103 ILE B C 1
ATOM 2403 O O . ILE B 1 103 ? 13.664 19.688 -1.312 1 95.75 103 ILE B O 1
ATOM 2407 N N . THR B 1 104 ? 15.047 19.156 -2.949 1 96.38 104 THR B N 1
ATOM 2408 C CA . THR B 1 104 ? 14.688 20.297 -3.777 1 96.38 104 THR B CA 1
ATOM 2409 C C . THR B 1 104 ? 13.195 20.297 -4.09 1 96.38 104 THR B C 1
ATOM 2411 O O . THR B 1 104 ? 12.516 21.312 -3.93 1 96.38 104 THR B O 1
ATOM 2414 N N . ARG B 1 105 ? 12.672 19.172 -4.41 1 95.81 105 ARG B N 1
ATOM 2415 C CA . ARG B 1 105 ? 11.258 19.078 -4.758 1 95.81 105 ARG B CA 1
ATOM 2416 C C . ARG B 1 105 ? 10.375 19.328 -3.541 1 95.81 105 ARG B C 1
ATOM 2418 O O . ARG B 1 105 ? 9.367 20.031 -3.629 1 95.81 105 ARG B O 1
ATOM 2425 N N . LEU B 1 106 ? 10.781 18.75 -2.416 1 95.75 106 LEU B N 1
ATOM 2426 C CA . LEU B 1 106 ? 9.977 18.875 -1.204 1 95.75 106 LEU B CA 1
ATOM 2427 C C . LEU B 1 106 ? 10.023 20.312 -0.669 1 95.75 106 LEU B C 1
ATOM 2429 O O . LEU B 1 106 ? 9.039 20.797 -0.107 1 95.75 106 LEU B O 1
ATOM 2433 N N . THR B 1 107 ? 11.109 21.016 -0.892 1 94 107 THR B N 1
ATOM 2434 C CA . THR B 1 107 ? 11.289 22.297 -0.244 1 94 107 THR B CA 1
ATOM 2435 C C . THR B 1 107 ? 10.961 23.438 -1.209 1 94 107 THR B C 1
ATOM 2437 O O . THR B 1 107 ? 10.656 24.562 -0.781 1 94 107 THR B O 1
ATOM 2440 N N . GLN B 1 108 ? 10.984 23.203 -2.473 1 93.5 108 GLN B N 1
ATOM 2441 C CA . GLN B 1 108 ? 10.82 24.297 -3.426 1 93.5 108 GLN B CA 1
ATOM 2442 C C . GLN B 1 108 ? 9.492 24.188 -4.164 1 93.5 108 GLN B C 1
ATOM 2444 O O . GLN B 1 108 ? 9.148 25.047 -4.977 1 93.5 108 GLN B O 1
ATOM 2449 N N . THR B 1 109 ? 8.766 23.109 -3.932 1 90.5 109 THR B N 1
ATOM 2450 C CA . THR B 1 109 ? 7.457 22.953 -4.551 1 90.5 109 THR B CA 1
ATOM 2451 C C . THR B 1 109 ? 6.414 22.547 -3.51 1 90.5 109 THR B C 1
ATOM 2453 O O . THR B 1 109 ? 6.754 22.266 -2.357 1 90.5 109 THR B O 1
ATOM 2456 N N . ASN B 1 110 ? 5.195 22.547 -3.988 1 90.12 110 ASN B N 1
ATOM 2457 C CA . ASN B 1 110 ? 4.094 22.078 -3.162 1 90.12 110 ASN B CA 1
ATOM 2458 C C . ASN B 1 110 ? 3.633 20.688 -3.59 1 90.12 110 ASN B C 1
ATOM 2460 O O . ASN B 1 110 ? 2.453 20.344 -3.459 1 90.12 110 ASN B O 1
ATOM 2464 N N . ASP B 1 111 ? 4.57 19.984 -4.121 1 93.44 111 ASP B N 1
ATOM 2465 C CA . ASP B 1 111 ? 4.23 18.625 -4.555 1 93.44 111 ASP B CA 1
ATOM 2466 C C . ASP B 1 111 ? 3.924 17.734 -3.359 1 93.44 111 ASP B C 1
ATOM 2468 O O . ASP B 1 111 ? 4.629 17.781 -2.348 1 93.44 111 ASP B O 1
ATOM 2472 N N . PRO B 1 112 ? 2.877 16.938 -3.525 1 92.81 112 PRO B N 1
ATOM 2473 C CA . PRO B 1 112 ? 2.57 16 -2.443 1 92.81 112 PRO B CA 1
ATOM 2474 C C . PRO B 1 112 ? 3.711 15.031 -2.168 1 92.81 112 PRO B C 1
ATOM 2476 O O . PRO B 1 112 ? 4.375 14.57 -3.102 1 92.81 112 PRO B O 1
ATOM 2479 N N . LEU B 1 113 ? 3.92 14.742 -0.898 1 94.56 113 LEU B N 1
ATOM 2480 C CA . LEU B 1 113 ? 5 13.867 -0.451 1 94.56 113 LEU B CA 1
ATOM 2481 C C . LEU B 1 113 ? 4.977 12.547 -1.207 1 94.56 113 LEU B C 1
ATOM 2483 O O . LEU B 1 113 ? 6.008 12.094 -1.711 1 94.56 113 LEU B O 1
ATOM 2487 N N . GLY B 1 114 ? 3.781 11.875 -1.265 1 92.31 114 GLY B N 1
ATOM 2488 C CA . GLY B 1 114 ? 3.66 10.594 -1.941 1 92.31 114 GLY B CA 1
ATOM 2489 C C . GLY B 1 114 ? 4.109 10.641 -3.391 1 92.31 114 GLY B C 1
ATOM 2490 O O . GLY B 1 114 ? 4.75 9.711 -3.877 1 92.31 114 GLY B O 1
ATOM 2491 N N . GLU B 1 115 ? 3.803 11.68 -4.098 1 92 115 GLU B N 1
ATOM 2492 C CA . GLU B 1 115 ? 4.18 11.844 -5.496 1 92 115 GLU B CA 1
ATOM 2493 C C . GLU B 1 115 ? 5.688 12.031 -5.645 1 92 115 GLU B C 1
ATOM 2495 O O . GLU B 1 115 ? 6.301 11.477 -6.559 1 92 115 GLU B O 1
ATOM 2500 N N . VAL B 1 116 ? 6.273 12.867 -4.801 1 94.62 116 VAL B N 1
ATOM 2501 C CA . VAL B 1 116 ? 7.711 13.117 -4.836 1 94.62 116 VAL B CA 1
ATOM 2502 C C . VAL B 1 116 ? 8.469 11.812 -4.586 1 94.62 116 VAL B C 1
ATOM 2504 O O . VAL B 1 116 ? 9.414 11.484 -5.309 1 94.62 116 VAL B O 1
ATOM 2507 N N . MET B 1 117 ? 7.988 11.094 -3.572 1 93.94 117 MET B N 1
ATOM 2508 C CA . MET B 1 117 ? 8.641 9.836 -3.234 1 93.94 117 MET B CA 1
ATOM 2509 C C . MET B 1 117 ? 8.523 8.836 -4.383 1 93.94 117 MET B C 1
ATOM 2511 O O . MET B 1 117 ? 9.508 8.203 -4.762 1 93.94 117 MET B O 1
ATOM 2515 N N . ALA B 1 118 ? 7.352 8.719 -4.945 1 91.25 118 ALA B N 1
ATOM 2516 C CA . ALA B 1 118 ? 7.125 7.785 -6.047 1 91.25 118 ALA B CA 1
ATOM 2517 C C . ALA B 1 118 ? 7.992 8.141 -7.254 1 91.25 118 ALA B C 1
ATOM 2519 O O . ALA B 1 118 ? 8.57 7.258 -7.887 1 91.25 118 ALA B O 1
ATOM 2520 N N . ALA B 1 119 ? 8.117 9.375 -7.535 1 92.69 119 ALA B N 1
ATOM 2521 C CA . ALA B 1 119 ? 8.859 9.836 -8.703 1 92.69 119 ALA B CA 1
ATOM 2522 C C . ALA B 1 119 ? 10.367 9.648 -8.5 1 92.69 119 ALA B C 1
ATOM 2524 O O . ALA B 1 119 ? 11.117 9.531 -9.469 1 92.69 119 ALA B O 1
ATOM 2525 N N . SER B 1 120 ? 10.766 9.617 -7.301 1 94.56 120 SER B N 1
ATOM 2526 C CA . SER B 1 120 ? 12.195 9.562 -7.004 1 94.56 120 SER B CA 1
ATOM 2527 C C . SER B 1 120 ? 12.727 8.133 -7.09 1 94.56 120 SER B C 1
ATOM 2529 O O . SER B 1 120 ? 13.938 7.914 -7.141 1 94.56 120 SER B O 1
ATOM 2531 N N . HIS B 1 121 ? 11.852 7.168 -7.004 1 93.81 121 HIS B N 1
ATOM 2532 C CA . HIS B 1 121 ? 12.195 5.75 -7.031 1 93.81 121 HIS B CA 1
ATOM 2533 C C . HIS B 1 121 ? 13.039 5.363 -5.82 1 93.81 121 HIS B C 1
ATOM 2535 O O . HIS B 1 121 ? 13.805 4.395 -5.875 1 93.81 121 HIS B O 1
ATOM 2541 N N . ILE B 1 122 ? 12.961 6.203 -4.809 1 96.06 122 ILE B N 1
ATOM 2542 C CA . ILE B 1 122 ? 13.711 5.887 -3.596 1 96.06 122 ILE B CA 1
ATOM 2543 C C . ILE B 1 122 ? 13.188 4.586 -2.994 1 96.06 122 ILE B C 1
ATOM 2545 O O . ILE B 1 122 ? 11.977 4.355 -2.957 1 96.06 122 ILE B O 1
ATOM 2549 N N . GLU B 1 123 ? 14.102 3.701 -2.617 1 97.12 123 GLU B N 1
ATOM 2550 C CA . GLU B 1 123 ? 13.742 2.463 -1.933 1 97.12 123 GLU B CA 1
ATOM 2551 C C . GLU B 1 123 ? 13.516 2.701 -0.443 1 97.12 123 GLU B C 1
ATOM 2553 O O . GLU B 1 123 ? 14.359 3.293 0.232 1 97.12 123 GLU B O 1
ATOM 2558 N N . THR B 1 124 ? 12.352 2.207 0.058 1 96.19 124 THR B N 1
ATOM 2559 C CA . THR B 1 124 ? 12 2.449 1.454 1 96.19 124 THR B CA 1
ATOM 2560 C C . THR B 1 124 ? 11.414 1.192 2.092 1 96.19 124 THR B C 1
ATOM 2562 O O . THR B 1 124 ? 11.023 0.259 1.39 1 96.19 124 THR B O 1
ATOM 2565 N N . PHE B 1 125 ? 11.539 1.152 3.332 1 95.31 125 PHE B N 1
ATOM 2566 C CA . PHE B 1 125 ? 10.797 0.215 4.164 1 95.31 125 PHE B CA 1
ATOM 2567 C C . PHE B 1 125 ? 9.844 0.958 5.098 1 95.31 125 PHE B C 1
ATOM 2569 O O . PHE B 1 125 ? 10.258 1.882 5.801 1 95.31 125 PHE B O 1
ATOM 2576 N N . LYS B 1 126 ? 8.578 0.578 5.027 1 93.94 126 LYS B N 1
ATOM 2577 C CA . LYS B 1 126 ? 7.586 1.191 5.902 1 93.94 126 LYS B CA 1
ATOM 2578 C C . LYS B 1 126 ? 7.281 0.299 7.102 1 93.94 126 LYS B C 1
ATOM 2580 O O . LYS B 1 126 ? 6.828 -0.836 6.938 1 93.94 126 LYS B O 1
ATOM 2585 N N . GLU B 1 127 ? 7.457 0.788 8.258 1 92.75 127 GLU B N 1
ATOM 2586 C CA . GLU B 1 127 ? 7.141 0.051 9.477 1 92.75 127 GLU B CA 1
ATOM 2587 C C . GLU B 1 127 ? 5.633 -0.042 9.688 1 92.75 127 GLU B C 1
ATOM 2589 O O . GLU B 1 127 ? 4.875 0.774 9.156 1 92.75 127 GLU B O 1
ATOM 2594 N N . GLU B 1 128 ? 5.297 -1.065 10.453 1 90.69 128 GLU B N 1
ATOM 2595 C CA . GLU B 1 128 ? 3.883 -1.222 10.789 1 90.69 128 GLU B CA 1
ATOM 2596 C C . GLU B 1 128 ? 3.352 0.006 11.523 1 90.69 128 GLU B C 1
ATOM 2598 O O . GLU B 1 128 ? 4.023 0.546 12.406 1 90.69 128 GLU B O 1
ATOM 2603 N N . ALA B 1 129 ? 2.178 0.36 11.164 1 92.38 129 ALA B N 1
ATOM 2604 C CA . ALA B 1 129 ? 1.579 1.545 11.773 1 92.38 129 ALA B CA 1
ATOM 2605 C C . ALA B 1 129 ? 1.021 1.228 13.156 1 92.38 129 ALA B C 1
ATOM 2607 O O . ALA B 1 129 ? 0.448 0.157 13.367 1 92.38 129 ALA B O 1
ATOM 2608 N N . LYS B 1 130 ? 1.185 2.189 14.039 1 93 130 LYS B N 1
ATOM 2609 C CA . LYS B 1 130 ? 0.405 2.201 15.273 1 93 130 LYS B CA 1
ATOM 2610 C C . LYS B 1 130 ? -0.922 2.928 15.078 1 93 130 LYS B C 1
ATOM 2612 O O . LYS B 1 130 ? -0.956 4.035 14.539 1 93 130 LYS B O 1
ATOM 2617 N N . VAL B 1 131 ? -1.979 2.27 15.5 1 94.81 131 VAL B N 1
ATOM 2618 C CA . VAL B 1 131 ? -3.312 2.82 15.289 1 94.81 131 VAL B CA 1
ATOM 2619 C C . VAL B 1 131 ? -3.961 3.133 16.641 1 94.81 131 VAL B C 1
ATOM 2621 O O . VAL B 1 131 ? -3.861 2.344 17.578 1 94.81 131 VAL B O 1
ATOM 2624 N N . TRP B 1 132 ? -4.598 4.309 16.734 1 94.62 132 TRP B N 1
ATOM 2625 C CA . TRP B 1 132 ? -5.273 4.676 17.969 1 94.62 132 TRP B CA 1
ATOM 2626 C C . TRP B 1 132 ? -6.484 5.559 17.688 1 94.62 132 TRP B C 1
ATOM 2628 O O . TRP B 1 132 ? -6.691 6 16.562 1 94.62 132 TRP B O 1
ATOM 2638 N N . VAL B 1 133 ? -7.301 5.656 18.656 1 92.75 133 VAL B N 1
ATOM 2639 C CA . VAL B 1 133 ? -8.352 6.672 18.672 1 92.75 133 VAL B CA 1
ATOM 2640 C C . VAL B 1 133 ? -7.965 7.797 19.625 1 92.75 133 VAL B C 1
ATOM 2642 O O . VAL B 1 133 ? -7.523 7.543 20.75 1 92.75 133 VAL B O 1
ATOM 2645 N N . GLY B 1 134 ? -8.086 8.961 19.172 1 90.88 134 GLY B N 1
ATOM 2646 C CA . GLY B 1 134 ? -7.742 10.094 20 1 90.88 134 GLY B CA 1
ATOM 2647 C C . GLY B 1 134 ? -8.32 11.406 19.5 1 90.88 134 GLY B C 1
ATOM 2648 O O . GLY B 1 134 ? -9.086 11.422 18.531 1 90.88 134 GLY B O 1
ATOM 2649 N N . ASP B 1 135 ? -7.938 12.414 20.281 1 90.44 135 ASP B N 1
ATOM 2650 C CA . ASP B 1 135 ? -8.398 13.75 19.906 1 90.44 135 ASP B CA 1
ATOM 2651 C C . ASP B 1 135 ? -7.789 14.203 18.594 1 90.44 135 ASP B C 1
ATOM 2653 O O . ASP B 1 135 ? -6.699 13.758 18.219 1 90.44 135 ASP B O 1
ATOM 2657 N N . LEU B 1 136 ? -8.508 15.031 17.906 1 91.38 136 LEU B N 1
ATOM 2658 C CA . LEU B 1 136 ? -7.965 15.648 16.703 1 91.38 136 LEU B CA 1
ATOM 2659 C C . LEU B 1 136 ? -6.746 16.5 17.047 1 91.38 136 LEU B C 1
ATOM 2661 O O . LEU B 1 136 ? -6.664 17.078 18.141 1 91.38 136 LEU B O 1
ATOM 2665 N N . PRO B 1 137 ? -5.879 16.547 16.109 1 90.25 137 PRO B N 1
ATOM 2666 C CA . PRO B 1 137 ? -4.703 17.375 16.391 1 90.25 137 PRO B CA 1
ATOM 2667 C C . PRO B 1 137 ? -5.043 18.859 16.484 1 90.25 137 PRO B C 1
ATOM 2669 O O . PRO B 1 137 ? -5.891 19.359 15.734 1 90.25 137 PRO B O 1
ATOM 2672 N N . GLY B 1 138 ? -4.328 19.516 17.344 1 89.62 138 GLY B N 1
ATOM 2673 C CA . GLY B 1 138 ? -4.609 20.906 17.641 1 89.62 138 GLY B CA 1
ATOM 2674 C C . GLY B 1 138 ? -4.426 21.828 16.453 1 89.62 138 GLY B C 1
ATOM 2675 O O . GLY B 1 138 ? -5.117 22.844 16.328 1 89.62 138 GLY B O 1
ATOM 2676 N N . TRP B 1 139 ? -3.498 21.469 15.586 1 90.5 139 TRP B N 1
ATOM 2677 C CA . TRP B 1 139 ? -3.203 22.344 14.453 1 90.5 139 TRP B CA 1
ATOM 2678 C C . TRP B 1 139 ? -4.402 22.453 13.516 1 90.5 139 TRP B C 1
ATOM 2680 O O . TRP B 1 139 ? -4.516 23.406 12.75 1 90.5 139 TRP B O 1
ATOM 2690 N N . LEU B 1 140 ? -5.305 21.5 13.469 1 90.81 140 LEU B N 1
ATOM 2691 C CA . LEU B 1 140 ? -6.496 21.562 12.625 1 90.81 140 LEU B CA 1
ATOM 2692 C C . LEU B 1 140 ? -7.355 22.781 12.992 1 90.81 140 LEU B C 1
ATOM 2694 O O . LEU B 1 140 ? -7.723 23.562 12.117 1 90.81 140 LEU B O 1
ATOM 2698 N N . ALA B 1 141 ? -7.668 22.828 14.266 1 86.31 141 ALA B N 1
ATOM 2699 C CA . ALA B 1 141 ? -8.477 23.953 14.75 1 86.31 141 ALA B CA 1
ATOM 2700 C C . ALA B 1 141 ? -7.754 25.281 14.539 1 86.31 141 ALA B C 1
ATOM 2702 O O . ALA B 1 141 ? -8.383 26.281 14.18 1 86.31 141 ALA B O 1
ATOM 2703 N N . LEU B 1 142 ? -6.504 25.281 14.758 1 85.12 142 LEU B N 1
ATOM 2704 C CA . LEU B 1 142 ? -5.688 26.484 14.617 1 85.12 142 LEU B CA 1
ATOM 2705 C C . LEU B 1 142 ? -5.766 27.031 13.195 1 85.12 142 LEU B C 1
ATOM 2707 O O . LEU B 1 142 ? -5.648 28.234 12.984 1 85.12 142 LEU B O 1
ATOM 2711 N N . HIS B 1 143 ? -6.055 26.188 12.289 1 86.5 143 HIS B N 1
ATOM 2712 C CA . HIS B 1 143 ? -6.066 26.625 10.898 1 86.5 143 HIS B CA 1
ATOM 2713 C C . HIS B 1 143 ? -7.484 26.672 10.344 1 86.5 143 HIS B C 1
ATOM 2715 O O . HIS B 1 143 ? -7.688 26.641 9.125 1 86.5 143 HIS B O 1
ATOM 2721 N N . GLY B 1 144 ? -8.453 26.625 11.25 1 82.12 144 GLY B N 1
ATOM 2722 C CA . GLY B 1 144 ? -9.828 26.938 10.891 1 82.12 144 GLY B CA 1
ATOM 2723 C C . GLY B 1 144 ? -10.617 25.719 10.438 1 82.12 144 GLY B C 1
ATOM 2724 O O . GLY B 1 144 ? -11.727 25.859 9.922 1 82.12 144 GLY B O 1
ATOM 2725 N N . TYR B 1 145 ? -9.969 24.656 10.562 1 81.5 145 TYR B N 1
ATOM 2726 C CA . TYR B 1 145 ? -10.703 23.453 10.18 1 81.5 145 TYR B CA 1
ATOM 2727 C C . TYR B 1 145 ? -11.555 22.953 11.344 1 81.5 145 TYR B C 1
ATOM 2729 O O . TYR B 1 145 ? -11.094 22.922 12.484 1 81.5 145 TYR B O 1
ATOM 2737 N N . GLN B 1 146 ? -12.789 22.734 11.031 1 76.56 146 GLN B N 1
ATOM 2738 C CA . GLN B 1 146 ? -13.727 22.203 12.023 1 76.56 146 GLN B CA 1
ATOM 2739 C C . GLN B 1 146 ? -14.219 20.812 11.641 1 76.56 146 GLN B C 1
ATOM 2741 O O . GLN B 1 146 ? -14.461 20.547 10.461 1 76.56 146 GLN B O 1
ATOM 2746 N N . ASN B 1 147 ? -14.078 19.953 12.578 1 74.5 147 ASN B N 1
ATOM 2747 C CA . ASN B 1 147 ? -14.641 18.625 12.422 1 74.5 147 ASN B CA 1
ATOM 2748 C C . ASN B 1 147 ? -15.719 18.344 13.461 1 74.5 147 ASN B C 1
ATOM 2750 O O . ASN B 1 147 ? -15.586 18.734 14.617 1 74.5 147 ASN B O 1
ATOM 2754 N N . SER B 1 148 ? -16.766 17.844 12.938 1 70 148 SER B N 1
ATOM 2755 C CA . SER B 1 148 ? -17.875 17.547 13.836 1 70 148 SER B CA 1
ATOM 2756 C C . SER B 1 148 ? -17.453 16.562 14.922 1 70 148 SER B C 1
ATOM 2758 O O . SER B 1 148 ? -17.938 16.641 16.062 1 70 148 SER B O 1
ATOM 2760 N N . ARG B 1 149 ? -16.609 15.727 14.531 1 75.62 149 ARG B N 1
ATOM 2761 C CA . ARG B 1 149 ? -16.125 14.742 15.484 1 75.62 149 ARG B CA 1
ATOM 2762 C C . ARG B 1 149 ? -14.906 15.25 16.234 1 75.62 149 ARG B C 1
ATOM 2764 O O . ARG B 1 149 ? -14.023 15.875 15.641 1 75.62 149 ARG B O 1
ATOM 2771 N N . LYS B 1 150 ? -14.922 15.023 17.578 1 78.88 150 LYS B N 1
ATOM 2772 C CA . LYS B 1 150 ? -13.805 15.469 18.406 1 78.88 150 LYS B CA 1
ATOM 2773 C C . LYS B 1 150 ? -12.703 14.414 18.453 1 78.88 150 LYS B C 1
ATOM 2775 O O . LYS B 1 150 ? -11.555 14.719 18.781 1 78.88 150 LYS B O 1
ATOM 2780 N N . ARG B 1 151 ? -13.156 13.195 18.156 1 86 151 ARG B N 1
ATOM 2781 C CA . ARG B 1 151 ? -12.203 12.094 18.156 1 86 151 ARG B CA 1
ATOM 2782 C C . ARG B 1 151 ? -12.109 11.422 16.797 1 86 151 ARG B C 1
ATOM 2784 O O . ARG B 1 151 ? -13.086 11.414 16.031 1 86 151 ARG B O 1
ATOM 2791 N N . ALA B 1 152 ? -10.945 10.969 16.531 1 91.44 152 ALA B N 1
ATOM 2792 C CA . ALA B 1 152 ? -10.727 10.32 15.242 1 91.44 152 ALA B CA 1
ATOM 2793 C C . ALA B 1 152 ? -9.781 9.133 15.383 1 91.44 152 ALA B C 1
ATOM 2795 O O . ALA B 1 152 ? -8.969 9.078 16.312 1 91.44 152 ALA B O 1
ATOM 2796 N N . VAL B 1 153 ? -9.969 8.172 14.539 1 93.81 153 VAL B N 1
ATOM 2797 C CA . VAL B 1 153 ? -8.953 7.137 14.375 1 93.81 153 VAL B CA 1
ATOM 2798 C C . VAL B 1 153 ? -7.711 7.727 13.719 1 93.81 153 VAL B C 1
ATOM 2800 O O . VAL B 1 153 ? -7.816 8.516 12.773 1 93.81 153 VAL B O 1
ATOM 2803 N N . ALA B 1 154 ? -6.613 7.375 14.25 1 94.88 154 ALA B N 1
ATOM 2804 C CA . ALA B 1 154 ? -5.344 7.867 13.727 1 94.88 154 ALA B CA 1
ATOM 2805 C C . ALA B 1 154 ? -4.336 6.734 13.578 1 94.88 154 ALA B C 1
ATOM 2807 O O . ALA B 1 154 ? -4.492 5.668 14.18 1 94.88 154 ALA B O 1
ATOM 2808 N N . ARG B 1 155 ? -3.383 6.945 12.711 1 94.62 155 ARG B N 1
ATOM 2809 C CA . ARG B 1 155 ? -2.268 6.012 12.609 1 94.62 155 ARG B CA 1
ATOM 2810 C C . ARG B 1 155 ? -0.949 6.75 12.406 1 94.62 155 ARG B C 1
ATOM 2812 O O . ARG B 1 155 ? -0.934 7.871 11.891 1 94.62 155 ARG B O 1
ATOM 2819 N N . ARG B 1 156 ? 0.129 6.082 12.82 1 94.19 156 ARG B N 1
ATOM 2820 C CA . ARG B 1 156 ? 1.481 6.617 12.711 1 94.19 156 ARG B CA 1
ATOM 2821 C C . ARG B 1 156 ? 2.471 5.527 12.312 1 94.19 156 ARG B C 1
ATOM 2823 O O . ARG B 1 156 ? 2.393 4.402 12.797 1 94.19 156 ARG B O 1
ATOM 2830 N N . TYR B 1 157 ? 3.34 5.875 11.398 1 93.12 157 TYR B N 1
ATOM 2831 C CA . TYR B 1 157 ? 4.371 4.934 10.984 1 93.12 157 TYR B CA 1
ATOM 2832 C C . TYR B 1 157 ? 5.652 5.664 10.594 1 93.12 157 TYR B C 1
ATOM 2834 O O . TYR B 1 157 ? 5.625 6.863 10.305 1 93.12 157 TYR B O 1
ATOM 2842 N N . ARG B 1 158 ? 6.727 4.938 10.547 1 94.62 158 ARG B N 1
ATOM 2843 C CA . ARG B 1 158 ? 8.023 5.43 10.086 1 94.62 158 ARG B CA 1
ATOM 2844 C C . ARG B 1 158 ? 8.383 4.832 8.734 1 94.62 158 ARG B C 1
ATOM 2846 O O . ARG B 1 158 ? 7.996 3.703 8.422 1 94.62 158 ARG B O 1
ATOM 2853 N N . VAL B 1 159 ? 9.031 5.602 8.031 1 95.44 159 VAL B N 1
ATOM 2854 C CA . VAL B 1 159 ? 9.609 5.145 6.77 1 95.44 159 VAL B CA 1
ATOM 2855 C C . VAL B 1 159 ? 11.133 5.121 6.879 1 95.44 159 VAL B C 1
ATOM 2857 O O . VAL B 1 159 ? 11.742 6.102 7.305 1 95.44 159 VAL B O 1
ATOM 2860 N N . ILE B 1 160 ? 11.703 4.027 6.512 1 95.81 160 ILE B N 1
ATOM 2861 C CA . ILE B 1 160 ? 13.141 3.809 6.621 1 95.81 160 ILE B CA 1
ATOM 2862 C C . ILE B 1 160 ? 13.773 3.789 5.227 1 95.81 160 ILE B C 1
ATOM 2864 O O . ILE B 1 160 ? 13.219 3.188 4.301 1 95.81 160 ILE B O 1
ATOM 2868 N N . SER B 1 161 ? 14.844 4.441 5.082 1 96 161 SER B N 1
ATOM 2869 C CA . SER B 1 161 ? 15.703 4.375 3.908 1 96 161 SER B CA 1
ATOM 2870 C C . SER B 1 161 ? 17.172 4.496 4.293 1 96 161 SER B C 1
ATOM 2872 O O . SER B 1 161 ? 17.516 5.258 5.195 1 96 161 SER B O 1
ATOM 2874 N N . GLY B 1 162 ? 18.016 3.691 3.635 1 94 162 GLY B N 1
ATOM 2875 C CA . GLY B 1 162 ? 19.422 3.689 4.012 1 94 162 GLY B CA 1
ATOM 2876 C C . GLY B 1 162 ? 19.656 3.268 5.449 1 94 162 GLY B C 1
ATOM 2877 O O . GLY B 1 162 ? 20.547 3.781 6.117 1 94 162 GLY B O 1
ATOM 2878 N N . GLY B 1 163 ? 18.781 2.561 5.949 1 93 163 GLY B N 1
ATOM 2879 C CA . GLY B 1 163 ? 18.922 2.023 7.297 1 93 163 GLY B CA 1
ATOM 2880 C C . GLY B 1 163 ? 18.547 3.021 8.375 1 93 163 GLY B C 1
ATOM 2881 O O . GLY B 1 163 ? 18.719 2.748 9.562 1 93 163 GLY B O 1
ATOM 2882 N N . GLN B 1 164 ? 18 4.133 7.949 1 93 164 GLN B N 1
ATOM 2883 C CA . GLN B 1 164 ? 17.656 5.176 8.906 1 93 164 GLN B CA 1
ATOM 2884 C C . GLN B 1 164 ? 16.219 5.648 8.711 1 93 164 GLN B C 1
ATOM 2886 O O . GLN B 1 164 ? 15.719 5.688 7.578 1 93 164 GLN B O 1
ATOM 2891 N N . PRO B 1 165 ? 15.594 6.004 9.852 1 94.56 165 PRO B N 1
ATOM 2892 C CA . PRO B 1 165 ? 14.281 6.641 9.664 1 94.56 165 PRO B CA 1
ATOM 2893 C C . PRO B 1 165 ? 14.375 7.977 8.938 1 94.56 165 PRO B C 1
ATOM 2895 O O . PRO B 1 165 ? 15.133 8.859 9.352 1 94.56 165 PRO B O 1
ATOM 2898 N N . ILE B 1 166 ? 13.617 8.094 7.883 1 94.19 166 ILE B N 1
ATOM 2899 C CA . ILE B 1 166 ? 13.688 9.328 7.105 1 94.19 166 ILE B CA 1
ATOM 2900 C C . ILE B 1 166 ? 12.383 10.109 7.254 1 94.19 166 ILE B C 1
ATOM 2902 O O . ILE B 1 166 ? 12.336 11.305 6.953 1 94.19 166 ILE B O 1
ATOM 2906 N N . MET B 1 167 ? 11.312 9.422 7.68 1 95.25 167 MET B N 1
ATOM 2907 C CA . MET B 1 167 ? 10.031 10.109 7.816 1 95.25 167 MET B CA 1
ATOM 2908 C C . MET B 1 167 ? 9.195 9.477 8.922 1 95.25 167 MET B C 1
ATOM 2910 O O . MET B 1 167 ? 9.273 8.266 9.148 1 95.25 167 MET B O 1
ATOM 2914 N N . VAL B 1 168 ? 8.445 10.281 9.539 1 95.19 168 VAL B N 1
ATOM 2915 C CA . VAL B 1 168 ? 7.344 9.883 10.406 1 95.19 168 VAL B CA 1
ATOM 2916 C C . VAL B 1 168 ? 6.047 10.531 9.922 1 95.19 168 VAL B C 1
ATOM 2918 O O . VAL B 1 168 ? 5.973 11.75 9.773 1 95.19 168 VAL B O 1
ATOM 2921 N N . VAL B 1 169 ? 5.102 9.742 9.648 1 95.38 169 VAL B N 1
ATOM 2922 C CA . VAL B 1 169 ? 3.836 10.242 9.125 1 95.38 169 VAL B CA 1
ATOM 2923 C C . VAL B 1 169 ? 2.707 9.906 10.102 1 95.38 169 VAL B C 1
ATOM 2925 O O . VAL B 1 169 ? 2.578 8.766 10.539 1 95.38 169 VAL B O 1
ATOM 2928 N N . THR B 1 170 ? 1.929 10.875 10.492 1 95.19 170 THR B N 1
ATOM 2929 C CA . THR B 1 170 ? 0.736 10.719 11.32 1 95.19 170 THR B CA 1
ATOM 2930 C C . THR B 1 170 ? -0.512 11.141 10.547 1 95.19 170 THR B C 1
ATOM 2932 O O . THR B 1 170 ? -0.582 12.266 10.031 1 95.19 170 THR B O 1
ATOM 2935 N N . GLU B 1 171 ? -1.46 10.258 10.453 1 95.69 171 GLU B N 1
ATOM 2936 C CA . GLU B 1 171 ? -2.693 10.484 9.703 1 95.69 171 GLU B CA 1
ATOM 2937 C C . GLU B 1 171 ? -3.916 10.367 10.609 1 95.69 171 GLU B C 1
ATOM 2939 O O . GLU B 1 171 ? -4.07 9.383 11.328 1 95.69 171 GLU B O 1
ATOM 2944 N N . HIS B 1 172 ? -4.762 11.359 10.602 1 95.69 172 HIS B N 1
ATOM 2945 C CA . HIS B 1 172 ? -6.035 11.359 11.312 1 95.69 172 HIS B CA 1
ATOM 2946 C C . HIS B 1 172 ? -7.207 11.273 10.344 1 95.69 172 HIS B C 1
ATOM 2948 O O . HIS B 1 172 ? -7.352 12.117 9.453 1 95.69 172 HIS B O 1
ATOM 2954 N N . PHE B 1 173 ? -7.957 10.227 10.492 1 95.31 173 PHE B N 1
ATOM 2955 C CA . PHE B 1 173 ? -9.125 10.023 9.641 1 95.31 173 PHE B CA 1
ATOM 2956 C C . PHE B 1 173 ? -10.328 10.773 10.195 1 95.31 173 PHE B C 1
ATOM 2958 O O . PHE B 1 173 ? -10.891 10.383 11.227 1 95.31 173 PHE B O 1
ATOM 2965 N N . LEU B 1 174 ? -10.805 11.688 9.461 1 93.56 174 LEU B N 1
ATOM 2966 C CA . LEU B 1 174 ? -11.719 12.68 10 1 93.56 174 LEU B CA 1
ATOM 2967 C C . LEU B 1 174 ? -13.164 12.211 9.875 1 93.56 174 LEU B C 1
ATOM 2969 O O . LEU B 1 174 ? -14.078 12.844 10.422 1 93.56 174 LEU B O 1
ATOM 2973 N N . ARG B 1 175 ? -13.359 11.148 9.125 1 86.94 175 ARG B N 1
ATOM 2974 C CA . ARG B 1 175 ? -14.688 10.578 8.938 1 86.94 175 ARG B CA 1
ATOM 2975 C C . ARG B 1 175 ? -14.68 9.07 9.164 1 86.94 175 ARG B C 1
ATOM 2977 O O . ARG B 1 175 ? -13.656 8.422 8.953 1 86.94 175 ARG B O 1
ATOM 2984 N N . SER B 1 176 ? -15.781 8.609 9.586 1 75.88 176 SER B N 1
ATOM 2985 C CA . SER B 1 176 ? -15.906 7.164 9.727 1 75.88 176 SER B CA 1
ATOM 2986 C C . SER B 1 176 ? -16.516 6.539 8.477 1 75.88 176 SER B C 1
ATOM 2988 O O . SER B 1 176 ? -16.234 5.379 8.164 1 75.88 176 SER B O 1
ATOM 2990 N N . VAL B 1 177 ? -17.391 7.23 7.887 1 69.12 177 VAL B N 1
ATOM 2991 C CA . VAL B 1 177 ? -18.047 6.773 6.664 1 69.12 177 VAL B CA 1
ATOM 2992 C C . VAL B 1 177 ? -17.719 7.723 5.516 1 69.12 177 VAL B C 1
ATOM 2994 O O . VAL B 1 177 ? -17.906 8.938 5.637 1 69.12 177 VAL B O 1
ATOM 2997 N N . PHE B 1 178 ? -17.344 7.082 4.43 1 75.06 178 PHE B N 1
ATOM 2998 C CA . PHE B 1 178 ? -16.797 7.926 3.373 1 75.06 178 PHE B CA 1
ATOM 2999 C C . PHE B 1 178 ? -17.734 7.961 2.17 1 75.06 178 PHE B C 1
ATOM 3001 O O . PHE B 1 178 ? -17.547 8.773 1.262 1 75.06 178 PHE B O 1
ATOM 3008 N N . ARG B 1 179 ? -18.578 6.984 1.988 1 67.38 179 ARG B N 1
ATOM 3009 C CA . ARG B 1 179 ? -19.594 7.078 0.94 1 67.38 179 ARG B CA 1
ATOM 3010 C C . ARG B 1 179 ? -20.969 7.301 1.535 1 67.38 179 ARG B C 1
ATOM 3012 O O . ARG B 1 179 ? -21.312 6.734 2.576 1 67.38 179 ARG B O 1
ATOM 3019 N N . ASP B 1 180 ? -21.594 8.32 1.238 1 55.25 180 ASP B N 1
ATOM 3020 C CA . ASP B 1 180 ? -22.969 8.547 1.677 1 55.25 180 ASP B CA 1
ATOM 3021 C C . ASP B 1 180 ? -23.859 7.34 1.374 1 55.25 180 ASP B C 1
ATOM 3023 O O . ASP B 1 180 ? -24.109 7.031 0.209 1 55.25 180 ASP B O 1
ATOM 3027 N N . ALA B 1 181 ? -23.531 6.152 1.807 1 47.12 181 ALA B N 1
ATOM 3028 C CA . ALA B 1 181 ? -24.531 5.117 1.556 1 47.12 181 ALA B CA 1
ATOM 3029 C C . ALA B 1 181 ? -25.938 5.652 1.767 1 47.12 181 ALA B C 1
ATOM 3031 O O . ALA B 1 181 ? -26.141 6.578 2.555 1 47.12 181 ALA B O 1
ATOM 3032 N N . PRO B 1 182 ? -26.969 5.254 0.951 1 42.09 182 PRO B N 1
ATOM 3033 C CA . PRO B 1 182 ? -28.266 5.555 1.562 1 42.09 182 PRO B CA 1
ATOM 3034 C C . PRO B 1 182 ? -28.297 5.285 3.064 1 42.09 182 PRO B C 1
ATOM 3036 O O . PRO B 1 182 ? -27.5 4.48 3.562 1 42.09 182 PRO B O 1
ATOM 3039 N N . HIS B 1 183 ? -29.047 6.066 3.941 1 37.06 183 HIS B N 1
ATOM 3040 C CA . HIS B 1 183 ? -29.203 6.125 5.391 1 37.06 183 HIS B CA 1
ATOM 3041 C C . HIS B 1 183 ? -29.062 4.742 6.016 1 37.06 183 HIS B C 1
ATOM 3043 O O . HIS B 1 183 ? -30.047 3.996 6.094 1 37.06 183 HIS B O 1
ATOM 3049 N N . GLU B 1 184 ? -28.375 3.836 5.652 1 35.97 184 GLU B N 1
ATOM 3050 C CA . GLU B 1 184 ? -28.484 2.797 6.672 1 35.97 184 GLU B CA 1
ATOM 3051 C C . GLU B 1 184 ? -28.141 3.34 8.055 1 35.97 184 GLU B C 1
ATOM 3053 O O . GLU B 1 184 ? -27.469 4.371 8.172 1 35.97 184 GLU B O 1
ATOM 3058 N N . GLU B 1 185 ? -28.641 2.672 9.219 1 34.53 185 GLU B N 1
ATOM 3059 C CA . GLU B 1 185 ? -28.734 3.043 10.625 1 34.53 185 GLU B CA 1
ATOM 3060 C C . GLU B 1 185 ? -27.375 3.504 11.156 1 34.53 185 GLU B C 1
ATOM 3062 O O . GLU B 1 185 ? -26.328 2.99 10.742 1 34.53 185 GLU B O 1
ATOM 3067 N N . PRO B 1 186 ? -27.422 4.66 11.734 1 35 186 PRO B N 1
ATOM 3068 C CA . PRO B 1 186 ? -26.281 5.246 12.461 1 35 186 PRO B CA 1
ATOM 3069 C C . PRO B 1 186 ? -25.438 4.195 13.164 1 35 186 PRO B C 1
ATOM 3071 O O . PRO B 1 186 ? -25.938 3.152 13.578 1 35 186 PRO B O 1
ATOM 3074 N N . ASP B 1 187 ? -24.25 4.082 12.836 1 36.25 187 ASP B N 1
ATOM 3075 C CA . ASP B 1 187 ? -23.297 3.246 13.562 1 36.25 187 ASP B CA 1
ATOM 3076 C C . ASP B 1 187 ? -23.594 3.25 15.055 1 36.25 187 ASP B C 1
ATOM 3078 O O . ASP B 1 187 ? -23.562 4.301 15.695 1 36.25 187 ASP B O 1
ATOM 3082 N N . ARG B 1 188 ? -24.312 2.314 15.625 1 34.5 188 ARG B N 1
ATOM 3083 C CA . ARG B 1 188 ? -24.484 2.088 17.062 1 34.5 188 ARG B CA 1
ATOM 3084 C C . ARG B 1 188 ? -23.156 2.223 17.797 1 34.5 188 ARG B C 1
ATOM 3086 O O . ARG B 1 188 ? -23.094 2 19 1 34.5 188 ARG B O 1
ATOM 3093 N N . TRP B 1 189 ? -22.109 2.182 17.125 1 33.97 189 TRP B N 1
ATOM 3094 C CA . TRP B 1 189 ? -20.953 2.115 18.016 1 33.97 189 TRP B CA 1
ATOM 3095 C C . TRP B 1 189 ? -20.75 3.443 18.734 1 33.97 189 TRP B C 1
ATOM 3097 O O . TRP B 1 189 ? -20.078 4.34 18.219 1 33.97 189 TRP B O 1
ATOM 3107 N N . GLN B 1 190 ? -21.781 4.09 19.125 1 32.03 190 GLN B N 1
ATOM 3108 C CA . GLN B 1 190 ? -21.469 4.961 20.25 1 32.03 190 GLN B CA 1
ATOM 3109 C C . GLN B 1 190 ? -20.516 4.277 21.234 1 32.03 190 GLN B C 1
ATOM 3111 O O . GLN B 1 190 ? -20.75 3.139 21.641 1 32.03 190 GLN B O 1
ATOM 3116 N N . PHE B 1 191 ? -19.219 4.469 21 1 32.94 191 PHE B N 1
ATOM 3117 C CA . PHE B 1 191 ? -18.281 4.07 22.031 1 32.94 191 PHE B CA 1
ATOM 3118 C C . PHE B 1 191 ? -18.906 4.203 23.406 1 32.94 191 PHE B C 1
ATOM 3120 O O . PHE B 1 191 ? -19.266 5.309 23.844 1 32.94 191 PHE B O 1
ATOM 3127 N N . SER B 1 192 ? -19.812 3.309 23.812 1 30.84 192 SER B N 1
ATOM 3128 C CA . SER B 1 192 ? -20.234 3.281 25.203 1 30.84 192 SER B CA 1
ATOM 3129 C C . SER B 1 192 ? -19.078 3.535 26.156 1 30.84 192 SER B C 1
ATOM 3131 O O . SER B 1 192 ? -17.953 3.086 25.906 1 30.84 192 SER B O 1
ATOM 3133 N N . ASN B 1 193 ? -19.172 4.578 27.062 1 29.36 193 ASN B N 1
ATOM 3134 C CA . ASN B 1 193 ? -18.516 5.012 28.297 1 29.36 193 ASN B CA 1
ATOM 3135 C C . ASN B 1 193 ? -18.188 3.826 29.203 1 29.36 193 ASN B C 1
ATOM 3137 O O . ASN B 1 193 ? -18.031 3.992 30.422 1 29.36 193 ASN B O 1
ATOM 3141 N N . ALA B 1 194 ? -18.422 2.561 28.891 1 31.92 194 ALA B N 1
ATOM 3142 C CA . ALA B 1 194 ? -18.156 1.605 29.969 1 31.92 194 ALA B CA 1
ATOM 3143 C C . ALA B 1 194 ? -16.703 1.685 30.422 1 31.92 194 ALA B C 1
ATOM 3145 O O . ALA B 1 194 ? -16.234 0.826 31.172 1 31.92 194 ALA B O 1
ATOM 3146 N N . ILE B 1 195 ? -15.766 2.365 29.734 1 30 195 ILE B N 1
ATOM 3147 C CA . ILE B 1 195 ? -14.586 2.328 30.594 1 30 195 ILE B CA 1
ATOM 3148 C C . ILE B 1 195 ? -14.859 3.098 31.891 1 30 195 ILE B C 1
ATOM 3150 O O . ILE B 1 195 ? -15.039 4.316 31.859 1 30 195 ILE B O 1
ATOM 3154 N N . THR B 1 196 ? -15.797 2.566 32.719 1 27.42 196 THR B N 1
ATOM 3155 C CA . THR B 1 196 ? -15.977 2.904 34.125 1 27.42 196 THR B CA 1
ATOM 3156 C C . THR B 1 196 ? -14.648 3.293 34.75 1 27.42 196 THR B C 1
ATOM 3158 O O . THR B 1 196 ? -13.656 2.566 34.625 1 27.42 196 THR B O 1
ATOM 3161 N N . LEU B 1 197 ? -14.547 4.539 35.219 1 24.19 197 LEU B N 1
ATOM 3162 C CA . LEU B 1 197 ? -13.711 5.195 36.219 1 24.19 197 LEU B CA 1
ATOM 3163 C C . LEU B 1 197 ? -13.484 4.289 37.406 1 24.19 197 LEU B C 1
ATOM 3165 O O . LEU B 1 197 ? -14.445 3.777 38 1 24.19 197 LEU B O 1
ATOM 3169 N N . ALA B 1 198 ? -12.445 3.391 37.344 1 26.28 198 ALA B N 1
ATOM 3170 C CA . ALA B 1 198 ? -11.984 2.957 38.656 1 26.28 198 ALA B CA 1
ATOM 3171 C C . ALA B 1 198 ? -12.023 4.109 39.688 1 26.28 198 ALA B C 1
ATOM 3173 O O . ALA B 1 198 ? -11.352 5.129 39.5 1 26.28 198 ALA B O 1
ATOM 3174 N N . ARG B 1 199 ? -13.141 4.273 40.281 1 21.52 199 ARG B N 1
ATOM 3175 C CA . ARG B 1 199 ? -13 4.699 41.688 1 21.52 199 ARG B CA 1
ATOM 3176 C C . ARG B 1 199 ? -12.148 3.713 42.469 1 21.52 199 ARG B C 1
ATOM 3178 O O . ARG B 1 199 ? -12.289 2.498 42.312 1 21.52 199 ARG B O 1
#

Organism: Mycobacterium tuberculosis (strain ATCC 25177 / H37Ra) (NCBI:txid419947)

Sequence (398 aa):
MTECFLSDQEIRKLNRDLRILIAANGTLTRVLNIVADDEVIVQIVKQRIHDVSPKLSEFEQLGQVGVGRVLQRYIILKGRNSEHLFVAAESLIAIDRLPAAIITRLTQTNDPLGEVMAASHIETFKEEAKVWVGDLPGWLALHGYQNSRKRAVARRYRVISGGQPIMVVTEHFLRSVFRDAPHEEPDRWQFSNAITLARMTECFLSDQEIRKLNRDLRILIAANGTLTRVLNIVADDEVIVQIVKQRIHDVSPKLSEFEQLGQVGVGRVLQRYIILKGRNSEHLFVAAESLIAIDRLPAAIITRLTQTNDPLGEVMAASHIETFKEEAKVWVGDLPGWLALHGYQNSRKRAVARRYRVISGGQPIMVVTEHFLRSVFRDAPHEEPDRWQFSNAITLAR

Solvent-accessible surface area (backbone atoms only — not comparable to full-atom values): 22417 Å² total; per-residue (Å²): 128,70,68,42,72,49,51,74,71,56,46,68,70,46,47,68,61,44,42,42,54,69,40,42,58,86,27,51,68,60,35,44,24,60,53,43,69,33,61,64,40,82,43,79,75,47,73,49,75,38,66,60,64,55,93,43,71,74,42,46,72,47,41,75,84,84,50,43,35,29,40,38,38,33,37,36,36,26,26,67,81,78,61,44,66,44,34,44,34,40,37,42,29,28,45,71,76,46,58,67,70,56,40,49,45,60,73,73,43,88,61,54,67,70,57,54,47,62,73,63,61,58,43,37,22,72,50,80,62,51,40,26,40,25,64,61,64,68,67,44,55,75,70,70,49,82,63,95,57,65,59,25,49,30,38,34,32,41,33,28,39,96,89,32,51,37,30,38,42,38,41,32,36,63,51,63,72,55,53,88,58,78,86,64,78,75,74,76,72,59,80,71,72,73,78,65,74,82,122,128,70,67,44,70,50,50,76,70,56,48,67,71,45,47,67,60,44,43,42,54,67,42,43,57,86,27,51,65,59,34,44,22,61,54,42,70,35,60,64,40,82,43,79,77,48,72,47,76,37,65,61,66,56,94,42,72,74,42,45,73,47,42,74,83,82,49,43,34,30,38,37,38,35,35,37,37,26,25,67,82,80,62,43,68,43,34,43,34,41,36,43,30,29,45,70,76,47,58,65,71,56,40,49,44,60,72,74,44,88,59,54,68,70,58,55,48,61,73,64,59,58,44,37,22,73,51,81,64,51,41,27,39,24,65,61,64,67,67,44,54,74,70,71,49,82,63,95,55,63,58,26,49,30,38,36,33,42,33,28,40,95,90,34,50,37,31,39,42,37,42,33,36,64,52,62,71,54,52,87,57,78,85,64,79,75,75,74,72,59,80,70,71,73,79,63,75,82,120

Nearest P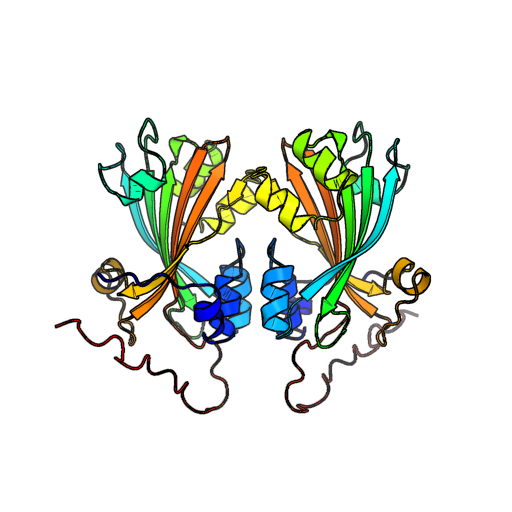DB structures (foldseek):
  2nwi-assembly3_F  TM=8.287E-01  e=7.129E-10  Archaeoglobus fulgidus
  3f8m-assembly1_B  TM=6.958E-01  e=4.391E-05  Mycolicibacterium smegmatis MC2 155
  2ooi-assembly1_A  TM=6.632E-01  e=3.679E-05  Staphylococcus aureus subsp. aureus N315
  2fa1-assembly1_B  TM=7.188E-01  e=1.061E-03  Escherichia coli
  3eet-assembly1_A-2  TM=5.645E-01  e=7.920E-05  Streptomyces avermitilis

Foldseek 3Di:
DDWAWDDPVRLVLADPLVNVLLPDDLCNQVSLCVQLVANKDKAWLDKDKDQAQPPDPVSCVQPDPDLGIKMKTWIWIAGPVVRDTFKIKIKIFSLVVDDPQLSCPVPVHPDDPSVSCVVVVADKDKDRKTKTKDADDPVCVVSPHDAPDRIFIKIWIFIDGPRGTGMIMIMTTRDRHNYPDPPDDDSVPPVPPVVPPPD/DDWAWDDPVRLVLAFPLVNVLLPDDLCNQVSLCVQLVANKDKAWLDKDKDADQPPDPVCCVQPDPDLGIKMKTWIWIAGPVVRDTFKIKIKIFSLVVDDPQLSCPVPVHPDDPSVSCVVVVADKDKDRKTKTKDADDPVCVVRPHDAPDRIFIKIWIFIDHPRGTGMIMIMTTRDRHNYPDPPDDDSVPPVPPVVDPPD

Secondary structure (DSSP, 8-state):
---EEPPHHHHTTS-HHHHHHHH-SS-HHHHHHHHHTS-EEEEEEEEEEESS--S-HHHHTT-STT---EEEEEEEEEETTT--EEEEEEEEEEGGGS-HHHHHHHHHS---HHHHHHHHT--BEEPPPEEEEEEPPHHHHHTT---S-SEEEEEEEEEEETTEEEEEEEEEE--S--S--S-----S----S-S----/---EEPPHHHHTTS-HHHHHHHH-SS-HHHHHHHHHTS-EEEEEEEEEEESS--S-HHHHTT-SSS---EEEEEEEEEETTT--EEEEEEEEEEGGGS-HHHHHHHHHS---HHHHHHHHT--BEEPPPEEEEEEPPHHHHHTT---S-SEEEEEEEEEEETTEEEEEEEEEE--S--S--S----------S-S----